Protein 1V6Z (pdb70)

B-factor: mean 29.64, std 17.71, range [7.52, 117.18]

CATH classification: 2.40.240.20 (+1 more: 3.40.1280.10)

Solvent-accessible surface area: 21205 Å² total

Secondary structure (DSSP, 8-state):
---EEE-GGG-SB--HHHHHIIIIIS---TT-EEEEE-SS-EEEEEEEE--SSPEEEEEEEEPPP-S-SS-EEEEEE--STTHHHHHHHHHHHTT-SEEEEEE-TT-S----HHHHHHHHHHHHHHHHHTT-SS--EEPPPEEGGGPPP-SSEEEE-TT----HHHH--TTS-EEEEE--TT---HHHHHHHHHHTEEEE---SS---HHHHHHHHHHHHTGGGT-/-EEE-TT--SB--HHHHHHHHTSS---TT-EEEEE-SS-EEEEEEEE--SSPEEEEEEE-PPP-S-SS-EEEEEE--STTHHHHHHHHHHHTT-SEEEEEE-TT-S----HHHHHHHHHHHHHHHHHTT-SS--EE---EEGGGPPP-SSEEEE-TT----HHHH--TTS-EEEEE--TT---HHHHHHHHHTTEEEE---SS---HHHHHHHHHHHHTGGGT-

Nearest PDB structures (foldseek):
  2z0y-assembly3_A  TM=9.957E-01  e=9.130E-42  Thermus thermophilus
  2z0y-assembly2_B  TM=9.646E-01  e=2.333E-30  Thermus thermophilus
  1vhk-assembly3_C  TM=6.450E-01  e=9.712E-18  Bacillus subtilis
  1vhk-assembly3_A  TM=6.390E-01  e=2.271E-17  Bacillus subtilis
  4j3c-assembly1_B  TM=6.226E-01  e=5.009E-16  Sinorhizobium meliloti 1021

Organism: Thermus thermophilus (strain ATCC 27634 / DSM 579 / HB8) (NCBI:txid300852)

Structure (mmCIF, N/CA/C/O backbone):
data_1V6Z
#
_entry.id   1V6Z
#
_cell.length_a   54.406
_cell.length_b   78.506
_cell.length_c   54.871
_cell.angle_alpha   90.00
_cell.angle_beta   114.43
_cell.angle_gamma   90.00
#
_symmetry.space_group_name_H-M   'P 1 21 1'
#
loop_
_entity.id
_entity.type
_entity.pdbx_description
1 polymer 'hypothetical protein TTHA0657'
2 water water
#
loop_
_atom_site.group_PDB
_atom_site.id
_atom_site.type_symbol
_atom_site.label_atom_id
_atom_site.label_alt_id
_atom_site.label_comp_id
_atom_site.label_asym_id
_atom_site.label_entity_id
_atom_site.label_seq_id
_atom_site.pdbx_PDB_ins_code
_atom_site.Cartn_x
_atom_site.Cartn_y
_atom_site.Cartn_z
_atom_site.occupancy
_atom_site.B_iso_or_equiv
_atom_site.auth_seq_id
_atom_site.auth_comp_id
_atom_site.auth_asym_id
_atom_site.auth_atom_id
_atom_site.pdbx_PDB_model_num
ATOM 1 N N . ARG A 1 2 ? 1.684 -18.390 57.105 1.00 55.98 2 ARG A N 1
ATOM 2 C CA . ARG A 1 2 ? 2.317 -18.002 55.812 1.00 54.48 2 ARG A CA 1
ATOM 3 C C . ARG A 1 2 ? 2.364 -16.477 55.589 1.00 53.47 2 ARG A C 1
ATOM 4 O O . ARG A 1 2 ? 2.370 -16.012 54.447 1.00 54.45 2 ARG A O 1
ATOM 12 N N . PRO A 1 3 ? 2.406 -15.678 56.673 1.00 51.64 3 PRO A N 1
ATOM 13 C CA . PRO A 1 3 ? 2.451 -14.220 56.499 1.00 48.72 3 PRO A CA 1
ATOM 14 C C . PRO A 1 3 ? 3.703 -13.723 55.773 1.00 46.76 3 PRO A C 1
ATOM 15 O O . PRO A 1 3 ? 4.792 -14.293 55.912 1.00 45.72 3 PRO A O 1
ATOM 19 N N . HIS A 1 4 ? 3.540 -12.654 54.999 1.00 41.15 4 HIS A N 1
ATOM 20 C CA . HIS A 1 4 ? 4.653 -12.073 54.259 1.00 37.30 4 HIS A CA 1
ATOM 21 C C . HIS A 1 4 ? 4.360 -10.619 53.929 1.00 33.10 4 HIS A C 1
ATOM 22 O O . HIS A 1 4 ? 3.214 -10.250 53.692 1.00 25.22 4 HIS A O 1
ATOM 29 N N . ARG A 1 5 ? 5.399 -9.792 53.933 1.00 29.53 5 ARG A N 1
ATOM 30 C CA . ARG A 1 5 ? 5.235 -8.387 53.611 1.00 27.66 5 ARG A CA 1
ATOM 31 C C . ARG A 1 5 ? 6.040 -8.076 52.364 1.00 27.05 5 ARG A C 1
ATOM 32 O O . ARG A 1 5 ? 7.218 -8.407 52.276 1.00 26.58 5 ARG A O 1
ATOM 40 N N . ALA A 1 6 ? 5.376 -7.467 51.388 1.00 22.98 6 ALA A N 1
ATOM 41 C CA . ALA A 1 6 ? 6.004 -7.118 50.129 1.00 19.09 6 ALA A CA 1
ATOM 42 C C . ALA A 1 6 ? 6.042 -5.616 49.913 1.00 18.47 6 ALA A C 1
ATOM 43 O O . ALA A 1 6 ? 5.064 -4.906 50.167 1.00 15.16 6 ALA A O 1
ATOM 45 N N . PHE A 1 7 ? 7.189 -5.144 49.439 1.00 17.74 7 PHE A N 1
ATOM 46 C CA . PHE A 1 7 ? 7.393 -3.734 49.148 1.00 16.91 7 PHE A CA 1
ATOM 47 C C . PHE A 1 7 ? 6.559 -3.384 47.915 1.00 19.95 7 PHE A C 1
ATOM 48 O O . PHE A 1 7 ? 6.689 -4.038 46.875 1.00 17.20 7 PHE A O 1
ATOM 56 N N . SER A 1 8 ? 5.717 -2.356 48.026 1.00 17.53 8 SER A N 1
ATOM 57 C CA . SER A 1 8 ? 4.855 -1.935 46.912 1.00 15.77 8 SER A CA 1
ATOM 58 C C . SER A 1 8 ? 4.720 -0.408 46.962 1.00 13.62 8 SER A C 1
ATOM 59 O O . SER A 1 8 ? 3.829 0.121 47.612 1.00 17.01 8 SER A O 1
ATOM 62 N N . PRO A 1 9 ? 5.600 0.320 46.260 1.00 16.11 9 PRO A N 1
ATOM 63 C CA . PRO A 1 9 ? 5.562 1.791 46.260 1.00 20.84 9 PRO A CA 1
ATOM 64 C C . PRO A 1 9 ? 4.191 2.402 46.018 1.00 21.76 9 PRO A C 1
ATOM 65 O O . PRO A 1 9 ? 3.621 2.241 44.944 1.00 21.43 9 PRO A O 1
ATOM 69 N N . GLY A 1 10 ? 3.670 3.100 47.025 1.00 20.71 10 GLY A N 1
ATOM 70 C CA . GLY A 1 10 ? 2.374 3.735 46.893 1.00 18.79 10 GLY A CA 1
ATOM 71 C C . GLY A 1 10 ? 1.174 2.846 47.169 1.00 19.17 10 GLY A C 1
ATOM 72 O O . GLY A 1 10 ? 0.047 3.329 47.158 1.00 17.90 10 GLY A O 1
ATOM 73 N N . LEU A 1 11 ? 1.399 1.559 47.429 1.00 17.24 11 LEU A N 1
ATOM 74 C CA . LEU A 1 11 ? 0.290 0.636 47.691 1.00 19.16 11 LEU A CA 1
ATOM 75 C C . LEU A 1 11 ? -0.774 0.810 46.597 1.00 19.97 11 LEU A C 1
ATOM 76 O O . LEU A 1 11 ? -1.969 0.940 46.890 1.00 22.22 11 LEU A O 1
ATOM 81 N N . THR A 1 12 ? -0.329 0.795 45.343 1.00 18.44 12 THR A N 1
ATOM 82 C CA . THR A 1 12 ? -1.206 1.014 44.186 1.00 20.61 12 THR A CA 1
ATOM 83 C C . THR A 1 12 ? -2.045 -0.156 43.710 1.00 20.80 12 THR A C 1
ATOM 84 O O . THR A 1 12 ? -2.894 0.021 42.837 1.00 19.82 12 THR A O 1
ATOM 88 N N . GLY A 1 13 ? -1.817 -1.343 44.265 1.00 17.24 13 GLY A N 1
ATOM 89 C CA . GLY A 1 13 ? -2.592 -2.493 43.829 1.00 20.12 13 GLY A CA 1
ATOM 90 C C . GLY A 1 13 ? -1.802 -3.378 42.889 1.00 17.31 13 GLY A C 1
ATOM 91 O O . GLY A 1 13 ? -2.248 -4.452 42.504 1.00 19.63 13 GLY A O 1
ATOM 92 N N . VAL A 1 14 ? -0.620 -2.925 42.505 1.00 18.67 14 VAL A N 1
ATOM 93 C CA . VAL A 1 14 ? 0.230 -3.715 41.626 1.00 19.33 14 VAL A CA 1
ATOM 94 C C . VAL A 1 14 ? 1.619 -3.772 42.251 1.00 19.14 14 VAL A C 1
ATOM 95 O O . VAL A 1 14 ? 2.163 -2.755 42.688 1.00 16.75 14 VAL A O 1
ATOM 99 N N . LEU A 1 15 ? 2.166 -4.977 42.328 1.00 18.35 15 LEU A N 1
ATOM 100 C CA . LEU A 1 15 ? 3.485 -5.191 42.913 1.00 16.85 15 LEU A CA 1
ATOM 101 C C . LEU A 1 15 ? 4.581 -5.102 41.875 1.00 19.03 15 LEU A C 1
ATOM 102 O O . LEU A 1 15 ? 4.344 -5.303 40.677 1.00 16.98 15 LEU A O 1
ATOM 107 N N . PRO A 1 16 ? 5.803 -4.781 42.323 1.00 17.78 16 PRO A N 1
ATOM 108 C CA . PRO A 1 16 ? 6.937 -4.687 41.404 1.00 17.13 16 PRO A CA 1
ATOM 109 C C . PRO A 1 16 ? 7.198 -6.124 40.937 1.00 18.52 16 PRO A C 1
ATOM 110 O O . PRO A 1 16 ? 6.774 -7.080 41.599 1.00 16.03 16 PRO A O 1
ATOM 114 N N . LEU A 1 17 ? 7.880 -6.280 39.809 1.00 16.27 17 LEU A N 1
ATOM 115 C CA . LEU A 1 17 ? 8.169 -7.612 39.282 1.00 16.80 17 LEU A CA 1
ATOM 116 C C . LEU A 1 17 ? 8.987 -8.495 40.228 1.00 17.67 17 LEU A C 1
ATOM 117 O O . LEU A 1 17 ? 8.778 -9.707 40.291 1.00 16.08 17 LEU A O 1
ATOM 122 N N . ARG A 1 18 ? 9.911 -7.904 40.975 1.00 21.10 18 ARG A N 1
ATOM 123 C CA . ARG A 1 18 ? 10.712 -8.714 41.886 1.00 25.77 18 ARG A CA 1
ATOM 124 C C . ARG A 1 18 ? 9.841 -9.338 42.971 1.00 22.19 18 ARG A C 1
ATOM 125 O O . ARG A 1 18 ? 9.877 -10.555 43.181 1.00 22.62 18 ARG A O 1
ATOM 133 N N . GLU A 1 19 ? 9.059 -8.506 43.657 1.00 19.46 19 GLU A N 1
ATOM 134 C CA . GLU A 1 19 ? 8.167 -8.986 44.711 1.00 18.54 19 GLU A CA 1
ATOM 135 C C . GLU A 1 19 ? 7.142 -9.980 44.161 1.00 18.77 19 GLU A C 1
ATOM 136 O O . GLU A 1 19 ? 6.717 -10.904 44.870 1.00 20.47 19 GLU A O 1
ATOM 142 N N . THR A 1 20 ? 6.724 -9.773 42.913 1.00 19.07 20 THR A N 1
ATOM 143 C CA . THR A 1 20 ? 5.746 -10.654 42.274 1.00 20.28 20 THR A CA 1
ATOM 144 C C . THR A 1 20 ? 6.308 -12.074 42.153 1.00 20.26 20 THR A C 1
ATOM 145 O O . THR A 1 20 ? 5.702 -13.039 42.617 1.00 18.54 20 THR A O 1
ATOM 149 N N . ARG A 1 21 ? 7.476 -12.190 41.534 1.00 26.08 21 ARG A N 1
ATOM 150 C CA . ARG A 1 21 ? 8.104 -13.490 41.344 1.00 27.87 21 ARG A CA 1
ATOM 151 C C . ARG A 1 21 ? 8.336 -14.222 42.656 1.00 27.74 21 ARG A C 1
ATOM 152 O O . ARG A 1 21 ? 8.159 -15.436 42.729 1.00 25.54 21 ARG A O 1
ATOM 160 N N . HIS A 1 22 ? 8.724 -13.477 43.688 1.00 26.28 22 HIS A N 1
ATOM 161 C CA . HIS A 1 22 ? 8.995 -14.058 44.996 1.00 27.16 22 HIS A CA 1
ATOM 162 C C . HIS A 1 22 ? 7.736 -14.631 45.644 1.00 27.13 22 HIS A C 1
ATOM 163 O O . HIS A 1 22 ? 7.764 -15.705 46.248 1.00 26.81 22 HIS A O 1
ATOM 170 N N . LEU A 1 23 ? 6.637 -13.896 45.526 1.00 26.17 23 LEU A N 1
ATOM 171 C CA . LEU A 1 23 ? 5.366 -14.309 46.098 1.00 26.60 23 LEU A CA 1
ATOM 172 C C . LEU A 1 23 ? 4.759 -15.464 45.287 1.00 27.70 23 LEU A C 1
ATOM 173 O O . LEU A 1 23 ? 4.289 -16.450 45.853 1.00 29.64 23 LEU A O 1
ATOM 178 N N . VAL A 1 24 ? 4.794 -15.340 43.965 1.00 27.29 24 VAL A N 1
ATOM 179 C CA . VAL A 1 24 ? 4.241 -16.348 43.066 1.00 28.60 24 VAL A CA 1
ATOM 180 C C . VAL A 1 24 ? 5.134 -17.575 42.923 1.00 32.04 24 VAL A C 1
ATOM 181 O O . VAL A 1 24 ? 4.696 -18.697 43.176 1.00 33.25 24 VAL A O 1
ATOM 185 N N . GLU A 1 25 ? 6.380 -17.359 42.511 1.00 32.37 25 GLU A N 1
ATOM 186 C CA . GLU A 1 25 ? 7.322 -18.456 42.315 1.00 35.09 25 GLU A CA 1
ATOM 187 C C . GLU A 1 25 ? 7.851 -19.101 43.594 1.00 35.61 25 GLU A C 1
ATOM 188 O O . GLU A 1 25 ? 7.865 -20.325 43.703 1.00 37.10 25 GLU A O 1
ATOM 194 N N . VAL A 1 26 ? 8.282 -18.302 44.565 1.00 34.90 26 VAL A N 1
ATOM 195 C CA . VAL A 1 26 ? 8.822 -18.879 45.795 1.00 33.11 26 VAL A CA 1
ATOM 196 C C . VAL A 1 26 ? 7.797 -19.208 46.873 1.00 33.47 26 VAL A C 1
ATOM 197 O O . VAL A 1 26 ? 7.784 -20.323 47.398 1.00 34.38 26 VAL A O 1
ATOM 201 N N . LEU A 1 27 ? 6.936 -18.2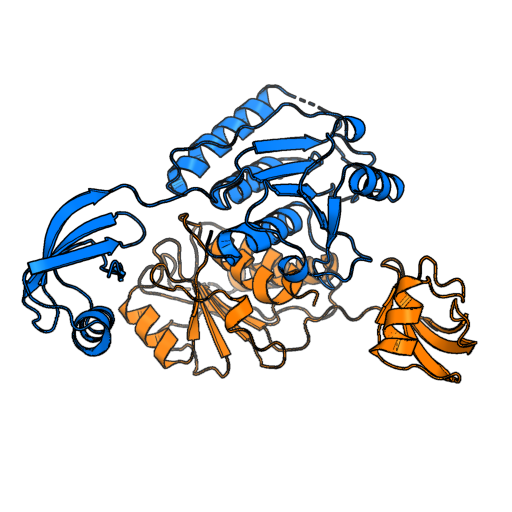51 47.206 1.00 31.29 27 LEU A N 1
ATOM 202 C CA . LEU A 1 27 ? 5.937 -18.480 48.244 1.00 29.76 27 LEU A CA 1
ATOM 203 C C . LEU A 1 27 ? 4.680 -19.199 47.761 1.00 29.11 27 LEU A C 1
ATOM 204 O O . LEU A 1 27 ? 3.805 -19.527 48.558 1.00 30.80 27 LEU A O 1
ATOM 209 N N . ARG A 1 28 ? 4.589 -19.442 46.458 1.00 27.88 28 ARG A N 1
ATOM 210 C CA . ARG A 1 28 ? 3.431 -20.131 45.891 1.00 31.41 28 ARG A CA 1
ATOM 211 C C . ARG A 1 28 ? 2.118 -19.406 46.155 1.00 29.66 28 ARG A C 1
ATOM 212 O O . ARG A 1 28 ? 1.111 -20.038 46.496 1.00 29.38 28 ARG A O 1
ATOM 220 N N . ALA A 1 29 ? 2.128 -18.088 45.995 1.00 24.16 29 ALA A N 1
ATOM 221 C CA . ALA A 1 29 ? 0.927 -17.287 46.213 1.00 23.72 29 ALA A CA 1
ATOM 222 C C . ALA A 1 29 ? -0.158 -17.655 45.200 1.00 22.16 29 ALA A C 1
ATOM 223 O O . ALA A 1 29 ? 0.135 -18.070 44.075 1.00 21.39 29 ALA A O 1
ATOM 225 N N . ARG A 1 30 ? -1.408 -17.501 45.617 1.00 22.23 30 ARG A N 1
ATOM 226 C CA . ARG A 1 30 ? -2.570 -17.810 44.792 1.00 23.65 30 ARG A CA 1
ATOM 227 C C . ARG A 1 30 ? -3.607 -16.714 44.981 1.00 24.49 30 ARG A C 1
ATOM 228 O O . ARG A 1 30 ? -3.576 -15.987 45.981 1.00 21.71 30 ARG A O 1
ATOM 236 N N . VAL A 1 31 ? -4.523 -16.599 44.022 1.00 22.99 31 VAL A N 1
ATOM 237 C CA . VAL A 1 31 ? -5.591 -15.612 44.103 1.00 24.04 31 VAL A CA 1
ATOM 238 C C . VAL A 1 31 ? -6.384 -15.897 45.374 1.00 26.71 31 VAL A C 1
ATOM 239 O O . VAL A 1 31 ? -6.688 -17.053 45.675 1.00 24.65 31 VAL A O 1
ATOM 243 N N . GLY A 1 32 ? -6.709 -14.839 46.113 1.00 26.15 32 GLY A N 1
ATOM 244 C CA . GLY A 1 32 ? -7.442 -14.996 47.355 1.00 23.19 32 GLY A CA 1
ATOM 245 C C . GLY A 1 32 ? -6.542 -14.953 48.583 1.00 23.34 32 GLY A C 1
ATOM 246 O O . GLY A 1 32 ? -7.015 -14.687 49.687 1.00 23.72 32 GLY A O 1
ATOM 247 N N . ASP A 1 33 ? -5.250 -15.222 48.403 1.00 23.03 33 ASP A N 1
ATOM 248 C CA . ASP A 1 33 ? -4.305 -15.204 49.523 1.00 25.57 33 ASP A CA 1
ATOM 249 C C . ASP A 1 33 ? -4.154 -13.799 50.098 1.00 26.65 33 ASP A C 1
ATOM 250 O O . ASP A 1 33 ? -4.311 -12.804 49.390 1.00 24.42 33 ASP A O 1
ATOM 255 N N . ARG A 1 34 ? -3.852 -13.722 51.389 1.00 25.47 34 ARG A N 1
ATOM 256 C CA . ARG A 1 34 ? -3.682 -12.430 52.030 1.00 25.75 34 ARG A CA 1
ATOM 257 C C . ARG A 1 34 ? -2.250 -12.231 52.474 1.00 25.71 34 ARG A C 1
ATOM 258 O O . ARG A 1 34 ? -1.576 -13.176 52.887 1.00 28.12 34 ARG A O 1
ATOM 266 N N . PHE A 1 35 ? -1.780 -10.996 52.356 1.00 23.63 35 PHE A N 1
ATOM 267 C CA . PHE A 1 35 ? -0.415 -10.668 52.723 1.00 21.23 35 PHE A CA 1
ATOM 268 C C . PHE A 1 35 ? -0.322 -9.182 53.034 1.00 20.36 35 PHE A C 1
ATOM 269 O O . PHE A 1 35 ? -1.303 -8.456 52.897 1.00 19.26 35 PHE A O 1
ATOM 277 N N . THR A 1 36 ? 0.859 -8.729 53.442 1.00 21.91 36 THR A N 1
ATOM 278 C CA . THR A 1 36 ? 1.051 -7.329 53.788 1.00 20.81 36 THR A CA 1
ATOM 279 C C . THR A 1 36 ? 1.868 -6.561 52.758 1.00 19.71 36 THR A C 1
ATOM 280 O O . THR A 1 36 ? 2.882 -7.053 52.271 1.00 18.44 36 THR A O 1
ATOM 284 N N . VAL A 1 37 ? 1.417 -5.354 52.427 1.00 18.93 37 VAL A N 1
ATOM 285 C CA . VAL A 1 37 ? 2.149 -4.498 51.493 1.00 17.05 37 VAL A CA 1
ATOM 286 C C . VAL A 1 37 ? 2.579 -3.248 52.248 1.00 16.90 37 VAL A C 1
ATOM 287 O O . VAL A 1 37 ? 1.865 -2.783 53.144 1.00 18.14 37 VAL A O 1
ATOM 291 N N . PHE A 1 38 ? 3.730 -2.691 51.882 1.00 17.87 38 PHE A N 1
ATOM 292 C CA . PHE A 1 38 ? 4.244 -1.505 52.576 1.00 18.20 38 PHE A CA 1
ATOM 293 C C . PHE A 1 38 ? 5.205 -0.730 51.682 1.00 15.88 38 PHE A C 1
ATOM 294 O O . PHE A 1 38 ? 5.722 -1.276 50.711 1.00 13.64 38 PHE A O 1
ATOM 302 N N . ASP A 1 39 ? 5.457 0.533 52.016 1.00 15.52 39 ASP A N 1
ATOM 303 C CA . ASP A 1 39 ? 6.375 1.344 51.221 1.00 22.31 39 ASP A CA 1
ATOM 304 C C . ASP A 1 39 ? 7.159 2.391 52.023 1.00 24.58 39 ASP A C 1
ATOM 305 O O . ASP A 1 39 ? 7.724 3.324 51.452 1.00 29.86 39 ASP A O 1
ATOM 310 N N . GLY A 1 40 ? 7.210 2.238 53.341 1.00 22.68 40 GLY A N 1
ATOM 311 C CA . GLY A 1 40 ? 7.953 3.205 54.138 1.00 27.43 40 GLY A CA 1
ATOM 312 C C . GLY A 1 40 ? 7.098 4.347 54.662 1.00 26.63 40 GLY A C 1
ATOM 313 O O . GLY A 1 40 ? 7.414 4.945 55.696 1.00 26.43 40 GLY A O 1
ATOM 314 N N . GLU A 1 41 ? 6.026 4.659 53.938 1.00 24.57 41 GLU A N 1
ATOM 315 C CA . GLU A 1 41 ? 5.094 5.711 54.337 1.00 27.02 41 GLU A CA 1
ATOM 316 C C . GLU A 1 41 ? 3.824 5.085 54.901 1.00 25.28 41 GLU A C 1
ATOM 317 O O . GLU A 1 41 ? 3.314 5.508 55.942 1.00 22.47 41 GLU A O 1
ATOM 323 N N . ARG A 1 42 ? 3.316 4.075 54.199 1.00 23.19 42 ARG A N 1
ATOM 324 C CA . ARG A 1 42 ? 2.089 3.394 54.597 1.00 21.68 42 ARG A CA 1
ATOM 325 C C . ARG A 1 42 ? 2.225 1.876 54.571 1.00 21.10 42 ARG A C 1
ATOM 326 O O . ARG A 1 42 ? 3.221 1.331 54.085 1.00 22.41 42 ARG A O 1
ATOM 334 N N . GLU A 1 43 ? 1.196 1.200 55.072 1.00 19.74 43 GLU A N 1
ATOM 335 C CA . GLU A 1 43 ? 1.173 -0.256 55.133 1.00 21.83 43 GLU A CA 1
ATOM 336 C C . GLU A 1 43 ? -0.292 -0.704 55.120 1.00 25.56 43 GLU A C 1
ATOM 337 O O . GLU A 1 43 ? -1.171 0.049 55.531 1.00 23.19 43 GLU A O 1
ATOM 343 N N . ALA A 1 44 ? -0.557 -1.915 54.634 1.00 23.98 44 ALA A N 1
ATOM 344 C CA . ALA A 1 44 ? -1.923 -2.424 54.598 1.00 23.39 44 ALA A CA 1
ATOM 345 C C . ALA A 1 44 ? -1.990 -3.924 54.383 1.00 22.48 44 ALA A C 1
ATOM 346 O O . ALA A 1 44 ? -1.063 -4.533 53.843 1.00 19.29 44 ALA A O 1
ATOM 348 N N . LEU A 1 45 ? -3.095 -4.516 54.824 1.00 23.54 45 LEU A N 1
ATOM 349 C CA . LEU A 1 45 ? -3.325 -5.938 54.621 1.00 25.39 45 LEU A CA 1
ATOM 350 C C . LEU A 1 45 ? -3.913 -5.994 53.216 1.00 26.08 45 LEU A C 1
ATOM 351 O O . LEU A 1 45 ? -4.810 -5.215 52.887 1.00 23.26 45 LEU A O 1
ATOM 356 N N . ALA A 1 46 ? -3.402 -6.895 52.384 1.00 22.28 46 ALA A N 1
ATOM 357 C CA . ALA A 1 46 ? -3.904 -7.001 51.025 1.00 24.71 46 ALA A CA 1
ATOM 358 C C . ALA A 1 46 ? -4.346 -8.424 50.671 1.00 23.82 46 ALA A C 1
ATOM 359 O O . ALA A 1 46 ? -4.074 -9.381 51.402 1.00 26.10 46 ALA A O 1
ATOM 361 N N . GLU A 1 47 ? -5.056 -8.544 49.554 1.00 24.89 47 GLU A N 1
ATOM 362 C CA . GLU A 1 47 ? -5.526 -9.834 49.075 1.00 23.08 47 GLU A CA 1
ATOM 363 C C . GLU A 1 47 ? -5.195 -9.938 47.600 1.00 21.79 47 GLU A C 1
ATOM 364 O O . GLU A 1 47 ? -5.473 -9.015 46.824 1.00 22.25 47 GLU A O 1
ATOM 370 N N . VAL A 1 48 ? -4.582 -11.054 47.218 1.00 20.32 48 VAL A N 1
ATOM 371 C CA . VAL A 1 48 ? -4.196 -11.275 45.828 1.00 19.98 48 VAL A CA 1
ATOM 372 C C . VAL A 1 48 ? -5.424 -11.351 44.932 1.00 22.16 48 VAL A C 1
ATOM 373 O O . VAL A 1 48 ? -6.331 -12.133 45.189 1.00 22.37 48 VAL A O 1
ATOM 377 N N . VAL A 1 49 ? -5.430 -10.546 43.877 1.00 22.79 49 VAL A N 1
ATOM 378 C CA . VAL A 1 49 ? -6.538 -10.508 42.929 1.00 26.08 49 VAL A CA 1
ATOM 379 C C . VAL A 1 49 ? -6.168 -11.150 41.592 1.00 26.09 49 VAL A C 1
ATOM 380 O O . VAL A 1 49 ? -7.018 -11.731 40.911 1.00 24.48 49 VAL A O 1
ATOM 384 N N . ASP A 1 50 ? -4.895 -11.046 41.230 1.00 23.26 50 ASP A N 1
ATOM 385 C CA . ASP A 1 50 ? -4.400 -11.574 39.966 1.00 26.66 50 ASP A CA 1
ATOM 386 C C . ASP A 1 50 ? -2.893 -11.807 40.090 1.00 27.97 50 ASP A C 1
ATOM 387 O O . ASP A 1 50 ? -2.161 -10.909 40.521 1.00 26.13 50 ASP A O 1
ATOM 392 N N . LEU A 1 51 ? -2.427 -12.998 39.716 1.00 25.40 51 LEU A N 1
ATOM 393 C CA . LEU A 1 51 ? -0.996 -13.299 39.792 1.00 25.92 51 LEU A CA 1
ATOM 394 C C . LEU A 1 51 ? -0.209 -12.582 38.687 1.00 28.08 51 LEU A C 1
ATOM 395 O O . LEU A 1 51 ? 1.021 -12.484 38.743 1.00 24.11 51 LEU A O 1
ATOM 400 N N . GLY A 1 52 ? -0.928 -12.076 37.688 1.00 27.92 52 GLY A N 1
ATOM 401 C CA . GLY A 1 52 ? -0.276 -11.377 36.596 1.00 32.45 52 GLY A CA 1
ATOM 402 C C . GLY A 1 52 ? 0.657 -12.286 35.821 1.00 32.87 52 GLY A C 1
ATOM 403 O O . GLY A 1 52 ? 0.210 -13.291 35.269 1.00 33.15 52 GLY A O 1
ATOM 404 N N . PRO A 1 53 ? 1.965 -11.980 35.781 1.00 34.77 53 PRO A N 1
ATOM 405 C CA . PRO A 1 53 ? 2.625 -10.837 36.428 1.00 32.56 53 PRO A CA 1
ATOM 406 C C . PRO A 1 53 ? 2.476 -9.534 35.646 1.00 32.79 53 PRO A C 1
ATOM 407 O O . PRO A 1 53 ? 2.259 -9.555 34.432 1.00 34.04 53 PRO A O 1
ATOM 411 N N . PRO A 1 54 ? 2.605 -8.378 36.333 1.00 29.99 54 PRO A N 1
ATOM 412 C CA . PRO A 1 54 ? 2.873 -8.286 37.771 1.00 27.44 54 PRO A CA 1
ATOM 413 C C . PRO A 1 54 ? 1.635 -8.655 38.577 1.00 24.41 54 PRO A C 1
ATOM 414 O O . PRO A 1 54 ? 0.518 -8.623 38.056 1.00 22.37 54 PRO A O 1
ATOM 418 N N . LEU A 1 55 ? 1.839 -9.009 39.843 1.00 18.86 55 LEU A N 1
ATOM 419 C CA . LEU A 1 55 ? 0.736 -9.378 40.717 1.00 16.36 55 LEU A CA 1
ATOM 420 C C . LEU A 1 55 ? -0.086 -8.157 41.131 1.00 16.90 55 LEU A C 1
ATOM 421 O O . LEU A 1 55 ? 0.458 -7.104 41.486 1.00 18.79 55 LEU A O 1
ATOM 426 N N . ARG A 1 56 ? -1.402 -8.317 41.079 1.00 14.38 56 ARG A N 1
ATOM 427 C CA . ARG A 1 56 ? -2.343 -7.272 41.447 1.00 17.47 56 ARG A CA 1
ATOM 428 C C . ARG A 1 56 ? -3.080 -7.712 42.698 1.00 19.05 56 ARG A C 1
ATOM 429 O O . ARG A 1 56 ? -3.383 -8.902 42.871 1.00 18.02 56 ARG A O 1
ATOM 437 N N . TYR A 1 57 ? -3.391 -6.743 43.553 1.00 19.24 57 TYR A N 1
ATOM 438 C CA . TYR A 1 57 ? -4.074 -7.013 44.810 1.00 17.95 57 TYR A CA 1
ATOM 439 C C . TYR A 1 57 ? -4.998 -5.864 45.185 1.00 20.98 57 TYR A C 1
ATOM 440 O O . TYR A 1 57 ? -4.924 -4.777 44.602 1.00 19.39 57 TYR A O 1
ATOM 449 N N . ARG A 1 58 ? -5.870 -6.109 46.160 1.00 22.33 58 ARG A N 1
ATOM 450 C CA . ARG A 1 58 ? -6.776 -5.078 46.646 1.00 25.72 58 ARG A CA 1
ATOM 451 C C . ARG A 1 58 ? -6.469 -4.871 48.127 1.00 26.06 58 ARG A C 1
ATOM 452 O O . ARG A 1 58 ? -6.129 -5.811 48.834 1.00 24.07 58 ARG A O 1
ATOM 460 N N . VAL A 1 59 ? -6.573 -3.627 48.577 1.00 28.29 59 VAL A N 1
ATOM 461 C CA . VAL A 1 59 ? -6.295 -3.270 49.960 1.00 25.78 59 VAL A CA 1
ATOM 462 C C . VAL A 1 59 ? -7.463 -3.605 50.883 1.00 25.79 59 VAL A C 1
ATOM 463 O O . VAL A 1 59 ? -8.552 -3.056 50.737 1.00 24.64 59 VAL A O 1
ATOM 467 N N . LEU A 1 60 ? -7.229 -4.493 51.844 1.00 29.36 60 LEU A N 1
ATOM 468 C CA . LEU A 1 60 ? -8.277 -4.876 52.783 1.00 31.75 60 LEU A CA 1
ATOM 469 C C . LEU A 1 60 ? -8.409 -3.864 53.922 1.00 33.22 60 LEU A C 1
ATOM 470 O O . LEU A 1 60 ? -9.518 -3.542 54.343 1.00 34.82 60 LEU A O 1
ATOM 475 N N . GLU A 1 61 ? -7.282 -3.361 54.416 1.00 33.84 61 GLU A N 1
ATOM 476 C CA . GLU A 1 61 ? -7.304 -2.383 55.502 1.00 35.37 61 GLU A CA 1
ATOM 477 C C . GLU A 1 61 ? -5.951 -1.714 55.718 1.00 35.26 61 GLU A C 1
ATOM 478 O O . GLU A 1 61 ? -4.910 -2.374 55.713 1.00 31.33 61 GLU A O 1
ATOM 484 N N . GLU A 1 62 ? -5.983 -0.399 55.906 1.00 35.62 62 GLU A N 1
ATOM 485 C CA . GLU A 1 62 ? -4.774 0.380 56.136 1.00 37.63 62 GLU A CA 1
ATOM 486 C C . GLU A 1 62 ? -4.231 0.087 57.525 1.00 38.41 62 GLU A C 1
ATOM 487 O O . GLU A 1 62 ? -4.995 -0.099 58.474 1.00 36.52 62 GLU A O 1
ATOM 493 N N . ARG A 1 63 ? -2.909 0.044 57.637 1.00 35.46 63 ARG A N 1
ATOM 494 C CA . ARG A 1 63 ? -2.264 -0.207 58.914 1.00 38.21 63 ARG A CA 1
ATOM 495 C C . ARG A 1 63 ? -1.102 0.753 59.106 1.00 37.25 63 ARG A C 1
ATOM 496 O O . ARG A 1 63 ? -0.506 1.239 58.143 1.00 35.97 63 ARG A O 1
ATOM 504 N N . ARG A 1 64 ? -0.803 1.037 60.366 1.00 36.96 64 ARG A N 1
ATOM 505 C CA . ARG A 1 64 ? 0.281 1.941 60.718 1.00 36.86 64 ARG A CA 1
ATOM 506 C C . ARG A 1 64 ? 1.637 1.246 60.627 1.00 32.61 64 ARG A C 1
ATOM 507 O O . ARG A 1 64 ? 1.814 0.148 61.152 1.00 30.77 64 ARG A O 1
ATOM 515 N N . PRO A 1 65 ? 2.612 1.862 59.941 1.00 29.35 65 PRO A N 1
ATOM 516 C CA . PRO A 1 65 ? 3.906 1.176 59.885 1.00 28.78 65 PRO A CA 1
ATOM 517 C C . PRO A 1 65 ? 4.467 1.126 61.315 1.00 24.94 65 PRO A C 1
ATOM 518 O O . PRO A 1 65 ? 4.172 2.003 62.126 1.00 21.60 65 PRO A O 1
ATOM 522 N N . GLU A 1 66 ? 5.246 0.100 61.635 1.00 22.39 66 GLU A N 1
ATOM 523 C CA . GLU A 1 66 ? 5.847 0.015 62.961 1.00 24.96 66 GLU A CA 1
ATOM 524 C C . GLU A 1 66 ? 7.015 0.989 62.940 1.00 21.58 66 GLU A C 1
ATOM 525 O O . GLU A 1 66 ? 7.853 0.931 62.042 1.00 20.01 66 GLU A O 1
ATOM 531 N N . ARG A 1 67 ? 7.065 1.883 63.924 1.00 17.91 67 ARG A N 1
ATOM 532 C CA . ARG A 1 67 ? 8.110 2.903 63.978 1.00 16.85 67 ARG A CA 1
ATOM 533 C C . ARG A 1 67 ? 9.072 2.827 65.163 1.00 14.55 67 ARG A C 1
ATOM 534 O O . ARG A 1 67 ? 10.174 3.390 65.113 1.00 16.62 67 ARG A O 1
ATOM 542 N N . GLU A 1 68 ? 8.654 2.162 66.229 1.00 15.08 68 GLU A N 1
ATOM 543 C CA . GLU A 1 68 ? 9.474 2.079 67.425 1.00 16.42 68 GLU A CA 1
ATOM 544 C C . GLU A 1 68 ? 10.474 0.938 67.424 1.00 15.92 68 GLU A C 1
ATOM 545 O O . GLU A 1 68 ? 10.285 -0.087 66.762 1.00 14.50 68 GLU A O 1
ATOM 551 N N . VAL A 1 69 ? 11.545 1.132 68.181 1.00 14.20 69 VAL A N 1
ATOM 552 C CA . VAL A 1 69 ? 12.578 0.123 68.303 1.00 12.29 69 VAL A CA 1
ATOM 553 C C . VAL A 1 69 ? 12.000 -1.110 68.992 1.00 14.16 69 VAL A C 1
ATOM 554 O O . VAL A 1 69 ? 12.380 -2.239 68.682 1.00 13.60 69 VAL A O 1
ATOM 558 N N . GLY A 1 70 ? 11.092 -0.902 69.938 1.00 15.74 70 GLY A N 1
ATOM 559 C CA . GLY A 1 70 ? 10.475 -2.046 70.601 1.00 17.31 70 GLY A CA 1
ATOM 560 C C . GLY A 1 70 ? 10.820 -2.227 72.068 1.00 18.17 70 GLY A C 1
ATOM 561 O O . GLY A 1 70 ? 10.217 -3.048 72.763 1.00 17.59 70 GLY A O 1
ATOM 562 N N . VAL A 1 71 ? 11.812 -1.476 72.526 1.00 15.02 71 VAL A N 1
ATOM 563 C CA . VAL A 1 71 ? 12.245 -1.504 73.915 1.00 16.91 71 VAL A CA 1
ATOM 564 C C . VAL A 1 71 ? 12.669 -0.081 74.194 1.00 16.76 71 VAL A C 1
ATOM 565 O O . VAL A 1 71 ? 12.850 0.699 73.263 1.00 15.68 71 VAL A O 1
ATOM 569 N N . GLU A 1 72 ? 12.811 0.268 75.464 1.00 14.55 72 GLU A N 1
ATOM 570 C CA . GLU A 1 72 ? 13.230 1.615 75.801 1.00 14.89 72 GLU A CA 1
ATOM 571 C C . GLU A 1 72 ? 14.662 1.872 75.339 1.00 13.41 72 GLU A C 1
ATOM 572 O O . GLU A 1 72 ? 15.532 1.008 75.449 1.00 13.29 72 GLU A O 1
ATOM 578 N N . VAL A 1 73 ? 14.899 3.066 74.812 1.00 13.40 73 VAL A N 1
ATOM 579 C CA . VAL A 1 73 ? 16.223 3.455 74.343 1.00 11.46 73 VAL A CA 1
ATOM 580 C C . VAL A 1 73 ? 16.475 4.818 74.980 1.00 15.77 73 VAL A C 1
ATOM 581 O O . VAL A 1 73 ? 15.889 5.818 74.572 1.00 18.83 73 VAL A O 1
ATOM 585 N N . VAL A 1 74 ? 17.336 4.836 75.993 1.00 14.75 74 VAL A N 1
ATOM 586 C CA . VAL A 1 74 ? 17.639 6.049 76.744 1.00 16.06 74 VAL A CA 1
ATOM 587 C C . VAL A 1 74 ? 19.034 6.595 76.466 1.00 16.75 74 VAL A C 1
ATOM 588 O O . VAL A 1 74 ? 20.028 5.910 76.696 1.00 14.48 74 VAL A O 1
ATOM 592 N N . LEU A 1 75 ? 19.108 7.827 75.972 1.00 13.66 75 LEU A N 1
ATOM 593 C CA . LEU A 1 75 ? 20.403 8.445 75.701 1.00 12.97 75 LEU A CA 1
ATOM 594 C C . LEU A 1 75 ? 20.837 9.344 76.854 1.00 13.83 75 LEU A C 1
ATOM 595 O O . LEU A 1 75 ? 20.181 10.349 77.151 1.00 13.69 75 LEU A O 1
ATOM 600 N N . TYR A 1 76 ? 21.930 8.972 77.513 1.00 14.30 76 TYR A N 1
ATOM 601 C CA . TYR A 1 76 ? 22.490 9.785 78.591 1.00 13.85 76 TYR A CA 1
ATOM 602 C C . TYR A 1 76 ? 23.635 10.516 77.909 1.00 11.67 76 TYR A C 1
ATOM 603 O O . TYR A 1 76 ? 24.649 9.910 77.571 1.00 14.23 76 TYR A O 1
ATOM 612 N N . VAL A 1 77 ? 23.465 11.818 77.689 1.00 14.59 77 VAL A N 1
ATOM 613 C CA . VAL A 1 77 ? 24.466 12.604 76.975 1.00 8.60 77 VAL A CA 1
ATOM 614 C C . VAL A 1 77 ? 24.874 13.880 77.714 1.00 12.12 77 VAL A C 1
ATOM 615 O O . VAL A 1 77 ? 24.035 14.628 78.219 1.00 11.32 77 VAL A O 1
ATOM 619 N N . ALA A 1 78 ? 26.182 14.105 77.761 1.00 12.60 78 ALA A N 1
ATOM 620 C CA . ALA A 1 78 ? 26.765 15.249 78.425 1.00 12.22 78 ALA A CA 1
ATOM 621 C C . ALA A 1 78 ? 26.328 16.543 77.764 1.00 16.06 78 ALA A C 1
ATOM 622 O O . ALA A 1 78 ? 26.147 16.607 76.540 1.00 12.23 78 ALA A O 1
ATOM 624 N N . LEU A 1 79 ? 26.148 17.571 78.584 1.00 13.52 79 LEU A N 1
ATOM 625 C CA . LEU A 1 79 ? 25.763 18.871 78.074 1.00 15.83 79 LEU A CA 1
ATOM 626 C C . LEU A 1 79 ? 26.835 19.306 77.092 1.00 14.96 79 LEU A C 1
ATOM 627 O O . LEU A 1 79 ? 28.027 19.109 77.342 1.00 14.07 79 LEU A O 1
ATOM 632 N N . LEU A 1 80 ? 26.391 19.888 75.983 1.00 14.10 80 LEU A N 1
ATOM 633 C CA . LEU A 1 80 ? 27.264 20.385 74.926 1.00 15.78 80 LEU A CA 1
ATOM 634 C C . LEU A 1 80 ? 26.962 21.870 74.695 1.00 18.11 80 LEU A C 1
ATOM 635 O O . LEU A 1 80 ? 25.850 22.347 74.947 1.00 16.04 80 LEU A O 1
ATOM 640 N N . LYS A 1 81 ? 27.948 22.594 74.196 1.00 19.34 81 LYS A N 1
ATOM 641 C CA . LYS A 1 81 ? 27.791 24.019 73.949 1.00 24.61 81 LYS A CA 1
ATOM 642 C C . LYS A 1 81 ? 26.915 24.300 72.721 1.00 25.31 81 LYS A C 1
ATOM 643 O O . LYS A 1 81 ? 26.739 23.437 71.856 1.00 21.43 81 LYS A O 1
ATOM 649 N N . GLY A 1 82 ? 26.343 25.500 72.673 1.00 27.36 82 GLY A N 1
ATOM 650 C CA . GLY A 1 82 ? 25.528 25.912 71.540 1.00 25.75 82 GLY A CA 1
ATOM 651 C C . GLY A 1 82 ? 24.297 25.104 71.171 1.00 27.89 82 GLY A C 1
ATOM 652 O O . GLY A 1 82 ? 23.498 24.727 72.030 1.00 29.40 82 GLY A O 1
ATOM 653 N N . ASP A 1 83 ? 24.131 24.857 69.876 1.00 25.22 83 ASP A N 1
ATOM 654 C CA . ASP A 1 83 ? 22.981 24.104 69.393 1.00 26.38 83 ASP A CA 1
ATOM 655 C C . ASP A 1 83 ? 23.307 22.635 69.196 1.00 23.53 83 ASP A C 1
ATOM 656 O O . ASP A 1 83 ? 22.499 21.882 68.656 1.00 24.56 83 ASP A O 1
ATOM 661 N N . LYS A 1 84 ? 24.497 22.231 69.627 1.00 20.21 84 LYS A N 1
ATOM 662 C CA . LYS A 1 84 ? 24.911 20.846 69.485 1.00 17.61 84 LYS A CA 1
ATOM 663 C C . LYS A 1 84 ? 23.864 19.871 70.029 1.00 15.38 84 LYS A C 1
ATOM 664 O O . LYS A 1 84 ? 23.582 18.852 69.405 1.00 18.94 84 LYS A O 1
ATOM 670 N N . LEU A 1 85 ? 23.283 20.168 71.188 1.00 15.12 85 LEU A N 1
ATOM 671 C CA . LEU A 1 85 ? 22.283 19.258 71.736 1.00 17.73 85 LEU A CA 1
ATOM 672 C C . LEU A 1 85 ? 21.010 19.154 70.896 1.00 16.85 85 LEU A C 1
ATOM 673 O O . LEU A 1 85 ? 20.361 18.110 70.887 1.00 16.03 85 LEU A O 1
ATOM 678 N N . ALA A 1 86 ? 20.655 20.235 70.202 1.00 15.70 86 ALA A N 1
ATOM 679 C CA . ALA A 1 86 ? 19.466 20.241 69.357 1.00 15.97 86 ALA A CA 1
ATOM 680 C C . ALA A 1 86 ? 19.702 19.251 68.223 1.00 17.47 86 ALA A C 1
ATOM 681 O O . ALA A 1 86 ? 18.808 18.509 67.827 1.00 16.59 86 ALA A O 1
ATOM 683 N N . GLU A 1 87 ? 20.919 19.253 67.700 1.00 14.98 87 GLU A N 1
ATOM 684 C CA . GLU A 1 87 ? 21.268 18.351 66.621 1.00 19.04 87 GLU A CA 1
ATOM 685 C C . GLU A 1 87 ? 21.235 16.919 67.160 1.00 16.72 87 GLU A C 1
ATOM 686 O O . GLU A 1 87 ? 20.714 16.015 66.507 1.00 15.29 87 GLU A O 1
ATOM 692 N N . VAL A 1 88 ? 21.779 16.716 68.358 1.00 13.98 88 VAL A N 1
ATOM 693 C CA . VAL A 1 88 ? 21.786 15.382 68.953 1.00 12.89 88 VAL A CA 1
ATOM 694 C C . VAL A 1 88 ? 20.361 14.890 69.160 1.00 12.62 88 VAL A C 1
ATOM 695 O O . VAL A 1 88 ? 20.033 13.755 68.812 1.00 15.37 88 VAL A O 1
ATOM 699 N N . VAL A 1 89 ? 19.514 15.746 69.724 1.00 13.58 89 VAL A N 1
ATOM 700 C CA . VAL A 1 89 ? 18.125 15.385 69.966 1.00 14.70 89 VAL A CA 1
ATOM 701 C C . VAL A 1 89 ? 17.415 15.011 68.663 1.00 15.86 89 VAL A C 1
ATOM 702 O O . VAL A 1 89 ? 16.687 14.016 68.614 1.00 15.48 89 VAL A O 1
ATOM 706 N N . ARG A 1 90 ? 17.620 15.801 67.608 1.00 14.82 90 ARG A N 1
ATOM 707 C CA . ARG A 1 90 ? 16.973 15.513 66.322 1.00 14.27 90 ARG A CA 1
ATOM 708 C C . ARG A 1 90 ? 17.416 14.149 65.777 1.00 14.09 90 ARG A C 1
ATOM 709 O O . ARG A 1 90 ? 16.590 13.317 65.413 1.00 12.68 90 ARG A O 1
ATOM 717 N N . ALA A 1 91 ? 18.722 13.916 65.731 1.00 10.65 91 ALA A N 1
ATOM 718 C CA . ALA A 1 91 ? 19.222 12.638 65.228 1.00 15.94 91 ALA A CA 1
ATOM 719 C C . ALA A 1 91 ? 18.787 11.466 66.121 1.00 15.80 91 ALA A C 1
ATOM 720 O O . ALA A 1 91 ? 18.416 10.398 65.627 1.00 14.92 91 ALA A O 1
ATOM 722 N N . ALA A 1 92 ? 18.830 11.672 67.433 1.00 13.60 92 ALA A N 1
ATOM 723 C CA . ALA A 1 92 ? 18.449 10.634 68.390 1.00 15.03 92 ALA A CA 1
ATOM 724 C C . ALA A 1 92 ? 16.984 10.280 68.199 1.00 14.12 92 ALA A C 1
ATOM 725 O O . ALA A 1 92 ? 16.579 9.122 68.323 1.00 14.24 92 ALA A O 1
ATOM 727 N N . THR A 1 93 ? 16.185 11.294 67.901 1.00 12.30 93 THR A N 1
ATOM 728 C CA . THR A 1 93 ? 14.770 11.070 67.699 1.00 11.73 93 THR A CA 1
ATOM 729 C C . THR A 1 93 ? 14.541 10.215 66.463 1.00 10.21 93 THR A C 1
ATOM 730 O O . THR A 1 93 ? 13.824 9.221 66.514 1.00 12.35 93 THR A O 1
ATOM 734 N N . GLU A 1 94 ? 15.160 10.584 65.354 1.00 13.92 94 GLU A N 1
ATOM 735 C CA . GLU A 1 94 ? 14.970 9.802 64.149 1.00 14.94 94 GLU A CA 1
ATOM 736 C C . GLU A 1 94 ? 15.624 8.426 64.293 1.00 14.61 94 GLU A C 1
ATOM 737 O O . GLU A 1 94 ? 15.257 7.484 63.594 1.00 14.42 94 GLU A O 1
ATOM 743 N N . LEU A 1 95 ? 16.568 8.301 65.228 1.00 17.08 95 LEU A N 1
ATOM 744 C CA . LEU A 1 95 ? 17.228 7.017 65.457 1.00 13.04 95 LEU A CA 1
ATOM 745 C C . LEU A 1 95 ? 16.515 6.155 66.501 1.00 12.79 95 LEU A C 1
ATOM 746 O O . LEU A 1 95 ? 17.027 5.112 66.909 1.00 12.61 95 LEU A O 1
ATOM 751 N N . GLY A 1 96 ? 15.331 6.588 66.933 1.00 10.41 96 GLY A N 1
ATOM 752 C CA . GLY A 1 96 ? 14.552 5.772 67.847 1.00 8.83 96 GLY A CA 1
ATOM 753 C C . GLY A 1 96 ? 14.631 5.961 69.348 1.00 13.18 96 GLY A C 1
ATOM 754 O O . GLY A 1 96 ? 13.982 5.217 70.092 1.00 12.69 96 GLY A O 1
ATOM 755 N N . ALA A 1 97 ? 15.412 6.932 69.811 1.00 12.30 97 ALA A N 1
ATOM 756 C CA . ALA A 1 97 ? 15.497 7.173 71.248 1.00 11.49 97 ALA A CA 1
ATOM 757 C C . ALA A 1 97 ? 14.094 7.425 71.815 1.00 12.82 97 ALA A C 1
ATOM 758 O O . ALA A 1 97 ? 13.236 8.022 71.150 1.00 16.08 97 ALA A O 1
ATOM 760 N N . THR A 1 98 ? 13.855 6.967 73.035 1.00 14.00 98 THR A N 1
ATOM 761 C CA . THR A 1 98 ? 12.565 7.177 73.676 1.00 13.11 98 THR A CA 1
ATOM 762 C C . THR A 1 98 ? 12.726 8.168 74.834 1.00 13.88 98 THR A C 1
ATOM 763 O O . THR A 1 98 ? 11.757 8.760 75.300 1.00 16.75 98 THR A O 1
ATOM 767 N N . ARG A 1 99 ? 13.966 8.363 75.273 1.00 12.22 99 ARG A N 1
ATOM 768 C CA . ARG A 1 99 ? 14.248 9.276 76.369 1.00 12.45 99 ARG A CA 1
ATOM 769 C C . ARG A 1 99 ? 15.633 9.859 76.209 1.00 10.40 99 ARG A C 1
ATOM 770 O O . ARG A 1 99 ? 16.561 9.168 75.796 1.00 14.64 99 ARG A O 1
ATOM 778 N N . ILE A 1 100 ? 15.768 11.146 76.512 1.00 12.35 100 ILE A N 1
ATOM 779 C CA . ILE A 1 100 ? 17.052 11.824 76.411 1.00 11.45 100 ILE A CA 1
ATOM 780 C C . ILE A 1 100 ? 17.320 12.540 77.735 1.00 15.69 100 ILE A C 1
ATOM 781 O O . ILE A 1 100 ? 16.544 13.400 78.178 1.00 15.13 100 ILE A O 1
ATOM 786 N N . GLN A 1 101 ? 18.425 12.153 78.357 1.00 13.53 101 GLN A N 1
ATOM 787 C CA . GLN A 1 101 ? 18.840 12.685 79.638 1.00 15.38 101 GLN A CA 1
ATOM 788 C C . GLN A 1 101 ? 20.181 13.407 79.557 1.00 14.34 101 GLN A C 1
ATOM 789 O O . GLN A 1 101 ? 21.232 12.777 79.457 1.00 16.27 101 GLN A O 1
ATOM 795 N N . PRO A 1 102 ? 20.154 14.744 79.579 1.00 15.89 102 PRO A N 1
ATOM 796 C CA . PRO A 1 102 ? 21.377 15.561 79.524 1.00 14.48 102 PRO A CA 1
ATOM 797 C C . PRO A 1 102 ? 22.137 15.351 80.839 1.00 13.92 102 PRO A C 1
ATOM 798 O O . PRO A 1 102 ? 21.523 15.198 81.889 1.00 12.70 102 PRO A O 1
ATOM 802 N N . LEU A 1 103 ? 23.463 15.348 80.779 1.00 12.98 103 LEU A N 1
ATOM 803 C CA . LEU A 1 103 ? 24.266 15.126 81.970 1.00 15.53 103 LEU A CA 1
ATOM 804 C C . LEU A 1 103 ? 25.278 16.218 82.253 1.00 13.90 103 LEU A C 1
ATOM 805 O O . LEU A 1 103 ? 25.917 16.729 81.332 1.00 16.08 103 LEU A O 1
ATOM 810 N N . VAL A 1 104 ? 25.440 16.559 83.529 1.00 11.44 104 VAL A N 1
ATOM 811 C CA . VAL A 1 104 ? 26.473 17.515 83.900 1.00 13.47 104 VAL A CA 1
ATOM 812 C C . VAL A 1 104 ? 27.677 16.608 84.197 1.00 15.42 104 VAL A C 1
ATOM 813 O O . VAL A 1 104 ? 27.600 15.727 85.059 1.00 13.84 104 VAL A O 1
ATOM 817 N N . THR A 1 105 ? 28.779 16.794 83.486 1.00 14.04 105 THR A N 1
ATOM 818 C CA . THR A 1 105 ? 29.933 15.944 83.732 1.00 16.33 105 THR A CA 1
ATOM 819 C C . THR A 1 105 ? 31.159 16.776 84.084 1.00 18.76 105 THR A C 1
ATOM 820 O O . THR A 1 105 ? 31.132 18.003 83.993 1.00 16.45 105 THR A O 1
ATOM 824 N N . ARG A 1 106 ? 32.232 16.107 84.491 1.00 20.97 106 ARG A N 1
ATOM 825 C CA . ARG A 1 106 ? 33.448 16.814 84.876 1.00 24.47 106 ARG A CA 1
ATOM 826 C C . ARG A 1 106 ? 33.919 17.796 83.807 1.00 23.85 106 ARG A C 1
ATOM 827 O O . ARG A 1 106 ? 34.224 18.955 84.110 1.00 22.72 106 ARG A O 1
ATOM 835 N N . HIS A 1 107 ? 33.955 17.346 82.555 1.00 25.19 107 HIS A N 1
ATOM 836 C CA . HIS A 1 107 ? 34.412 18.197 81.458 1.00 26.11 107 HIS A CA 1
ATOM 837 C C . HIS A 1 107 ? 33.328 18.827 80.587 1.00 22.19 107 HIS A C 1
ATOM 838 O O . HIS A 1 107 ? 33.638 19.436 79.568 1.00 20.86 107 HIS A O 1
ATOM 845 N N . SER A 1 108 ? 32.064 18.687 80.962 1.00 21.71 108 SER A N 1
ATOM 846 C CA . SER A 1 108 ? 31.017 19.309 80.150 1.00 21.99 108 SER A CA 1
ATOM 847 C C . SER A 1 108 ? 31.150 20.824 80.321 1.00 20.99 108 SER A C 1
ATOM 848 O O . SER A 1 108 ? 31.233 21.321 81.440 1.00 21.58 108 SER A O 1
ATOM 851 N N . VAL A 1 109 ? 31.187 21.558 79.216 1.00 23.69 109 VAL A N 1
ATOM 852 C CA . VAL A 1 109 ? 31.336 23.009 79.294 1.00 25.61 109 VAL A CA 1
ATOM 853 C C . VAL A 1 109 ? 30.197 23.610 80.112 1.00 26.01 109 VAL A C 1
ATOM 854 O O . VAL A 1 109 ? 30.429 24.195 81.169 1.00 25.08 109 VAL A O 1
ATOM 858 N N . PRO A 1 110 ? 28.948 23.486 79.631 1.00 24.51 110 PRO A N 1
ATOM 859 C CA . PRO A 1 110 ? 27.848 24.050 80.420 1.00 22.61 110 PRO A CA 1
ATOM 860 C C . PRO A 1 110 ? 27.608 23.143 81.617 1.00 24.53 110 PRO A C 1
ATOM 861 O O . PRO A 1 110 ? 27.813 21.931 81.523 1.00 24.13 110 PRO A O 1
ATOM 865 N N . LYS A 1 111 ? 27.192 23.725 82.739 1.00 22.16 111 LYS A N 1
ATOM 866 C CA . LYS A 1 111 ? 26.930 22.952 83.946 1.00 21.85 111 LYS A CA 1
ATOM 867 C C . LYS A 1 111 ? 25.445 22.996 84.265 1.00 21.14 111 LYS A C 1
ATOM 868 O O . LYS A 1 111 ? 24.995 22.404 85.238 1.00 22.26 111 LYS A O 1
ATOM 874 N N . GLU A 1 112 ? 24.684 23.712 83.445 1.00 17.15 112 GLU A N 1
ATOM 875 C CA . GLU A 1 112 ? 23.244 23.791 83.644 1.00 18.12 112 GLU A CA 1
ATOM 876 C C . GLU A 1 112 ? 22.559 24.089 82.313 1.00 17.25 112 GLU A C 1
ATOM 877 O O . GLU A 1 112 ? 23.230 24.354 81.318 1.00 18.45 112 GLU A O 1
ATOM 891 N N . GLY A 1 114 ? 19.050 26.209 80.734 1.00 17.36 114 GLY A N 1
ATOM 892 C CA . GLY A 1 114 ? 17.925 27.064 81.050 1.00 16.91 114 GLY A CA 1
ATOM 893 C C . GLY A 1 114 ? 16.626 26.498 80.521 1.00 17.11 114 GLY A C 1
ATOM 894 O O . GLY A 1 114 ? 16.622 25.585 79.692 1.00 17.11 114 GLY A O 1
ATOM 895 N N . GLU A 1 115 ? 15.517 27.044 81.000 1.00 15.48 115 GLU A N 1
ATOM 896 C CA . GLU A 1 115 ? 14.202 26.601 80.569 1.00 18.44 115 GLU A CA 1
ATOM 897 C C . GLU A 1 115 ? 14.060 26.797 79.061 1.00 16.51 115 GLU A C 1
ATOM 898 O O . GLU A 1 115 ? 13.454 25.974 78.374 1.00 15.58 115 GLU A O 1
ATOM 904 N N . GLY A 1 116 ? 14.623 27.892 78.554 1.00 17.43 116 GLY A N 1
ATOM 905 C CA . GLY A 1 116 ? 14.553 28.171 77.127 1.00 16.89 116 GLY A CA 1
ATOM 906 C C . GLY A 1 116 ? 15.158 27.076 76.256 1.00 18.13 116 GLY A C 1
ATOM 907 O O . GLY A 1 116 ? 14.593 26.713 75.223 1.00 14.14 116 GLY A O 1
ATOM 908 N N . LYS A 1 117 ? 16.306 26.544 76.669 1.00 14.38 117 LYS A N 1
ATOM 909 C CA . LYS A 1 117 ? 16.963 25.490 75.906 1.00 15.30 117 LYS A CA 1
ATOM 910 C C . LYS A 1 117 ? 16.188 24.182 76.035 1.00 16.35 117 LYS A C 1
ATOM 911 O O . LYS A 1 117 ? 16.014 23.456 75.056 1.00 12.46 117 LYS A O 1
ATOM 917 N N . LEU A 1 118 ? 15.717 23.887 77.244 1.00 16.31 118 LEU A N 1
ATOM 918 C CA . LEU A 1 118 ? 14.944 22.668 77.466 1.00 14.50 118 LEU A CA 1
ATOM 919 C C . LEU A 1 118 ? 13.709 22.670 76.568 1.00 17.31 118 LEU A C 1
ATOM 920 O O . LEU A 1 118 ? 13.400 21.674 75.896 1.00 14.60 118 LEU A O 1
ATOM 925 N N . ARG A 1 119 ? 12.994 23.791 76.553 1.00 14.53 119 ARG A N 1
ATOM 926 C CA . ARG A 1 119 ? 11.806 23.884 75.712 1.00 15.08 119 ARG A CA 1
ATOM 927 C C . ARG A 1 119 ? 12.170 23.721 74.238 1.00 13.81 119 ARG A C 1
ATOM 928 O O . ARG A 1 119 ? 11.479 23.024 73.483 1.00 16.54 119 ARG A O 1
ATOM 936 N N . ARG A 1 120 ? 13.262 24.347 73.824 1.00 13.07 120 ARG A N 1
ATOM 937 C CA . ARG A 1 120 ? 13.681 24.225 72.441 1.00 15.45 120 ARG A CA 1
ATOM 938 C C . ARG A 1 120 ? 13.950 22.759 72.112 1.00 17.17 120 ARG A C 1
ATOM 939 O O . ARG A 1 120 ? 13.492 22.249 71.087 1.00 16.85 120 ARG A O 1
ATOM 947 N N . LEU A 1 121 ? 14.684 22.077 72.987 1.00 13.05 121 LEU A N 1
ATOM 948 C CA . LEU A 1 121 ? 14.995 20.682 72.741 1.00 14.31 121 LEU A CA 1
ATOM 949 C C . LEU A 1 121 ? 13.718 19.852 72.627 1.00 12.69 121 LEU A C 1
ATOM 950 O O . LEU A 1 121 ? 13.639 18.946 71.805 1.00 13.74 121 LEU A O 1
ATOM 955 N N . ARG A 1 122 ? 12.717 20.175 73.439 1.00 11.16 122 ARG A N 1
ATOM 956 C CA . ARG A 1 122 ? 11.460 19.438 73.401 1.00 14.44 122 ARG A CA 1
ATOM 957 C C . ARG A 1 122 ? 10.726 19.724 72.089 1.00 14.30 122 ARG A C 1
ATOM 958 O O . ARG A 1 122 ? 10.047 18.849 71.548 1.00 15.80 122 ARG A O 1
ATOM 966 N N . ALA A 1 123 ? 10.876 20.944 71.576 1.00 15.78 123 ALA A N 1
ATOM 967 C CA . ALA A 1 123 ? 10.250 21.332 70.306 1.00 14.23 123 ALA A CA 1
ATOM 968 C C . ALA A 1 123 ? 10.944 20.574 69.165 1.00 13.86 123 ALA A C 1
ATOM 969 O O . ALA A 1 123 ? 10.313 20.170 68.177 1.00 13.07 123 ALA A O 1
ATOM 971 N N . VAL A 1 124 ? 12.254 20.397 69.290 1.00 14.89 124 VAL A N 1
ATOM 972 C CA . VAL A 1 124 ? 13.004 19.665 68.273 1.00 12.78 124 VAL A CA 1
ATOM 973 C C . VAL A 1 124 ? 12.606 18.193 68.290 1.00 12.48 124 VAL A C 1
ATOM 974 O O . VAL A 1 124 ? 12.478 17.572 67.238 1.00 17.97 124 VAL A O 1
ATOM 978 N N . ALA A 1 125 ? 12.408 17.636 69.484 1.00 15.51 125 ALA A N 1
ATOM 979 C CA . ALA A 1 125 ? 11.994 16.237 69.622 1.00 13.23 125 ALA A CA 1
ATOM 980 C C . ALA A 1 125 ? 10.630 16.038 68.961 1.00 15.35 125 ALA A C 1
ATOM 981 O O . ALA A 1 125 ? 10.408 15.075 68.232 1.00 9.38 125 ALA A O 1
ATOM 983 N N . LEU A 1 126 ? 9.714 16.951 69.255 1.00 14.85 126 LEU A N 1
ATOM 984 C CA . LEU A 1 126 ? 8.367 16.909 68.707 1.00 18.44 126 LEU A CA 1
ATOM 985 C C . LEU A 1 126 ? 8.426 16.900 67.190 1.00 15.17 126 LEU A C 1
ATOM 986 O O . LEU A 1 126 ? 7.889 16.009 66.542 1.00 20.51 126 LEU A O 1
ATOM 991 N N . GLU A 1 127 ? 9.079 17.907 66.633 1.00 13.75 127 GLU A N 1
ATOM 992 C CA . GLU A 1 127 ? 9.213 18.031 65.193 1.00 14.80 127 GLU A CA 1
ATOM 993 C C . GLU A 1 127 ? 9.908 16.835 64.542 1.00 17.84 127 GLU A C 1
ATOM 994 O O . GLU A 1 127 ? 9.442 16.298 63.534 1.00 19.87 127 GLU A O 1
ATOM 1000 N N . ALA A 1 128 ? 11.042 16.439 65.103 1.00 16.19 128 ALA A N 1
ATOM 1001 C CA . ALA A 1 128 ? 11.787 15.323 64.546 1.00 16.27 128 ALA A CA 1
ATOM 1002 C C . ALA A 1 128 ? 10.962 14.034 64.605 1.00 15.95 128 ALA A C 1
ATOM 1003 O O . ALA A 1 128 ? 11.078 13.184 63.732 1.00 19.55 128 ALA A O 1
ATOM 1005 N N . ALA A 1 129 ? 10.132 13.885 65.632 1.00 15.46 129 ALA A N 1
ATOM 1006 C CA . ALA A 1 129 ? 9.304 12.691 65.745 1.00 17.24 129 ALA A CA 1
ATOM 1007 C C . ALA A 1 129 ? 8.377 12.628 64.532 1.00 20.08 129 ALA A C 1
ATOM 1008 O O . ALA A 1 129 ? 8.229 11.580 63.899 1.00 20.09 129 ALA A O 1
ATOM 1010 N N . LYS A 1 130 ? 7.767 13.764 64.213 1.00 19.92 130 LYS A N 1
ATOM 1011 C CA . LYS A 1 130 ? 6.856 13.865 63.076 1.00 22.31 130 LYS A CA 1
ATOM 1012 C C . LYS A 1 130 ? 7.554 13.599 61.757 1.00 18.85 130 LYS A C 1
ATOM 1013 O O . LYS A 1 130 ? 7.041 12.871 60.920 1.00 22.23 130 LYS A O 1
ATOM 1019 N N . GLN A 1 131 ? 8.731 14.180 61.570 1.00 17.78 131 GLN A N 1
ATOM 1020 C CA . GLN A 1 131 ? 9.444 13.990 60.325 1.00 16.17 131 GLN A CA 1
ATOM 1021 C C . GLN A 1 131 ? 9.991 12.576 60.158 1.00 17.56 131 GLN A C 1
ATOM 1022 O O . GLN A 1 131 ? 10.189 12.122 59.032 1.00 19.29 131 GLN A O 1
ATOM 1028 N N . SER A 1 132 ? 10.222 11.868 61.261 1.00 12.51 132 SER A N 1
ATOM 1029 C CA . SER A 1 132 ? 10.738 10.509 61.142 1.00 14.83 132 SER A CA 1
ATOM 1030 C C . SER A 1 132 ? 9.600 9.488 61.083 1.00 15.70 132 SER A C 1
ATOM 1031 O O . SER A 1 132 ? 9.836 8.279 61.006 1.00 16.39 132 SER A O 1
ATOM 1034 N N . GLY A 1 133 ? 8.368 9.987 61.107 1.00 16.13 133 GLY A N 1
ATOM 1035 C CA . GLY A 1 133 ? 7.207 9.117 61.033 1.00 16.75 133 GLY A CA 1
ATOM 1036 C C . GLY A 1 133 ? 6.723 8.558 62.359 1.00 18.30 133 GLY A C 1
ATOM 1037 O O . GLY A 1 133 ? 5.776 7.783 62.386 1.00 17.00 133 GLY A O 1
ATOM 1038 N N . ARG A 1 134 ? 7.367 8.945 63.457 1.00 17.11 134 ARG A N 1
ATOM 1039 C CA . ARG A 1 134 ? 6.985 8.459 64.779 1.00 17.98 134 ARG A CA 1
ATOM 1040 C C . ARG A 1 134 ? 5.776 9.182 65.363 1.00 21.38 134 ARG A C 1
ATOM 1041 O O . ARG A 1 134 ? 5.542 10.357 65.080 1.00 21.28 134 ARG A O 1
ATOM 1049 N N . VAL A 1 135 ? 5.018 8.458 66.179 1.00 19.62 135 VAL A N 1
ATOM 1050 C CA . VAL A 1 135 ? 3.864 9.003 66.878 1.00 24.58 135 VAL A CA 1
ATOM 1051 C C . VAL A 1 135 ? 4.427 9.317 68.266 1.00 22.43 135 VAL A C 1
ATOM 1052 O O . VAL A 1 135 ? 4.071 10.314 68.896 1.00 21.25 135 VAL A O 1
ATOM 1056 N N . VAL A 1 136 ? 5.333 8.456 68.720 1.00 19.19 136 VAL A N 1
ATOM 1057 C CA . VAL A 1 136 ? 5.966 8.625 70.021 1.00 18.81 136 VAL A CA 1
ATOM 1058 C C . VAL A 1 136 ? 6.991 9.746 69.946 1.00 19.83 136 VAL A C 1
ATOM 1059 O O . VAL A 1 136 ? 7.768 9.823 68.997 1.00 18.62 136 VAL A O 1
ATOM 1063 N N . VAL A 1 137 ? 6.976 10.612 70.957 1.00 18.98 137 VAL A N 1
ATOM 1064 C CA . VAL A 1 137 ? 7.901 11.739 71.049 1.00 19.37 137 VAL A CA 1
ATOM 1065 C C . VAL A 1 137 ? 8.852 11.463 72.216 1.00 17.70 137 VAL A C 1
ATOM 1066 O O . VAL A 1 137 ? 8.417 11.225 73.347 1.00 16.05 137 VAL A O 1
ATOM 1070 N N . PRO A 1 138 ? 10.162 11.461 71.949 1.00 16.69 138 PRO A N 1
ATOM 1071 C CA . PRO A 1 138 ? 11.152 11.205 72.998 1.00 15.48 138 PRO A CA 1
ATOM 1072 C C . PRO A 1 138 ? 11.026 12.213 74.133 1.00 17.06 138 PRO A C 1
ATOM 1073 O O . PRO A 1 138 ? 10.892 13.414 73.893 1.00 14.65 138 PRO A O 1
ATOM 1077 N N . GLU A 1 139 ? 11.086 11.731 75.366 1.00 19.39 139 GLU A N 1
ATOM 1078 C CA . GLU A 1 139 ? 11.028 12.628 76.508 1.00 20.16 139 GLU A CA 1
ATOM 1079 C C . GLU A 1 139 ? 12.412 13.254 76.671 1.00 20.43 139 GLU A C 1
ATOM 1080 O O . GLU A 1 139 ? 13.418 12.572 76.548 1.00 18.29 139 GLU A O 1
ATOM 1086 N N . VAL A 1 140 ? 12.458 14.555 76.921 1.00 18.18 140 VAL A N 1
ATOM 1087 C CA . VAL A 1 140 ? 13.725 15.243 77.128 1.00 16.00 140 VAL A CA 1
ATOM 1088 C C . VAL A 1 140 ? 13.656 15.794 78.547 1.00 18.57 140 VAL A C 1
ATOM 1089 O O . VAL A 1 140 ? 12.781 16.594 78.870 1.00 19.31 140 VAL A O 1
ATOM 1093 N N . LEU A 1 141 ? 14.582 15.351 79.385 1.00 14.13 141 LEU A N 1
ATOM 1094 C CA . LEU A 1 141 ? 14.603 15.741 80.784 1.00 16.03 141 LEU A CA 1
ATOM 1095 C C . LEU A 1 141 ? 15.591 16.838 81.142 1.00 17.61 141 LEU A C 1
ATOM 1096 O O . LEU A 1 141 ? 16.564 17.085 80.419 1.00 14.98 141 LEU A O 1
ATOM 1101 N N . PRO A 1 142 ? 15.331 17.540 82.257 1.00 16.28 142 PRO A N 1
ATOM 1102 C CA . PRO A 1 142 ? 16.262 18.595 82.662 1.00 14.86 142 PRO A CA 1
ATOM 1103 C C . PRO A 1 142 ? 17.557 17.840 82.996 1.00 17.13 142 PRO A C 1
ATOM 1104 O O . PRO A 1 142 ? 17.532 16.634 83.258 1.00 17.58 142 PRO A O 1
ATOM 1108 N N . PRO A 1 143 ? 18.700 18.525 82.994 1.00 18.97 143 PRO A N 1
ATOM 1109 C CA . PRO A 1 143 ? 19.954 17.830 83.303 1.00 18.12 143 PRO A CA 1
ATOM 1110 C C . PRO A 1 143 ? 20.061 17.272 84.734 1.00 18.53 143 PRO A C 1
ATOM 1111 O O . PRO A 1 143 ? 19.376 17.720 85.659 1.00 15.24 143 PRO A O 1
ATOM 1115 N N . ILE A 1 144 ? 20.911 16.266 84.895 1.00 14.79 144 ILE A N 1
ATOM 1116 C CA . ILE A 1 144 ? 21.161 15.667 86.205 1.00 14.41 144 ILE A CA 1
ATOM 1117 C C . ILE A 1 144 ? 22.663 15.425 86.288 1.00 17.47 144 ILE A C 1
ATOM 1118 O O . ILE A 1 144 ? 23.350 15.370 85.262 1.00 14.86 144 ILE A O 1
ATOM 1123 N N . PRO A 1 145 ? 23.195 15.306 87.514 1.00 15.89 145 PRO A N 1
ATOM 1124 C CA . PRO A 1 145 ? 24.625 15.058 87.684 1.00 17.98 145 PRO A CA 1
ATOM 1125 C C . PRO A 1 145 ? 24.882 13.635 87.203 1.00 13.88 145 PRO A C 1
ATOM 1126 O O . PRO A 1 145 ? 24.014 12.772 87.329 1.00 13.88 145 PRO A O 1
ATOM 1130 N N . LEU A 1 146 ? 26.072 13.389 86.677 1.00 15.43 146 LEU A N 1
ATOM 1131 C CA . LEU A 1 146 ? 26.420 12.056 86.205 1.00 17.31 146 LEU A CA 1
ATOM 1132 C C . LEU A 1 146 ? 26.149 10.990 87.267 1.00 18.68 146 LEU A C 1
ATOM 1133 O O . LEU A 1 146 ? 25.705 9.888 86.951 1.00 17.69 146 LEU A O 1
ATOM 1138 N N . LYS A 1 147 ? 26.410 11.319 88.529 1.00 20.70 147 LYS A N 1
ATOM 1139 C CA . LYS A 1 147 ? 26.206 10.365 89.618 1.00 20.60 147 LYS A CA 1
ATOM 1140 C C . LYS A 1 147 ? 24.763 9.888 89.743 1.00 18.37 147 LYS A C 1
ATOM 1141 O O . LYS A 1 147 ? 24.500 8.791 90.250 1.00 17.22 147 LYS A O 1
ATOM 1147 N N . ALA A 1 148 ? 23.826 10.708 89.281 1.00 19.45 148 ALA A N 1
ATOM 1148 C CA . ALA A 1 148 ? 22.416 10.352 89.373 1.00 18.06 148 ALA A CA 1
ATOM 1149 C C . ALA A 1 148 ? 21.984 9.334 88.328 1.00 18.94 148 ALA A C 1
ATOM 1150 O O . ALA A 1 148 ? 20.839 8.867 88.348 1.00 19.53 148 ALA A O 1
ATOM 1152 N N . VAL A 1 149 ? 22.880 8.997 87.403 1.00 17.85 149 VAL A N 1
ATOM 1153 C CA . VAL A 1 149 ? 22.548 7.992 86.393 1.00 15.08 149 VAL A CA 1
ATOM 1154 C C . VAL A 1 149 ? 22.222 6.721 87.194 1.00 16.57 149 VAL A C 1
ATOM 1155 O O . VAL A 1 149 ? 22.973 6.339 88.084 1.00 17.10 149 VAL A O 1
ATOM 1159 N N . PRO A 1 150 ? 21.083 6.068 86.907 1.00 16.98 150 PRO A N 1
ATOM 1160 C CA . PRO A 1 150 ? 20.714 4.853 87.642 1.00 18.51 150 PRO A CA 1
ATOM 1161 C C . PRO A 1 150 ? 21.382 3.579 87.149 1.00 19.36 150 PRO A C 1
ATOM 1162 O O . PRO A 1 150 ? 21.996 3.559 86.081 1.00 17.70 150 PRO A O 1
ATOM 1166 N N . GLN A 1 151 ? 21.267 2.520 87.949 1.00 19.34 151 GLN A N 1
ATOM 1167 C CA . GLN A 1 151 ? 21.785 1.211 87.569 1.00 19.17 151 GLN A CA 1
ATOM 1168 C C . GLN A 1 151 ? 20.974 0.905 86.318 1.00 18.26 151 GLN A C 1
ATOM 1169 O O . GLN A 1 151 ? 19.800 1.262 86.257 1.00 19.57 151 GLN A O 1
ATOM 1175 N N . VAL A 1 152 ? 21.574 0.269 85.320 1.00 18.11 1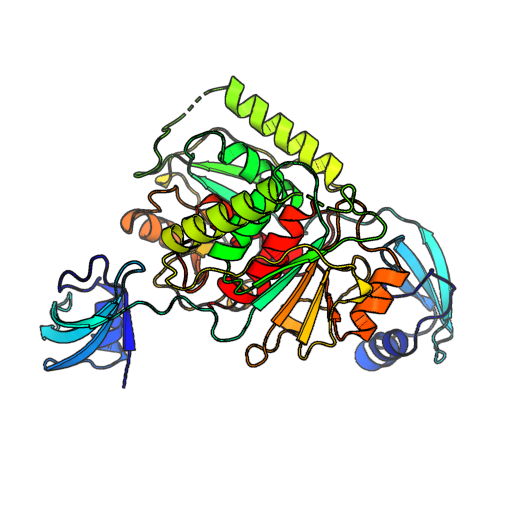52 VAL A N 1
ATOM 1176 C CA . VAL A 1 152 ? 20.821 -0.055 84.107 1.00 17.21 152 VAL A CA 1
ATOM 1177 C C . VAL A 1 152 ? 20.898 -1.537 83.780 1.00 20.15 152 VAL A C 1
ATOM 1178 O O . VAL A 1 152 ? 21.910 -2.192 84.048 1.00 19.98 152 VAL A O 1
ATOM 1182 N N . ALA A 1 153 ? 19.827 -2.057 83.189 1.00 19.43 153 ALA A N 1
ATOM 1183 C CA . ALA A 1 153 ? 19.771 -3.460 82.810 1.00 18.52 153 ALA A CA 1
ATOM 1184 C C . ALA A 1 153 ? 20.770 -3.701 81.680 1.00 18.19 153 ALA A C 1
ATOM 1185 O O . ALA A 1 153 ? 21.382 -4.762 81.591 1.00 17.60 153 ALA A O 1
ATOM 1187 N N . GLN A 1 154 ? 20.922 -2.706 80.812 1.00 14.18 154 GLN A N 1
ATOM 1188 C CA . GLN A 1 154 ? 21.851 -2.802 79.693 1.00 13.63 154 GLN A CA 1
ATOM 1189 C C . GLN A 1 154 ? 22.337 -1.421 79.280 1.00 15.55 154 GLN A C 1
ATOM 1190 O O . GLN A 1 154 ? 21.532 -0.547 78.952 1.00 16.91 154 GLN A O 1
ATOM 1196 N N . GLY A 1 155 ? 23.651 -1.234 79.285 1.00 14.21 155 GLY A N 1
ATOM 1197 C CA . GLY A 1 155 ? 24.215 0.043 78.895 1.00 12.76 155 GLY A CA 1
ATOM 1198 C C . GLY A 1 155 ? 25.492 -0.111 78.093 1.00 18.01 155 GLY A C 1
ATOM 1199 O O . GLY A 1 155 ? 26.217 -1.091 78.248 1.00 20.83 155 GLY A O 1
ATOM 1200 N N . LEU A 1 156 ? 25.751 0.860 77.222 1.00 14.96 156 LEU A N 1
ATOM 1201 C CA . LEU A 1 156 ? 26.941 0.881 76.383 1.00 11.29 156 LEU A CA 1
ATOM 1202 C C . LEU A 1 156 ? 27.483 2.306 76.421 1.00 14.21 156 LEU A C 1
ATOM 1203 O O . LEU A 1 156 ? 26.710 3.274 76.398 1.00 15.03 156 LEU A O 1
ATOM 1208 N N . VAL A 1 157 ? 28.804 2.424 76.489 1.00 14.53 157 VAL A N 1
ATOM 1209 C CA . VAL A 1 157 ? 29.480 3.716 76.500 1.00 15.68 157 VAL A CA 1
ATOM 1210 C C . VAL A 1 157 ? 30.696 3.574 75.586 1.00 18.58 157 VAL A C 1
ATOM 1211 O O . VAL A 1 157 ? 31.442 2.602 75.698 1.00 19.49 157 VAL A O 1
ATOM 1215 N N . ALA A 1 158 ? 30.877 4.507 74.656 1.00 16.52 158 ALA A N 1
ATOM 1216 C CA . ALA A 1 158 ? 32.023 4.431 73.763 1.00 21.44 158 ALA A CA 1
ATOM 1217 C C . ALA A 1 158 ? 33.254 4.740 74.601 1.00 22.47 158 ALA A C 1
ATOM 1218 O O . ALA A 1 158 ? 33.232 5.659 75.416 1.00 24.73 158 ALA A O 1
ATOM 1220 N N . HIS A 1 159 ? 34.314 3.960 74.411 1.00 25.60 159 HIS A N 1
ATOM 1221 C CA . HIS A 1 159 ? 35.554 4.145 75.160 1.00 27.86 159 HIS A CA 1
ATOM 1222 C C . HIS A 1 159 ? 36.776 3.837 74.294 1.00 29.14 159 HIS A C 1
ATOM 1223 O O . HIS A 1 159 ? 36.876 2.764 73.696 1.00 27.43 159 HIS A O 1
ATOM 1230 N N . VAL A 1 160 ? 37.714 4.776 74.244 1.00 31.23 160 VAL A N 1
ATOM 1231 C CA . VAL A 1 160 ? 38.910 4.609 73.426 1.00 35.97 160 VAL A CA 1
ATOM 1232 C C . VAL A 1 160 ? 39.615 3.262 73.592 1.00 36.22 160 VAL A C 1
ATOM 1233 O O . VAL A 1 160 ? 39.957 2.611 72.602 1.00 39.46 160 VAL A O 1
ATOM 1237 N N . GLY A 1 161 ? 39.815 2.835 74.836 1.00 37.08 161 GLY A N 1
ATOM 1238 C CA . GLY A 1 161 ? 40.492 1.571 75.077 1.00 33.89 161 GLY A CA 1
ATOM 1239 C C . GLY A 1 161 ? 39.696 0.294 74.847 1.00 31.67 161 GLY A C 1
ATOM 1240 O O . GLY A 1 161 ? 40.257 -0.799 74.871 1.00 30.89 161 GLY A O 1
ATOM 1241 N N . ALA A 1 162 ? 38.395 0.414 74.611 1.00 31.86 162 ALA A N 1
ATOM 1242 C CA . ALA A 1 162 ? 37.558 -0.766 74.402 1.00 30.04 162 ALA A CA 1
ATOM 1243 C C . ALA A 1 162 ? 37.814 -1.492 73.080 1.00 28.91 162 ALA A C 1
ATOM 1244 O O . ALA A 1 162 ? 38.250 -0.891 72.095 1.00 27.80 162 ALA A O 1
ATOM 1246 N N . THR A 1 163 ? 37.516 -2.787 73.068 1.00 27.53 163 THR A N 1
ATOM 1247 C CA . THR A 1 163 ? 37.700 -3.615 71.883 1.00 28.63 163 THR A CA 1
ATOM 1248 C C . THR A 1 163 ? 36.381 -4.226 71.392 1.00 28.41 163 THR A C 1
ATOM 1249 O O . THR A 1 163 ? 36.192 -4.434 70.188 1.00 27.06 163 THR A O 1
ATOM 1253 N N . ALA A 1 164 ? 35.469 -4.511 72.320 1.00 25.21 164 ALA A N 1
ATOM 1254 C CA . ALA A 1 164 ? 34.178 -5.093 71.948 1.00 24.43 164 ALA A CA 1
ATOM 1255 C C . ALA A 1 164 ? 33.396 -4.155 71.022 1.00 21.23 164 ALA A C 1
ATOM 1256 O O . ALA A 1 164 ? 33.361 -2.944 71.230 1.00 20.96 164 ALA A O 1
ATOM 1258 N N . ARG A 1 165 ? 32.787 -4.722 69.990 1.00 20.35 165 ARG A N 1
ATOM 1259 C CA . ARG A 1 165 ? 31.983 -3.947 69.062 1.00 18.41 165 ARG A CA 1
ATOM 1260 C C . ARG A 1 165 ? 30.542 -4.048 69.555 1.00 15.60 165 ARG A C 1
ATOM 1261 O O . ARG A 1 165 ? 30.151 -5.050 70.141 1.00 14.21 165 ARG A O 1
ATOM 1269 N N . VAL A 1 166 ? 29.750 -3.017 69.307 1.00 13.74 166 VAL A N 1
ATOM 1270 C CA . VAL A 1 166 ? 28.355 -3.030 69.738 1.00 12.75 166 VAL A CA 1
ATOM 1271 C C . VAL A 1 166 ? 27.650 -4.334 69.374 1.00 11.89 166 VAL A C 1
ATOM 1272 O O . VAL A 1 166 ? 26.989 -4.938 70.219 1.00 11.97 166 VAL A O 1
ATOM 1276 N N . ARG A 1 167 ? 27.800 -4.769 68.124 1.00 13.52 167 ARG A N 1
ATOM 1277 C CA . ARG A 1 167 ? 27.141 -5.985 67.656 1.00 14.42 167 ARG A CA 1
ATOM 1278 C C . ARG A 1 167 ? 27.541 -7.243 68.390 1.00 17.60 167 ARG A C 1
ATOM 1279 O O . ARG A 1 167 ? 26.809 -8.238 68.353 1.00 20.36 167 ARG A O 1
ATOM 1287 N N . GLU A 1 168 ? 28.702 -7.214 69.037 1.00 17.29 168 GLU A N 1
ATOM 1288 C CA . GLU A 1 168 ? 29.176 -8.378 69.786 1.00 20.32 168 GLU A CA 1
ATOM 1289 C C . GLU A 1 168 ? 28.631 -8.376 71.211 1.00 19.97 168 GLU A C 1
ATOM 1290 O O . GLU A 1 168 ? 28.745 -9.377 71.917 1.00 17.81 168 GLU A O 1
ATOM 1296 N N . VAL A 1 169 ? 28.024 -7.262 71.621 1.00 18.53 169 VAL A N 1
ATOM 1297 C CA . VAL A 1 169 ? 27.503 -7.133 72.979 1.00 18.21 169 VAL A CA 1
ATOM 1298 C C . VAL A 1 169 ? 26.003 -6.857 73.116 1.00 17.94 169 VAL A C 1
ATOM 1299 O O . VAL A 1 169 ? 25.377 -7.256 74.094 1.00 16.83 169 VAL A O 1
ATOM 1303 N N . LEU A 1 170 ? 25.428 -6.170 72.141 1.00 15.30 170 LEU A N 1
ATOM 1304 C CA . LEU A 1 170 ? 24.016 -5.812 72.192 1.00 14.46 170 LEU A CA 1
ATOM 1305 C C . LEU A 1 170 ? 23.022 -6.960 72.404 1.00 15.54 170 LEU A C 1
ATOM 1306 O O . LEU A 1 170 ? 23.148 -8.025 71.798 1.00 16.49 170 LEU A O 1
ATOM 1311 N N . ASP A 1 171 ? 22.035 -6.720 73.268 1.00 16.87 171 ASP A N 1
ATOM 1312 C CA . ASP A 1 171 ? 20.949 -7.680 73.539 1.00 15.77 171 ASP A CA 1
ATOM 1313 C C . ASP A 1 171 ? 19.691 -6.927 73.095 1.00 16.45 171 ASP A C 1
ATOM 1314 O O . ASP A 1 171 ? 19.227 -6.008 73.779 1.00 14.42 171 ASP A O 1
ATOM 1319 N N . PRO A 1 172 ? 19.124 -7.304 71.943 1.00 17.94 172 PRO A N 1
ATOM 1320 C CA . PRO A 1 172 ? 17.924 -6.623 71.444 1.00 18.43 172 PRO A CA 1
ATOM 1321 C C . PRO A 1 172 ? 16.666 -6.750 72.293 1.00 19.41 172 PRO A C 1
ATOM 1322 O O . PRO A 1 172 ? 15.720 -5.976 72.116 1.00 17.46 172 PRO A O 1
ATOM 1326 N N . GLU A 1 173 ? 16.656 -7.704 73.218 1.00 15.91 173 GLU A N 1
ATOM 1327 C CA . GLU A 1 173 ? 15.484 -7.917 74.052 1.00 18.68 173 GLU A CA 1
ATOM 1328 C C . GLU A 1 173 ? 15.398 -7.039 75.288 1.00 19.07 173 GLU A C 1
ATOM 1329 O O . GLU A 1 173 ? 14.324 -6.864 75.843 1.00 21.35 173 GLU A O 1
ATOM 1335 N N . LYS A 1 174 ? 16.521 -6.473 75.708 1.00 16.47 174 LYS A N 1
ATOM 1336 C CA . LYS A 1 174 ? 16.538 -5.633 76.895 1.00 18.19 174 LYS A CA 1
ATOM 1337 C C . LYS A 1 174 ? 16.493 -4.142 76.598 1.00 18.21 174 LYS A C 1
ATOM 1338 O O . LYS A 1 174 ? 16.877 -3.697 75.513 1.00 14.21 174 LYS A O 1
ATOM 1344 N N . PRO A 1 175 ? 15.989 -3.353 77.560 1.00 19.37 175 PRO A N 1
ATOM 1345 C CA . PRO A 1 175 ? 15.946 -1.914 77.328 1.00 18.12 175 PRO A CA 1
ATOM 1346 C C . PRO A 1 175 ? 17.405 -1.497 77.144 1.00 19.46 175 PRO A C 1
ATOM 1347 O O . PRO A 1 175 ? 18.317 -2.189 77.615 1.00 16.94 175 PRO A O 1
ATOM 1351 N N . LEU A 1 176 ? 17.621 -0.379 76.468 1.00 16.76 176 LEU A N 1
ATOM 1352 C CA . LEU A 1 176 ? 18.970 0.089 76.180 1.00 15.68 176 LEU A CA 1
ATOM 1353 C C . LEU A 1 176 ? 19.311 1.484 76.729 1.00 16.20 176 LEU A C 1
ATOM 1354 O O . LEU A 1 176 ? 18.513 2.413 76.632 1.00 15.97 176 LEU A O 1
ATOM 1359 N N . ALA A 1 177 ? 20.496 1.606 77.334 1.00 16.47 177 ALA A N 1
ATOM 1360 C CA . ALA A 1 177 ? 20.989 2.873 77.856 1.00 13.69 177 ALA A CA 1
ATOM 1361 C C . ALA A 1 177 ? 22.287 3.154 77.105 1.00 14.04 177 ALA A C 1
ATOM 1362 O O . ALA A 1 177 ? 23.098 2.255 76.898 1.00 12.55 177 ALA A O 1
ATOM 1364 N N . LEU A 1 178 ? 22.476 4.389 76.663 1.00 11.01 178 LEU A N 1
ATOM 1365 C CA . LEU A 1 178 ? 23.700 4.719 75.947 1.00 12.59 178 LEU A CA 1
ATOM 1366 C C . LEU A 1 178 ? 24.271 5.949 76.615 1.00 14.31 178 LEU A C 1
ATOM 1367 O O . LEU A 1 178 ? 23.523 6.842 77.009 1.00 16.00 178 LEU A O 1
ATOM 1372 N N . ALA A 1 179 ? 25.586 6.003 76.759 1.00 11.58 179 ALA A N 1
ATOM 1373 C CA . ALA A 1 179 ? 26.182 7.164 77.408 1.00 14.66 179 ALA A CA 1
ATOM 1374 C C . ALA A 1 179 ? 27.237 7.770 76.512 1.00 14.34 179 ALA A C 1
ATOM 1375 O O . ALA A 1 179 ? 28.075 7.065 75.941 1.00 18.95 179 ALA A O 1
ATOM 1377 N N . VAL A 1 180 ? 27.170 9.087 76.368 1.00 15.01 180 VAL A N 1
ATOM 1378 C CA . VAL A 1 180 ? 28.101 9.810 75.530 1.00 12.39 180 VAL A CA 1
ATOM 1379 C C . VAL A 1 180 ? 28.590 11.042 76.285 1.00 15.16 180 VAL A C 1
ATOM 1380 O O . VAL A 1 180 ? 27.792 11.837 76.792 1.00 12.67 180 VAL A O 1
ATOM 1384 N N . GLY A 1 181 ? 29.909 11.172 76.367 1.00 15.28 181 GLY A N 1
ATOM 1385 C CA . GLY A 1 181 ? 30.507 12.277 77.082 1.00 15.85 181 GLY A CA 1
ATOM 1386 C C . GLY A 1 181 ? 30.626 13.541 76.254 1.00 18.82 181 GLY A C 1
ATOM 1387 O O . GLY A 1 181 ? 30.260 13.563 75.075 1.00 17.44 181 GLY A O 1
ATOM 1388 N N . PRO A 1 182 ? 31.151 14.620 76.857 1.00 23.16 182 PRO A N 1
ATOM 1389 C CA . PRO A 1 182 ? 31.320 15.899 76.169 1.00 22.32 182 PRO A CA 1
ATOM 1390 C C . PRO A 1 182 ? 32.503 15.847 75.209 1.00 23.75 182 PRO A C 1
ATOM 1391 O O . PRO A 1 182 ? 33.074 14.780 74.957 1.00 21.90 182 PRO A O 1
ATOM 1395 N N . GLU A 1 183 ? 32.858 17.002 74.660 1.00 27.49 183 GLU A N 1
ATOM 1396 C CA . GLU A 1 183 ? 33.986 17.083 73.746 1.00 31.54 183 GLU A CA 1
ATOM 1397 C C . GLU A 1 183 ? 35.219 16.649 74.536 1.00 33.43 183 GLU A C 1
ATOM 1398 O O . GLU A 1 183 ? 36.050 15.880 74.047 1.00 34.13 183 GLU A O 1
ATOM 1404 N N . GLY A 1 184 ? 35.313 17.138 75.770 1.00 35.84 184 GLY A N 1
ATOM 1405 C CA . GLY A 1 184 ? 36.426 16.792 76.637 1.00 36.83 184 GLY A CA 1
ATOM 1406 C C . GLY A 1 184 ? 36.384 15.324 77.016 1.00 37.78 184 GLY A C 1
ATOM 1407 O O . GLY A 1 184 ? 37.331 14.797 77.599 1.00 38.33 184 GLY A O 1
ATOM 1408 N N . GLY A 1 185 ? 35.272 14.668 76.692 1.00 37.38 185 GLY A N 1
ATOM 1409 C CA . GLY A 1 185 ? 35.118 13.249 76.972 1.00 34.60 185 GLY A CA 1
ATOM 1410 C C . GLY A 1 185 ? 34.907 12.869 78.421 1.00 31.53 185 GLY A C 1
ATOM 1411 O O . GLY A 1 185 ? 35.068 13.692 79.325 1.00 31.26 185 GLY A O 1
ATOM 1412 N N . PHE A 1 186 ? 34.519 11.615 78.643 1.00 29.11 186 PHE A N 1
ATOM 1413 C CA . PHE A 1 186 ? 34.308 11.120 79.997 1.00 27.38 186 PHE A CA 1
ATOM 1414 C C . PHE A 1 186 ? 35.668 10.914 80.657 1.00 28.06 186 PHE A C 1
ATOM 1415 O O . PHE A 1 186 ? 36.577 10.332 80.058 1.00 25.27 186 PHE A O 1
ATOM 1423 N N . ALA A 1 187 ? 35.810 11.389 81.887 1.00 29.71 187 ALA A N 1
ATOM 1424 C CA . ALA A 1 187 ? 37.068 11.213 82.603 1.00 27.95 187 ALA A CA 1
ATOM 1425 C C . ALA A 1 187 ? 37.190 9.755 83.034 1.00 32.14 187 ALA A C 1
ATOM 1426 O O . ALA A 1 187 ? 36.211 9.001 83.014 1.00 31.42 187 ALA A O 1
ATOM 1428 N N . GLU A 1 188 ? 38.401 9.365 83.420 1.00 32.06 188 GLU A N 1
ATOM 1429 C CA . GLU A 1 188 ? 38.676 8.006 83.852 1.00 30.21 188 GLU A CA 1
ATOM 1430 C C . GLU A 1 188 ? 37.660 7.521 84.871 1.00 26.00 188 GLU A C 1
ATOM 1431 O O . GLU A 1 188 ? 36.999 6.506 84.657 1.00 25.65 188 GLU A O 1
ATOM 1437 N N . GLU A 1 189 ? 37.541 8.252 85.974 1.00 25.11 189 GLU A N 1
ATOM 1438 C CA . GLU A 1 189 ? 36.616 7.896 87.043 1.00 24.96 189 GLU A CA 1
ATOM 1439 C C . GLU A 1 189 ? 35.153 7.951 86.632 1.00 24.16 189 GLU A C 1
ATOM 1440 O O . GLU A 1 189 ? 34.309 7.339 87.285 1.00 21.52 189 GLU A O 1
ATOM 1446 N N . GLU A 1 190 ? 34.845 8.698 85.575 1.00 20.70 190 GLU A N 1
ATOM 1447 C CA . GLU A 1 190 ? 33.464 8.775 85.097 1.00 21.00 190 GLU A CA 1
ATOM 1448 C C . GLU A 1 190 ? 33.127 7.492 84.328 1.00 19.48 190 GLU A C 1
ATOM 1449 O O . GLU A 1 190 ? 32.015 6.979 84.422 1.00 22.20 190 GLU A O 1
ATOM 1455 N N . VAL A 1 191 ? 34.090 6.966 83.580 1.00 19.07 191 VAL A N 1
ATOM 1456 C CA . VAL A 1 191 ? 33.875 5.720 82.850 1.00 16.60 191 VAL A CA 1
ATOM 1457 C C . VAL A 1 191 ? 33.708 4.588 83.880 1.00 19.20 191 VAL A C 1
ATOM 1458 O O . VAL A 1 191 ? 32.861 3.704 83.725 1.00 16.77 191 VAL A O 1
ATOM 1462 N N . ALA A 1 192 ? 34.527 4.621 84.929 1.00 17.24 192 ALA A N 1
ATOM 1463 C CA . ALA A 1 192 ? 34.470 3.611 85.986 1.00 19.38 192 ALA A CA 1
ATOM 1464 C C . ALA A 1 192 ? 33.096 3.653 86.649 1.00 16.91 192 ALA A C 1
ATOM 1465 O O . ALA A 1 192 ? 32.497 2.623 86.959 1.00 19.38 192 ALA A O 1
ATOM 1467 N N . LEU A 1 193 ? 32.606 4.862 86.872 1.00 15.86 193 LEU A N 1
ATOM 1468 C CA . LEU A 1 193 ? 31.307 5.051 87.490 1.00 14.78 193 LEU A CA 1
ATOM 1469 C C . LEU A 1 193 ? 30.222 4.463 86.596 1.00 16.34 193 LEU A C 1
ATOM 1470 O O . LEU A 1 193 ? 29.307 3.797 87.078 1.00 16.40 193 LEU A O 1
ATOM 1475 N N . LEU A 1 194 ? 30.321 4.712 85.294 1.00 12.15 194 LEU A N 1
ATOM 1476 C CA . LEU A 1 194 ? 29.322 4.192 84.366 1.00 16.82 194 LEU A CA 1
ATOM 1477 C C . LEU A 1 194 ? 29.343 2.661 84.344 1.00 16.25 194 LEU A C 1
ATOM 1478 O O . LEU A 1 194 ? 28.295 2.016 84.299 1.00 15.94 194 LEU A O 1
ATOM 1483 N N . GLU A 1 195 ? 30.533 2.073 84.381 1.00 16.56 195 GLU A N 1
ATOM 1484 C CA . GLU A 1 195 ? 30.626 0.615 84.391 1.00 16.87 195 GLU A CA 1
ATOM 1485 C C . GLU A 1 195 ? 29.977 0.097 85.676 1.00 19.32 195 GLU A C 1
ATOM 1486 O O . GLU A 1 195 ? 29.327 -0.954 85.684 1.00 17.30 195 GLU A O 1
ATOM 1492 N N . ALA A 1 196 ? 30.143 0.842 86.764 1.00 13.90 196 ALA A N 1
ATOM 1493 C CA . ALA A 1 196 ? 29.531 0.459 88.030 1.00 16.26 196 ALA A CA 1
ATOM 1494 C C . ALA A 1 196 ? 28.013 0.444 87.856 1.00 19.05 196 ALA A C 1
ATOM 1495 O O . ALA A 1 196 ? 27.320 -0.412 88.418 1.00 15.46 196 ALA A O 1
ATOM 1497 N N . ARG A 1 197 ? 27.501 1.397 87.074 1.00 16.86 197 ARG A N 1
ATOM 1498 C CA . ARG A 1 197 ? 26.060 1.504 86.839 1.00 16.00 197 ARG A CA 1
ATOM 1499 C C . ARG A 1 197 ? 25.556 0.398 85.919 1.00 15.08 197 ARG A C 1
ATOM 1500 O O . ARG A 1 197 ? 24.352 0.160 85.822 1.00 21.46 197 ARG A O 1
ATOM 1508 N N . GLY A 1 198 ? 26.476 -0.286 85.248 1.00 17.56 198 GLY A N 1
ATOM 1509 C CA . GLY A 1 198 ? 26.068 -1.359 84.357 1.00 17.96 198 GLY A CA 1
ATOM 1510 C C . GLY A 1 198 ? 26.380 -1.111 82.888 1.00 19.76 198 GLY A C 1
ATOM 1511 O O . GLY A 1 198 ? 25.946 -1.886 82.040 1.00 17.96 198 GLY A O 1
ATOM 1512 N N . PHE A 1 199 ? 27.112 -0.040 82.578 1.00 14.49 199 PHE A N 1
ATOM 1513 C CA . PHE A 1 199 ? 27.461 0.246 81.187 1.00 16.78 199 PHE A CA 1
ATOM 1514 C C . PHE A 1 199 ? 28.701 -0.527 80.762 1.00 17.58 199 PHE A C 1
ATOM 1515 O O . PHE A 1 199 ? 29.700 -0.552 81.479 1.00 22.76 199 PHE A O 1
ATOM 1523 N N . THR A 1 200 ? 28.625 -1.138 79.583 1.00 13.42 200 THR A N 1
ATOM 1524 C CA . THR A 1 200 ? 29.716 -1.911 78.995 1.00 15.91 200 THR A CA 1
ATOM 1525 C C . THR A 1 200 ? 30.460 -1.019 77.999 1.00 15.28 200 THR A C 1
ATOM 1526 O O . THR A 1 200 ? 29.843 -0.387 77.145 1.00 14.51 200 THR A O 1
ATOM 1530 N N . PRO A 1 201 ? 31.797 -0.954 78.094 1.00 20.14 201 PRO A N 1
ATOM 1531 C CA . PRO A 1 201 ? 32.556 -0.109 77.162 1.00 17.64 201 PRO A CA 1
ATOM 1532 C C . PRO A 1 201 ? 32.560 -0.725 75.768 1.00 20.30 201 PRO A C 1
ATOM 1533 O O . PRO A 1 201 ? 32.729 -1.940 75.634 1.00 17.56 201 PRO A O 1
ATOM 1537 N N . VAL A 1 202 ? 32.357 0.093 74.735 1.00 16.00 202 VAL A N 1
ATOM 1538 C CA . VAL A 1 202 ? 32.395 -0.421 73.371 1.00 16.22 202 VAL A CA 1
ATOM 1539 C C . VAL A 1 202 ? 33.285 0.472 72.518 1.00 14.30 202 VAL A C 1
ATOM 1540 O O . VAL A 1 202 ? 33.498 1.644 72.827 1.00 14.92 202 VAL A O 1
ATOM 1544 N N . SER A 1 203 ? 33.801 -0.086 71.438 1.00 13.05 203 SER A N 1
ATOM 1545 C CA . SER A 1 203 ? 34.692 0.667 70.569 1.00 14.89 203 SER A CA 1
ATOM 1546 C C . SER A 1 203 ? 33.977 1.313 69.400 1.00 17.61 203 SER A C 1
ATOM 1547 O O . SER A 1 203 ? 33.102 0.702 68.779 1.00 18.81 203 SER A O 1
ATOM 1550 N N . LEU A 1 204 ? 34.335 2.562 69.122 1.00 14.65 204 LEU A N 1
ATOM 1551 C CA . LEU A 1 204 ? 33.780 3.267 67.977 1.00 18.28 204 LEU A CA 1
ATOM 1552 C C . LEU A 1 204 ? 34.898 3.537 66.956 1.00 17.14 204 LEU A C 1
ATOM 1553 O O . LEU A 1 204 ? 34.836 4.490 66.194 1.00 16.26 204 LEU A O 1
ATOM 1558 N N . GLY A 1 205 ? 35.941 2.714 66.970 1.00 16.40 205 GLY A N 1
ATOM 1559 C CA . GLY A 1 205 ? 36.984 2.880 65.967 1.00 20.93 205 GLY A CA 1
ATOM 1560 C C . GLY A 1 205 ? 38.276 3.609 66.272 1.00 19.70 205 GLY A C 1
ATOM 1561 O O . GLY A 1 205 ? 38.532 4.034 67.393 1.00 19.88 205 GLY A O 1
ATOM 1562 N N . ARG A 1 206 ? 39.079 3.764 65.225 1.00 20.74 206 ARG A N 1
ATOM 1563 C CA . ARG A 1 206 ? 40.400 4.375 65.302 1.00 21.78 206 ARG A CA 1
ATOM 1564 C C . ARG A 1 206 ? 40.487 5.893 65.191 1.00 23.05 206 ARG A C 1
ATOM 1565 O O . ARG A 1 206 ? 41.575 6.441 65.319 1.00 22.51 206 ARG A O 1
ATOM 1573 N N . ARG A 1 207 ? 39.367 6.575 64.963 1.00 22.09 207 ARG A N 1
ATOM 1574 C CA . ARG A 1 207 ? 39.402 8.032 64.794 1.00 21.77 207 ARG A CA 1
ATOM 1575 C C . ARG A 1 207 ? 38.699 8.838 65.884 1.00 21.62 207 ARG A C 1
ATOM 1576 O O . ARG A 1 207 ? 37.741 8.375 66.506 1.00 22.95 207 ARG A O 1
ATOM 1584 N N . ILE A 1 208 ? 39.183 10.056 66.109 1.00 18.41 208 ILE A N 1
ATOM 1585 C CA . ILE A 1 208 ? 38.597 10.935 67.108 1.00 17.73 208 ILE A CA 1
ATOM 1586 C C . ILE A 1 208 ? 37.264 11.457 66.560 1.00 18.78 208 ILE A C 1
ATOM 1587 O O . ILE A 1 208 ? 37.218 11.996 65.451 1.00 18.69 208 ILE A O 1
ATOM 1592 N N . LEU A 1 209 ? 36.192 11.303 67.337 1.00 16.22 209 LEU A N 1
ATOM 1593 C CA . LEU A 1 209 ? 34.852 11.730 66.915 1.00 17.54 209 LEU A CA 1
ATOM 1594 C C . LEU A 1 209 ? 34.253 12.840 67.761 1.00 20.66 209 LEU A C 1
ATOM 1595 O O . LEU A 1 209 ? 34.451 12.872 68.973 1.00 22.44 209 LEU A O 1
ATOM 1600 N N . ARG A 1 210 ? 33.499 13.736 67.129 1.00 15.06 210 ARG A N 1
ATOM 1601 C CA . ARG A 1 210 ? 32.833 14.788 67.878 1.00 16.34 210 ARG A CA 1
ATOM 1602 C C . ARG A 1 210 ? 31.752 14.087 68.695 1.00 17.28 210 ARG A C 1
ATOM 1603 O O . ARG A 1 210 ? 31.253 13.044 68.284 1.00 14.61 210 ARG A O 1
ATOM 1611 N N . ALA A 1 211 ? 31.396 14.660 69.841 1.00 15.87 211 ALA A N 1
ATOM 1612 C CA . ALA A 1 211 ? 30.368 14.084 70.703 1.00 16.31 211 ALA A CA 1
ATOM 1613 C C . ALA A 1 211 ? 29.088 13.801 69.925 1.00 17.00 211 ALA A C 1
ATOM 1614 O O . ALA A 1 211 ? 28.497 12.728 70.071 1.00 18.02 211 ALA A O 1
ATOM 1616 N N . GLU A 1 212 ? 28.656 14.761 69.107 1.00 16.20 212 GLU A N 1
ATOM 1617 C CA . GLU A 1 212 ? 27.434 14.596 68.319 1.00 20.27 212 GLU A CA 1
ATOM 1618 C C . GLU A 1 212 ? 27.524 13.381 67.408 1.00 17.32 212 GLU A C 1
ATOM 1619 O O . GLU A 1 212 ? 26.574 12.616 67.306 1.00 19.93 212 GLU A O 1
ATOM 1625 N N . THR A 1 213 ? 28.660 13.210 66.743 1.00 14.73 213 THR A N 1
ATOM 1626 C CA . THR A 1 213 ? 28.843 12.071 65.836 1.00 14.81 213 THR A CA 1
ATOM 1627 C C . THR A 1 213 ? 28.940 10.729 66.570 1.00 14.66 213 THR A C 1
ATOM 1628 O O . THR A 1 213 ? 28.448 9.715 66.085 1.00 15.47 213 THR A O 1
ATOM 1632 N N . ALA A 1 214 ? 29.587 10.718 67.727 1.00 12.96 214 ALA A N 1
ATOM 1633 C CA . ALA A 1 214 ? 29.698 9.486 68.506 1.00 15.75 214 ALA A CA 1
ATOM 1634 C C . ALA A 1 214 ? 28.292 9.040 68.925 1.00 13.89 214 ALA A C 1
ATOM 1635 O O . ALA A 1 214 ? 27.964 7.854 68.905 1.00 14.70 214 ALA A O 1
ATOM 1637 N N . ALA A 1 215 ? 27.458 10.005 69.290 1.00 13.22 215 ALA A N 1
ATOM 1638 C CA . ALA A 1 215 ? 26.092 9.707 69.713 1.00 13.75 215 ALA A CA 1
ATOM 1639 C C . ALA A 1 215 ? 25.296 9.110 68.556 1.00 14.78 215 ALA A C 1
ATOM 1640 O O . ALA A 1 215 ? 24.601 8.113 68.727 1.00 11.91 215 ALA A O 1
ATOM 1642 N N . LEU A 1 216 ? 25.401 9.726 67.382 1.00 12.53 216 LEU A N 1
ATOM 1643 C CA . LEU A 1 216 ? 24.695 9.244 66.195 1.00 13.90 216 LEU A CA 1
ATOM 1644 C C . LEU A 1 216 ? 25.161 7.829 65.844 1.00 14.49 216 LEU A C 1
ATOM 1645 O O . LEU A 1 216 ? 24.347 6.942 65.594 1.00 15.69 216 LEU A O 1
ATOM 1650 N N . ALA A 1 217 ? 26.476 7.616 65.842 1.00 14.19 217 ALA A N 1
ATOM 1651 C CA . ALA A 1 217 ? 27.040 6.306 65.519 1.00 15.69 217 ALA A CA 1
ATOM 1652 C C . ALA A 1 217 ? 26.598 5.223 66.505 1.00 15.08 217 ALA A C 1
ATOM 1653 O O . ALA A 1 217 ? 26.142 4.149 66.106 1.00 13.69 217 ALA A O 1
ATOM 1655 N N . LEU A 1 218 ? 26.734 5.511 67.796 1.00 15.66 218 LEU A N 1
ATOM 1656 C CA . LEU A 1 218 ? 26.359 4.547 68.820 1.00 15.36 218 LEU A CA 1
ATOM 1657 C C . LEU A 1 218 ? 24.890 4.163 68.681 1.00 16.37 218 LEU A C 1
ATOM 1658 O O . LEU A 1 218 ? 24.545 2.988 68.786 1.00 14.60 218 LEU A O 1
ATOM 1663 N N . LEU A 1 219 ? 24.017 5.145 68.447 1.00 12.02 219 LEU A N 1
ATOM 1664 C CA . LEU A 1 219 ? 22.588 4.844 68.284 1.00 13.27 219 LEU A CA 1
ATOM 1665 C C . LEU A 1 219 ? 22.313 4.050 67.000 1.00 13.17 219 LEU A C 1
ATOM 1666 O O . LEU A 1 219 ? 21.559 3.069 66.995 1.00 14.70 219 LEU A O 1
ATOM 1671 N N . ALA A 1 220 ? 22.918 4.488 65.906 1.00 13.46 220 ALA A N 1
ATOM 1672 C CA . ALA A 1 220 ? 22.707 3.833 64.623 1.00 13.16 220 ALA A CA 1
ATOM 1673 C C . ALA A 1 220 ? 23.073 2.360 64.700 1.00 12.03 220 ALA A C 1
ATOM 1674 O O . ALA A 1 220 ? 22.406 1.522 64.108 1.00 11.86 220 ALA A O 1
ATOM 1676 N N . LEU A 1 221 ? 24.132 2.054 65.442 1.00 13.32 221 LEU A N 1
ATOM 1677 C CA . LEU A 1 221 ? 24.591 0.677 65.582 1.00 13.35 221 LEU A CA 1
ATOM 1678 C C . LEU A 1 221 ? 23.605 -0.151 66.369 1.00 11.65 221 LEU A C 1
ATOM 1679 O O . LEU A 1 221 ? 23.592 -1.370 66.250 1.00 14.64 221 LEU A O 1
ATOM 1684 N N . CYS A 1 222 ? 22.784 0.502 67.183 1.00 9.62 222 CYS A N 1
ATOM 1685 C CA . CYS A 1 222 ? 21.835 -0.226 68.020 1.00 11.74 222 CYS A CA 1
ATOM 1686 C C . CYS A 1 222 ? 20.416 -0.308 67.506 1.00 11.79 222 CYS A C 1
ATOM 1687 O O . CYS A 1 222 ? 19.688 -1.238 67.845 1.00 11.22 222 CYS A O 1
ATOM 1690 N N . THR A 1 223 ? 20.019 0.662 66.692 1.00 12.43 223 THR A N 1
ATOM 1691 C CA . THR A 1 223 ? 18.656 0.685 66.202 1.00 9.99 223 THR A CA 1
ATOM 1692 C C . THR A 1 223 ? 18.563 0.529 64.700 1.00 13.40 223 THR A C 1
ATOM 1693 O O . THR A 1 223 ? 18.366 -0.579 64.199 1.00 13.35 223 THR A O 1
ATOM 1697 N N . ALA A 1 224 ? 18.718 1.630 63.972 1.00 16.96 224 ALA A N 1
ATOM 1698 C CA . ALA A 1 224 ? 18.634 1.584 62.520 1.00 16.39 224 ALA A CA 1
ATOM 1699 C C . ALA A 1 224 ? 19.471 0.442 61.940 1.00 17.46 224 ALA A C 1
ATOM 1700 O O . ALA A 1 224 ? 18.980 -0.347 61.121 1.00 15.50 224 ALA A O 1
ATOM 1702 N N . GLY A 1 225 ? 20.726 0.352 62.375 1.00 12.88 225 GLY A N 1
ATOM 1703 C CA . GLY A 1 225 ? 21.618 -0.676 61.876 1.00 13.37 225 GLY A CA 1
ATOM 1704 C C . GLY A 1 225 ? 21.197 -2.107 62.162 1.00 16.64 225 GLY A C 1
ATOM 1705 O O . GLY A 1 225 ? 21.638 -3.041 61.490 1.00 18.10 225 GLY A O 1
ATOM 1706 N N . GLU A 1 226 ? 20.347 -2.294 63.160 1.00 15.60 226 GLU A N 1
ATOM 1707 C CA . GLU A 1 226 ? 19.895 -3.635 63.492 1.00 16.88 226 GLU A CA 1
ATOM 1708 C C . GLU A 1 226 ? 18.565 -3.910 62.818 1.00 15.56 226 GLU A C 1
ATOM 1709 O O . GLU A 1 226 ? 17.967 -4.969 63.023 1.00 14.13 226 GLU A O 1
ATOM 1715 N N . GLY A 1 227 ? 18.110 -2.946 62.021 1.00 15.98 227 GLY A N 1
ATOM 1716 C CA . GLY A 1 227 ? 16.846 -3.089 61.318 1.00 17.93 227 GLY A CA 1
ATOM 1717 C C . GLY A 1 227 ? 15.646 -2.811 62.213 1.00 19.80 227 GLY A C 1
ATOM 1718 O O . GLY A 1 227 ? 14.515 -3.185 61.878 1.00 15.35 227 GLY A O 1
ATOM 1719 N N . ARG A 1 228 ? 15.904 -2.152 63.347 1.00 17.90 228 ARG A N 1
ATOM 1720 C CA . ARG A 1 228 ? 14.884 -1.815 64.344 1.00 20.08 228 ARG A CA 1
ATOM 1721 C C . ARG A 1 228 ? 14.391 -0.374 64.206 1.00 19.42 228 ARG A C 1
ATOM 1722 O O . ARG A 1 228 ? 13.505 0.010 64.998 1.00 16.30 228 ARG A O 1
ATOM 1731 N N . HIS B 1 4 ? 48.782 -9.129 66.973 1.00 76.31 4 HIS B N 1
ATOM 1732 C CA . HIS B 1 4 ? 47.753 -9.137 68.053 1.00 76.28 4 HIS B CA 1
ATOM 1733 C C . HIS B 1 4 ? 47.816 -7.865 68.886 1.00 73.36 4 HIS B C 1
ATOM 1734 O O . HIS B 1 4 ? 48.896 -7.421 69.273 1.00 72.95 4 HIS B O 1
ATOM 1741 N N . ARG B 1 5 ? 46.652 -7.285 69.160 1.00 69.57 5 ARG B N 1
ATOM 1742 C CA . ARG B 1 5 ? 46.562 -6.068 69.956 1.00 65.90 5 ARG B CA 1
ATOM 1743 C C . ARG B 1 5 ? 45.921 -6.403 71.294 1.00 65.07 5 ARG B C 1
ATOM 1744 O O . ARG B 1 5 ? 44.740 -6.741 71.354 1.00 65.98 5 ARG B O 1
ATOM 1752 N N . ALA B 1 6 ? 46.698 -6.309 72.367 1.00 62.18 6 ALA B N 1
ATOM 1753 C CA . ALA B 1 6 ? 46.185 -6.620 73.694 1.00 60.48 6 ALA B CA 1
ATOM 1754 C C . ALA B 1 6 ? 46.080 -5.392 74.587 1.00 58.29 6 ALA B C 1
ATOM 1755 O O . ALA B 1 6 ? 47.037 -4.635 74.742 1.00 55.44 6 ALA B O 1
ATOM 1757 N N . PHE B 1 7 ? 44.901 -5.210 75.169 1.00 57.15 7 PHE B N 1
ATOM 1758 C CA . PHE B 1 7 ? 44.631 -4.092 76.061 1.00 57.87 7 PHE B CA 1
ATOM 1759 C C . PHE B 1 7 ? 45.444 -4.231 77.351 1.00 56.87 7 PHE B C 1
ATOM 1760 O O . PHE B 1 7 ? 45.331 -5.233 78.063 1.00 56.36 7 PHE B O 1
ATOM 1768 N N . SER B 1 8 ? 46.260 -3.223 77.648 1.00 54.38 8 SER B N 1
ATOM 1769 C CA . SER B 1 8 ? 47.095 -3.239 78.846 1.00 52.76 8 SER B CA 1
ATOM 1770 C C . SER B 1 8 ? 47.135 -1.848 79.480 1.00 52.46 8 SER B C 1
ATOM 1771 O O . SER B 1 8 ? 47.830 -0.951 78.997 1.00 52.26 8 SER B O 1
ATOM 1774 N N . PRO B 1 9 ? 46.385 -1.654 80.578 1.00 50.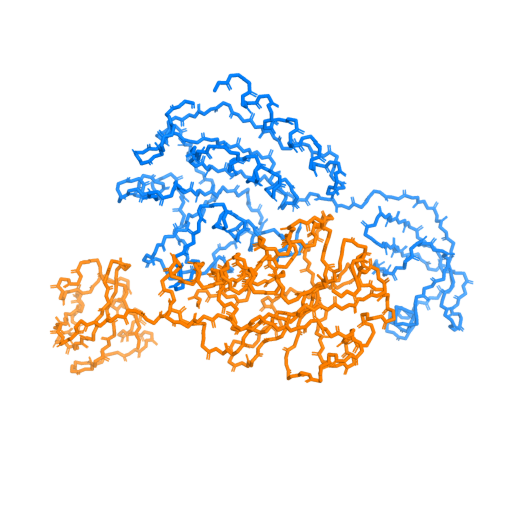55 9 PRO B N 1
ATOM 1775 C CA . PRO B 1 9 ? 46.313 -0.378 81.298 1.00 49.60 9 PRO B CA 1
ATOM 1776 C C . PRO B 1 9 ? 47.673 0.193 81.711 1.00 47.54 9 PRO B C 1
ATOM 1777 O O . PRO B 1 9 ? 48.305 -0.305 82.645 1.00 45.03 9 PRO B O 1
ATOM 1781 N N . GLY B 1 10 ? 48.116 1.233 81.007 1.00 46.58 10 GLY B N 1
ATOM 1782 C CA . GLY B 1 10 ? 49.382 1.872 81.328 1.00 45.39 10 GLY B CA 1
ATOM 1783 C C . GLY B 1 10 ? 50.653 1.276 80.744 1.00 43.98 10 GLY B C 1
ATOM 1784 O O . GLY B 1 10 ? 51.737 1.842 80.915 1.00 41.97 10 GLY B O 1
ATOM 1785 N N . LEU B 1 11 ? 50.538 0.147 80.050 1.00 44.02 11 LEU B N 1
ATOM 1786 C CA . LEU B 1 11 ? 51.710 -0.503 79.455 1.00 44.95 11 LEU B CA 1
ATOM 1787 C C . LEU B 1 11 ? 52.752 -0.735 80.555 1.00 43.76 11 LEU B C 1
ATOM 1788 O O . LEU B 1 11 ? 53.924 -0.387 80.398 1.00 42.03 11 LEU B O 1
ATOM 1793 N N . THR B 1 12 ? 52.314 -1.326 81.664 1.00 41.77 12 THR B N 1
ATOM 1794 C CA . THR B 1 12 ? 53.187 -1.581 82.807 1.00 39.26 12 THR B CA 1
ATOM 1795 C C . THR B 1 12 ? 54.201 -2.705 82.606 1.00 39.39 12 THR B C 1
ATOM 1796 O O . THR B 1 12 ? 55.218 -2.758 83.298 1.00 41.51 12 THR B O 1
ATOM 1800 N N . GLY B 1 13 ? 53.927 -3.600 81.667 1.00 39.54 13 GLY B N 1
ATOM 1801 C CA . GLY B 1 13 ? 54.829 -4.711 81.429 1.00 41.24 13 GLY B CA 1
ATOM 1802 C C . GLY B 1 13 ? 54.144 -6.026 81.753 1.00 42.83 13 GLY B C 1
ATOM 1803 O O . GLY B 1 13 ? 54.572 -7.086 81.298 1.00 41.16 13 GLY B O 1
ATOM 1804 N N . VAL B 1 14 ? 53.082 -5.955 82.552 1.00 43.09 14 VAL B N 1
ATOM 1805 C CA . VAL B 1 14 ? 52.309 -7.136 82.922 1.00 44.07 14 VAL B CA 1
ATOM 1806 C C . VAL B 1 14 ? 50.938 -7.005 82.272 1.00 46.38 14 VAL B C 1
ATOM 1807 O O . VAL B 1 14 ? 50.340 -5.928 82.270 1.00 45.17 14 VAL B O 1
ATOM 1811 N N . LEU B 1 15 ? 50.446 -8.107 81.717 1.00 51.45 15 LEU B N 1
ATOM 1812 C CA . LEU B 1 15 ? 49.158 -8.119 81.033 1.00 54.17 15 LEU B CA 1
ATOM 1813 C C . LEU B 1 15 ? 48.023 -8.597 81.943 1.00 56.43 15 LEU B C 1
ATOM 1814 O O . LEU B 1 15 ? 48.186 -9.557 82.697 1.00 55.69 15 LEU B O 1
ATOM 1819 N N . PRO B 1 16 ? 46.855 -7.928 81.885 1.00 57.15 16 PRO B N 1
ATOM 1820 C CA . PRO B 1 16 ? 45.722 -8.330 82.723 1.00 59.15 16 PRO B CA 1
ATOM 1821 C C . PRO B 1 16 ? 45.362 -9.800 82.499 1.00 61.71 16 PRO B C 1
ATOM 1822 O O . PRO B 1 16 ? 45.698 -10.380 81.464 1.00 60.44 16 PRO B O 1
ATOM 1826 N N . LEU B 1 17 ? 44.677 -10.393 83.472 1.00 64.36 17 LEU B N 1
ATOM 1827 C CA . LEU B 1 17 ? 44.282 -11.796 83.403 1.00 66.75 17 LEU B CA 1
ATOM 1828 C C . LEU B 1 17 ? 43.529 -12.167 82.124 1.00 67.87 17 LEU B C 1
ATOM 1829 O O . LEU B 1 17 ? 43.936 -13.082 81.407 1.00 67.45 17 LEU B O 1
ATOM 1834 N N . ARG B 1 18 ? 42.436 -11.464 81.841 1.00 69.67 18 ARG B N 1
ATOM 1835 C CA . ARG B 1 18 ? 41.641 -11.740 80.646 1.00 71.98 18 ARG B CA 1
ATOM 1836 C C . ARG B 1 18 ? 42.504 -11.743 79.387 1.00 71.91 18 ARG B C 1
ATOM 1837 O O . ARG B 1 18 ? 42.482 -12.695 78.608 1.00 71.10 18 ARG B O 1
ATOM 1845 N N . GLU B 1 19 ? 43.257 -10.667 79.195 1.00 72.51 19 GLU B N 1
ATOM 1846 C CA . GLU B 1 19 ? 44.130 -10.528 78.036 1.00 73.22 19 GLU B CA 1
ATOM 1847 C C . GLU B 1 19 ? 45.097 -11.703 77.889 1.00 74.00 19 GLU B C 1
ATOM 1848 O O . GLU B 1 19 ? 45.339 -12.175 76.781 1.00 71.91 19 GLU B O 1
ATOM 1854 N N . THR B 1 20 ? 45.644 -12.169 79.009 1.00 76.19 20 THR B N 1
ATOM 1855 C CA . THR B 1 20 ? 46.586 -13.287 79.002 1.00 78.85 20 THR B CA 1
ATOM 1856 C C . THR B 1 20 ? 45.966 -14.566 78.449 1.00 81.59 20 THR B C 1
ATOM 1857 O O . THR B 1 20 ? 46.542 -15.221 77.582 1.00 81.55 20 THR B O 1
ATOM 1861 N N . ARG B 1 21 ? 44.794 -14.922 78.960 1.00 85.11 21 ARG B N 1
ATOM 1862 C CA . ARG B 1 21 ? 44.098 -16.125 78.518 1.00 89.16 21 ARG B CA 1
ATOM 1863 C C . ARG B 1 21 ? 43.715 -16.030 77.043 1.00 91.05 21 ARG B C 1
ATOM 1864 O O . ARG B 1 21 ? 43.809 -17.005 76.297 1.00 91.22 21 ARG B O 1
ATOM 1872 N N . HIS B 1 22 ? 43.283 -14.841 76.638 1.00 93.22 22 HIS B N 1
ATOM 1873 C CA . HIS B 1 22 ? 42.861 -14.575 75.269 1.00 95.17 22 HIS B CA 1
ATOM 1874 C C . HIS B 1 22 ? 43.911 -14.855 74.194 1.00 96.01 22 HIS B C 1
ATOM 1875 O O . HIS B 1 22 ? 43.566 -15.262 73.084 1.00 96.12 22 HIS B O 1
ATOM 1882 N N . LEU B 1 23 ? 45.185 -14.643 74.511 1.00 97.03 23 LEU B N 1
ATOM 1883 C CA . LEU B 1 23 ? 46.239 -14.865 73.526 1.00 97.69 23 LEU B CA 1
ATOM 1884 C C . LEU B 1 23 ? 47.158 -16.038 73.847 1.00 98.04 23 LEU B C 1
ATOM 1885 O O . LEU B 1 23 ? 47.811 -16.574 72.957 1.00 97.70 23 LEU B O 1
ATOM 1890 N N . VAL B 1 24 ? 47.219 -16.430 75.113 1.00 99.05 24 VAL B N 1
ATOM 1891 C CA . VAL B 1 24 ? 48.075 -17.542 75.509 1.00 100.81 24 VAL B CA 1
ATOM 1892 C C . VAL B 1 24 ? 47.346 -18.872 75.369 1.00 102.22 24 VAL B C 1
ATOM 1893 O O . VAL B 1 24 ? 47.970 -19.915 75.180 1.00 102.44 24 VAL B O 1
ATOM 1897 N N . GLU B 1 25 ? 46.020 -18.830 75.452 1.00 103.85 25 GLU B N 1
ATOM 1898 C CA . GLU B 1 25 ? 45.214 -20.039 75.341 1.00 105.00 25 GLU B CA 1
ATOM 1899 C C . GLU B 1 25 ? 44.402 -20.075 74.050 1.00 106.05 25 GLU B C 1
ATOM 1900 O O . GLU B 1 25 ? 44.421 -21.071 73.325 1.00 106.32 25 GLU B O 1
ATOM 1906 N N . VAL B 1 26 ? 43.693 -18.987 73.766 1.00 107.20 26 VAL B N 1
ATOM 1907 C CA . VAL B 1 26 ? 42.869 -18.895 72.563 1.00 108.14 26 VAL B CA 1
ATOM 1908 C C . VAL B 1 26 ? 43.700 -18.594 71.317 1.00 108.76 26 VAL B C 1
ATOM 1909 O O . VAL B 1 26 ? 43.408 -19.097 70.231 1.00 108.62 26 VAL B O 1
ATOM 1913 N N . LEU B 1 27 ? 44.732 -17.772 71.477 1.00 109.85 27 LEU B N 1
ATOM 1914 C CA . LEU B 1 27 ? 45.601 -17.407 70.362 1.00 110.26 27 LEU B CA 1
ATOM 1915 C C . LEU B 1 27 ? 46.993 -18.020 70.500 1.00 110.28 27 LEU B C 1
ATOM 1916 O O . LEU B 1 27 ? 47.814 -17.924 69.587 1.00 110.29 27 LEU B O 1
ATOM 1921 N N . ARG B 1 28 ? 47.250 -18.645 71.647 1.00 110.19 28 ARG B N 1
ATOM 1922 C CA . ARG B 1 28 ? 48.532 -19.292 71.913 1.00 109.78 28 ARG B CA 1
ATOM 1923 C C . ARG B 1 28 ? 49.709 -18.341 71.704 1.00 108.58 28 ARG B C 1
ATOM 1924 O O . ARG B 1 28 ? 50.098 -18.056 70.571 1.00 108.44 28 ARG B O 1
ATOM 1932 N N . ALA B 1 29 ? 50.277 -17.856 72.804 1.00 106.90 29 ALA B N 1
ATOM 1933 C CA . ALA B 1 29 ? 51.403 -16.934 72.733 1.00 104.80 29 ALA B CA 1
ATOM 1934 C C . ALA B 1 29 ? 52.595 -17.410 73.556 1.00 103.33 29 ALA B C 1
ATOM 1935 O O . ALA B 1 29 ? 52.508 -17.542 74.777 1.00 103.16 29 ALA B O 1
ATOM 1937 N N . ARG B 1 30 ? 53.707 -17.664 72.872 1.00 101.58 30 ARG B N 1
ATOM 1938 C CA . ARG B 1 30 ? 54.936 -18.116 73.517 1.00 100.06 30 ARG B CA 1
ATOM 1939 C C . ARG B 1 30 ? 55.818 -16.929 73.897 1.00 98.07 30 ARG B C 1
ATOM 1940 O O . ARG B 1 30 ? 55.589 -15.804 73.449 1.00 98.29 30 ARG B O 1
ATOM 1948 N N . VAL B 1 31 ? 56.828 -17.187 74.722 1.00 94.97 31 VAL B N 1
ATOM 1949 C CA . VAL B 1 31 ? 57.757 -16.145 75.143 1.00 91.79 31 VAL B CA 1
ATOM 1950 C C . VAL B 1 31 ? 58.545 -15.673 73.923 1.00 89.80 31 VAL B C 1
ATOM 1951 O O . VAL B 1 31 ? 58.759 -16.435 72.980 1.00 89.04 31 VAL B O 1
ATOM 1955 N N . GLY B 1 32 ? 58.969 -14.415 73.941 1.00 87.62 32 GLY B N 1
ATOM 1956 C CA . GLY B 1 32 ? 59.736 -13.880 72.833 1.00 84.42 32 GLY B CA 1
ATOM 1957 C C . GLY B 1 32 ? 58.891 -13.315 71.710 1.00 82.15 32 GLY B C 1
ATOM 1958 O O . GLY B 1 32 ? 59.371 -12.505 70.919 1.00 82.53 32 GLY B O 1
ATOM 1959 N N . ASP B 1 33 ? 57.634 -13.741 71.631 1.00 79.85 33 ASP B N 1
ATOM 1960 C CA . ASP B 1 33 ? 56.736 -13.259 70.588 1.00 75.95 33 ASP B CA 1
ATOM 1961 C C . ASP B 1 33 ? 56.417 -11.781 70.771 1.00 71.67 33 ASP B C 1
ATOM 1962 O O . ASP B 1 33 ? 56.166 -11.318 71.882 1.00 68.77 33 ASP B O 1
ATOM 1967 N N . ARG B 1 34 ? 56.435 -11.042 69.670 1.00 67.69 34 ARG B N 1
ATOM 1968 C CA . ARG B 1 34 ? 56.145 -9.619 69.715 1.00 64.75 34 ARG B CA 1
ATOM 1969 C C . ARG B 1 34 ? 54.671 -9.366 69.452 1.00 60.84 34 ARG B C 1
ATOM 1970 O O . ARG B 1 34 ? 54.053 -10.042 68.629 1.00 60.45 34 ARG B O 1
ATOM 1978 N N . PHE B 1 35 ? 54.111 -8.392 70.161 1.00 54.72 35 PHE B N 1
ATOM 1979 C CA . PHE B 1 35 ? 52.703 -8.044 70.011 1.00 50.38 35 PHE B CA 1
ATOM 1980 C C . PHE B 1 35 ? 52.500 -6.566 70.332 1.00 44.68 35 PHE B C 1
ATOM 1981 O O . PHE B 1 35 ? 53.386 -5.918 70.886 1.00 42.28 35 PHE B O 1
ATOM 1989 N N . THR B 1 36 ? 51.329 -6.042 69.986 1.00 40.38 36 THR B N 1
ATOM 1990 C CA . THR B 1 36 ? 51.018 -4.641 70.229 1.00 37.28 36 THR B CA 1
ATOM 1991 C C . THR B 1 36 ? 50.278 -4.432 71.540 1.00 38.63 36 THR B C 1
ATOM 1992 O O . THR B 1 36 ? 49.370 -5.187 71.889 1.00 37.68 36 THR B O 1
ATOM 1996 N N . VAL B 1 37 ? 50.695 -3.404 72.268 1.00 40.67 37 VAL B N 1
ATOM 1997 C CA . VAL B 1 37 ? 50.084 -3.042 73.536 1.00 43.48 37 VAL B CA 1
ATOM 1998 C C . VAL B 1 37 ? 49.374 -1.717 73.320 1.00 44.47 37 VAL B C 1
ATOM 1999 O O . VAL B 1 37 ? 49.816 -0.894 72.517 1.00 41.89 37 VAL B O 1
ATOM 2003 N N . PHE B 1 38 ? 48.274 -1.513 74.035 1.00 47.94 38 PHE B N 1
ATOM 2004 C CA . PHE B 1 38 ? 47.508 -0.281 73.906 1.00 51.66 38 PHE B CA 1
ATOM 2005 C C . PHE B 1 38 ? 46.531 -0.132 75.065 1.00 53.65 38 PHE B C 1
ATOM 2006 O O . PHE B 1 38 ? 46.073 -1.122 75.643 1.00 52.99 38 PHE B O 1
ATOM 2014 N N . ASP B 1 39 ? 46.216 1.114 75.396 1.00 55.77 39 ASP B N 1
ATOM 2015 C CA . ASP B 1 39 ? 45.268 1.411 76.460 1.00 59.91 39 ASP B CA 1
ATOM 2016 C C . ASP B 1 39 ? 44.478 2.661 76.081 1.00 61.90 39 ASP B C 1
ATOM 2017 O O . ASP B 1 39 ? 43.876 3.318 76.932 1.00 61.78 39 ASP B O 1
ATOM 2022 N N . GLY B 1 40 ? 44.482 2.975 74.789 1.00 63.38 40 GLY B N 1
ATOM 2023 C CA . GLY B 1 40 ? 43.768 4.143 74.307 1.00 65.48 40 GLY B CA 1
ATOM 2024 C C . GLY B 1 40 ? 44.656 5.369 74.255 1.00 65.07 40 GLY B C 1
ATOM 2025 O O . GLY B 1 40 ? 44.703 6.072 73.246 1.00 64.79 40 GLY B O 1
ATOM 2026 N N . GLU B 1 41 ? 45.362 5.620 75.352 1.00 65.14 41 GLU B N 1
ATOM 2027 C CA . GLU B 1 41 ? 46.263 6.759 75.449 1.00 66.06 41 GLU B CA 1
ATOM 2028 C C . GLU B 1 41 ? 47.493 6.518 74.586 1.00 63.75 41 GLU B C 1
ATOM 2029 O O . GLU B 1 41 ? 47.973 7.422 73.902 1.00 63.75 41 GLU B O 1
ATOM 2035 N N . ARG B 1 42 ? 47.995 5.287 74.614 1.00 61.09 42 ARG B N 1
ATOM 2036 C CA . ARG B 1 42 ? 49.189 4.944 73.856 1.00 57.75 42 ARG B CA 1
ATOM 2037 C C . ARG B 1 42 ? 49.118 3.599 73.136 1.00 54.21 42 ARG B C 1
ATOM 2038 O O . ARG B 1 42 ? 48.182 2.814 73.328 1.00 52.20 42 ARG B O 1
ATOM 2046 N N . GLU B 1 43 ? 50.130 3.356 72.303 1.00 49.57 43 GLU B N 1
ATOM 2047 C CA . GLU B 1 43 ? 50.266 2.124 71.529 1.00 45.98 43 GLU B CA 1
ATOM 2048 C C . GLU B 1 43 ? 51.754 1.875 71.289 1.00 42.84 43 GLU B C 1
ATOM 2049 O O . GLU B 1 43 ? 52.534 2.818 71.139 1.00 41.55 43 GLU B O 1
ATOM 2055 N N . ALA B 1 44 ? 52.151 0.610 71.246 1.00 39.53 44 ALA B N 1
ATOM 2056 C CA . ALA B 1 44 ? 53.552 0.292 71.024 1.00 35.81 44 ALA B CA 1
ATOM 2057 C C . ALA B 1 44 ? 53.795 -1.186 70.786 1.00 35.09 44 ALA B C 1
ATOM 2058 O O . ALA B 1 44 ? 52.965 -2.035 71.124 1.00 33.65 44 ALA B O 1
ATOM 2060 N N . LEU B 1 45 ? 54.943 -1.480 70.190 1.00 32.43 45 LEU B N 1
ATOM 2061 C CA . LEU B 1 45 ? 55.349 -2.846 69.921 1.00 33.19 45 LEU B CA 1
ATOM 2062 C C . LEU B 1 45 ? 55.955 -3.348 71.235 1.00 33.91 45 LEU B C 1
ATOM 2063 O O . LEU B 1 45 ? 56.665 -2.600 71.919 1.00 32.10 45 LEU B O 1
ATOM 2068 N N . ALA B 1 46 ? 55.670 -4.598 71.591 1.00 32.97 46 ALA B N 1
ATOM 2069 C CA . ALA B 1 46 ? 56.189 -5.177 72.828 1.00 35.12 46 ALA B CA 1
ATOM 2070 C C . ALA B 1 46 ? 56.545 -6.641 72.634 1.00 35.95 46 ALA B C 1
ATOM 2071 O O . ALA B 1 46 ? 56.108 -7.272 71.678 1.00 34.92 46 ALA B O 1
ATOM 2073 N N . GLU B 1 47 ? 57.328 -7.188 73.555 1.00 40.71 47 GLU B N 1
ATOM 2074 C CA . GLU B 1 47 ? 57.751 -8.576 73.444 1.00 46.66 47 GLU B CA 1
ATOM 2075 C C . GLU B 1 47 ? 57.333 -9.413 74.645 1.00 48.46 47 GLU B C 1
ATOM 2076 O O . GLU B 1 47 ? 57.369 -8.947 75.783 1.00 46.67 47 GLU B O 1
ATOM 2082 N N . VAL B 1 48 ? 56.925 -10.651 74.380 1.00 50.75 48 VAL B N 1
ATOM 2083 C CA . VAL B 1 48 ? 56.510 -11.559 75.446 1.00 53.64 48 VAL B CA 1
ATOM 2084 C C . VAL B 1 48 ? 57.742 -11.999 76.230 1.00 55.13 48 VAL B C 1
ATOM 2085 O O . VAL B 1 48 ? 58.621 -12.669 75.692 1.00 54.34 48 VAL B O 1
ATOM 2089 N N . VAL B 1 49 ? 57.803 -11.618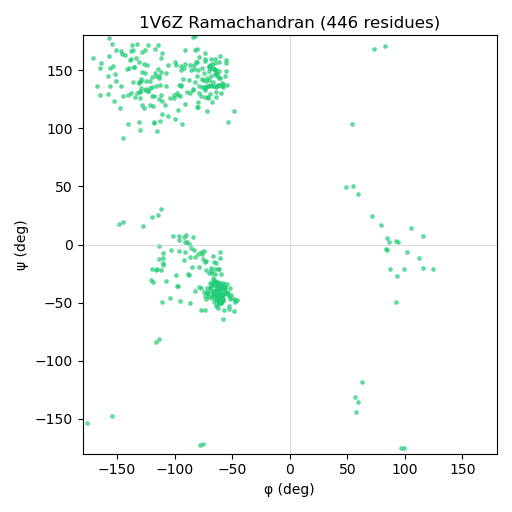 77.500 1.00 57.62 49 VAL B N 1
ATOM 2090 C CA . VAL B 1 49 ? 58.930 -11.970 78.357 1.00 61.86 49 VAL B CA 1
ATOM 2091 C C . VAL B 1 49 ? 58.644 -13.224 79.188 1.00 64.23 49 VAL B C 1
ATOM 2092 O O . VAL B 1 49 ? 59.438 -14.160 79.231 1.00 63.47 49 VAL B O 1
ATOM 2096 N N . ASP B 1 50 ? 57.482 -13.224 79.828 1.00 65.36 50 ASP B N 1
ATOM 2097 C CA . ASP B 1 50 ? 57.037 -14.293 80.710 1.00 63.02 50 ASP B CA 1
ATOM 2098 C C . ASP B 1 50 ? 55.612 -14.670 80.308 1.00 62.19 50 ASP B C 1
ATOM 2099 O O . ASP B 1 50 ? 54.792 -13.804 79.989 1.00 58.97 50 ASP B O 1
ATOM 2104 N N . LEU B 1 51 ? 55.300 -15.958 80.318 1.00 61.70 51 LEU B N 1
ATOM 2105 C CA . LEU B 1 51 ? 53.958 -16.375 79.941 1.00 61.10 51 LEU B CA 1
ATOM 2106 C C . LEU B 1 51 ? 53.010 -16.361 81.145 1.00 60.12 51 LEU B C 1
ATOM 2107 O O . LEU B 1 51 ? 51.824 -16.673 81.016 1.00 59.69 51 LEU B O 1
ATOM 2112 N N . GLY B 1 52 ? 53.543 -15.974 82.304 1.00 59.99 52 GLY B N 1
ATOM 2113 C CA . GLY B 1 52 ? 52.755 -15.890 83.527 1.00 59.87 52 GLY B CA 1
ATOM 2114 C C . GLY B 1 52 ? 52.044 -17.160 83.968 1.00 59.16 52 GLY B C 1
ATOM 2115 O O . GLY B 1 52 ? 52.662 -18.227 84.066 1.00 61.01 52 GLY B O 1
ATOM 2116 N N . PRO B 1 53 ? 50.741 -17.071 84.284 1.00 57.83 53 PRO B N 1
ATOM 2117 C CA . PRO B 1 53 ? 49.939 -15.840 84.261 1.00 55.89 53 PRO B CA 1
ATOM 2118 C C . PRO B 1 53 ? 50.082 -15.076 85.578 1.00 54.51 53 PRO B C 1
ATOM 2119 O O . PRO B 1 53 ? 50.287 -15.682 86.632 1.00 54.70 53 PRO B O 1
ATOM 2123 N N . PRO B 1 54 ? 49.962 -13.736 85.538 1.00 52.11 54 PRO B N 1
ATOM 2124 C CA . PRO B 1 54 ? 49.699 -12.909 84.356 1.00 50.54 54 PRO B CA 1
ATOM 2125 C C . PRO B 1 54 ? 50.938 -12.734 83.474 1.00 48.82 54 PRO B C 1
ATOM 2126 O O . PRO B 1 54 ? 52.060 -12.602 83.976 1.00 46.47 54 PRO B O 1
ATOM 2130 N N . LEU B 1 55 ? 50.723 -12.725 82.161 1.00 46.52 55 LEU B N 1
ATOM 2131 C CA . LEU B 1 55 ? 51.811 -12.576 81.200 1.00 44.97 55 LEU B CA 1
ATOM 2132 C C . LEU B 1 55 ? 52.551 -11.243 81.272 1.00 44.78 55 LEU B C 1
ATOM 2133 O O . LEU B 1 55 ? 51.944 -10.161 81.362 1.00 43.24 55 LEU B O 1
ATOM 2138 N N . ARG B 1 56 ? 53.879 -11.332 81.224 1.00 45.13 56 ARG B N 1
ATOM 2139 C CA . ARG B 1 56 ? 54.759 -10.173 81.280 1.00 46.00 56 ARG B CA 1
ATOM 2140 C C . ARG B 1 56 ? 55.353 -9.888 79.894 1.00 45.21 56 ARG B C 1
ATOM 2141 O O . ARG B 1 56 ? 55.487 -10.808 79.070 1.00 43.39 56 ARG B O 1
ATOM 2149 N N . TYR B 1 57 ? 55.724 -8.630 79.653 1.00 43.51 57 TYR B N 1
ATOM 2150 C CA . TYR B 1 57 ? 56.288 -8.203 78.372 1.00 44.38 57 TYR B CA 1
ATOM 2151 C C . TYR B 1 57 ? 57.180 -6.966 78.532 1.00 45.62 57 TYR B C 1
ATOM 2152 O O . 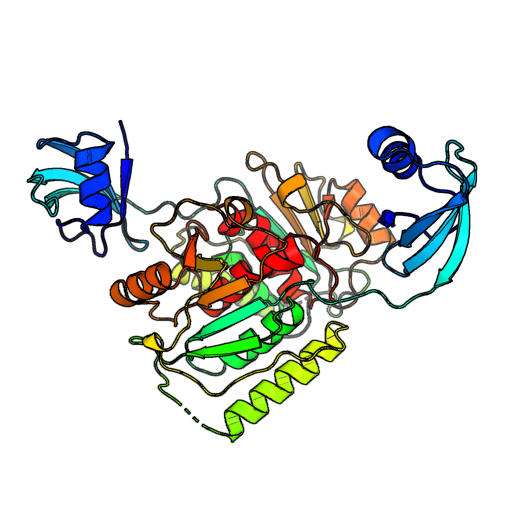TYR B 1 57 ? 57.225 -6.362 79.603 1.00 48.81 57 TYR B O 1
ATOM 2161 N N . ARG B 1 58 ? 57.875 -6.586 77.459 1.00 43.72 58 ARG B N 1
ATOM 2162 C CA . ARG B 1 58 ? 58.742 -5.404 77.487 1.00 41.12 58 ARG B CA 1
ATOM 2163 C C . ARG B 1 58 ? 58.443 -4.484 76.304 1.00 39.14 58 ARG B C 1
ATOM 2164 O O . ARG B 1 58 ? 58.163 -4.949 75.199 1.00 37.77 58 ARG B O 1
ATOM 2172 N N . VAL B 1 59 ? 58.505 -3.179 76.548 1.00 36.39 59 VAL B N 1
ATOM 2173 C CA . VAL B 1 59 ? 58.235 -2.188 75.516 1.00 37.37 59 VAL B CA 1
ATOM 2174 C C . VAL B 1 59 ? 59.446 -1.991 74.619 1.00 37.61 59 VAL B C 1
ATOM 2175 O O . VAL B 1 59 ? 60.514 -1.571 75.068 1.00 38.54 59 VAL B O 1
ATOM 2179 N N . LEU B 1 60 ? 59.269 -2.289 73.339 1.00 36.96 60 LEU B N 1
ATOM 2180 C CA . LEU B 1 60 ? 60.351 -2.156 72.383 1.00 33.53 60 LEU B CA 1
ATOM 2181 C C . LEU B 1 60 ? 60.293 -0.844 71.630 1.00 35.93 60 LEU B C 1
ATOM 2182 O O . LEU B 1 60 ? 61.328 -0.244 71.335 1.00 35.35 60 LEU B O 1
ATOM 2187 N N . GLU B 1 61 ? 59.082 -0.382 71.334 1.00 35.10 61 GLU B N 1
ATOM 2188 C CA . GLU B 1 61 ? 58.945 0.832 70.549 1.00 38.27 61 GLU B CA 1
ATOM 2189 C C . GLU B 1 61 ? 57.555 1.459 70.588 1.00 40.65 61 GLU B C 1
ATOM 2190 O O . GLU B 1 61 ? 56.552 0.779 70.351 1.00 39.83 61 GLU B O 1
ATOM 2196 N N . GLU B 1 62 ? 57.497 2.754 70.884 1.00 40.69 62 GLU B N 1
ATOM 2197 C CA . GLU B 1 62 ? 56.220 3.454 70.891 1.00 45.57 62 GLU B CA 1
ATOM 2198 C C . GLU B 1 62 ? 55.995 3.803 69.431 1.00 43.45 62 GLU B C 1
ATOM 2199 O O . GLU B 1 62 ? 56.955 3.924 68.675 1.00 44.03 62 GLU B O 1
ATOM 2205 N N . ARG B 1 63 ? 54.738 3.961 69.029 1.00 42.77 63 ARG B N 1
ATOM 2206 C CA . ARG B 1 63 ? 54.436 4.297 67.642 1.00 42.99 63 ARG B CA 1
ATOM 2207 C C . ARG B 1 63 ? 53.074 4.980 67.513 1.00 41.13 63 ARG B C 1
ATOM 2208 O O . ARG B 1 63 ? 52.177 4.762 68.329 1.00 40.99 63 ARG B O 1
ATOM 2216 N N . ARG B 1 64 ? 52.931 5.819 66.494 1.00 41.24 64 ARG B N 1
ATOM 2217 C CA . ARG B 1 64 ? 51.678 6.535 66.266 1.00 41.93 64 ARG B CA 1
ATOM 2218 C C . ARG B 1 64 ? 50.590 5.585 65.774 1.00 38.96 64 ARG B C 1
ATOM 2219 O O . ARG B 1 64 ? 50.789 4.845 64.810 1.00 35.78 64 ARG B O 1
ATOM 2227 N N . PRO B 1 65 ? 49.427 5.584 66.447 1.00 40.19 65 PRO B N 1
ATOM 2228 C CA . PRO B 1 65 ? 48.294 4.723 66.089 1.00 41.56 65 PRO B CA 1
ATOM 2229 C C . PRO B 1 65 ? 47.834 4.954 64.653 1.00 40.21 65 PRO B C 1
ATOM 2230 O O . PRO B 1 65 ? 47.773 6.095 64.200 1.00 40.88 65 PRO B O 1
ATOM 2234 N N . GLU B 1 66 ? 47.532 3.879 63.930 1.00 39.21 66 GLU B N 1
ATOM 2235 C CA . GLU B 1 66 ? 47.050 4.030 62.560 1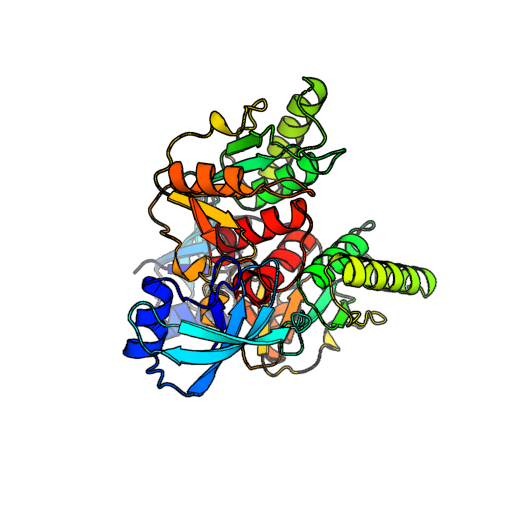.00 38.85 66 GLU B CA 1
ATOM 2236 C C . GLU B 1 66 ? 45.603 4.495 62.697 1.00 35.50 66 GLU B C 1
ATOM 2237 O O . GLU B 1 66 ? 44.889 4.041 63.589 1.00 36.07 66 GLU B O 1
ATOM 2243 N N . ARG B 1 67 ? 45.175 5.404 61.828 1.00 31.63 67 ARG B N 1
ATOM 2244 C CA . ARG B 1 67 ? 43.818 5.943 61.911 1.00 28.22 67 ARG B CA 1
ATOM 2245 C C . ARG B 1 67 ? 42.897 5.584 60.748 1.00 25.38 67 ARG B C 1
ATOM 2246 O O . ARG B 1 67 ? 41.686 5.791 60.826 1.00 24.35 67 ARG B O 1
ATOM 2254 N N . GLU B 1 68 ? 43.468 5.058 59.671 1.00 26.05 68 GLU B N 1
ATOM 2255 C CA . GLU B 1 68 ? 42.684 4.699 58.497 1.00 22.22 68 GLU B CA 1
ATOM 2256 C C . GLU B 1 68 ? 41.895 3.404 58.673 1.00 22.53 68 GLU B C 1
ATOM 2257 O O . GLU B 1 68 ? 42.282 2.520 59.434 1.00 17.92 68 GLU B O 1
ATOM 2263 N N . VAL B 1 69 ? 40.774 3.305 57.971 1.00 17.04 69 VAL B N 1
ATOM 2264 C CA . VAL B 1 69 ? 39.941 2.112 58.036 1.00 19.37 69 VAL B CA 1
ATOM 2265 C C . VAL B 1 69 ? 40.691 0.859 57.551 1.00 20.08 69 VAL B C 1
ATOM 2266 O O . VAL B 1 69 ? 40.595 -0.202 58.160 1.00 23.27 69 VAL B O 1
ATOM 2270 N N . GLY B 1 70 ? 41.433 0.976 56.456 1.00 22.86 70 GLY B N 1
ATOM 2271 C CA . GLY B 1 70 ? 42.175 -0.175 55.959 1.00 26.34 70 GLY B CA 1
ATOM 2272 C C . GLY B 1 70 ? 41.861 -0.533 54.518 1.00 27.04 70 GLY B C 1
ATOM 2273 O O . GLY B 1 70 ? 42.640 -1.209 53.845 1.00 27.26 70 GLY B O 1
ATOM 2274 N N . VAL B 1 71 ? 40.703 -0.090 54.048 1.00 25.36 71 VAL B N 1
ATOM 2275 C CA . VAL B 1 71 ? 40.290 -0.339 52.671 1.00 25.69 71 VAL B CA 1
ATOM 2276 C C . VAL B 1 71 ? 39.682 0.958 52.177 1.00 26.05 71 VAL B C 1
ATOM 2277 O O . VAL B 1 71 ? 39.391 1.852 52.972 1.00 24.91 71 VAL B O 1
ATOM 2281 N N . GLU B 1 72 ? 39.484 1.062 50.871 1.00 25.25 72 GLU B N 1
ATOM 2282 C CA . GLU B 1 72 ? 38.879 2.258 50.316 1.00 27.34 72 GLU B CA 1
ATOM 2283 C C . GLU B 1 72 ? 37.411 2.310 50.731 1.00 27.82 72 GLU B C 1
ATOM 2284 O O . GLU B 1 72 ? 36.708 1.296 50.709 1.00 23.62 72 GLU B O 1
ATOM 2290 N N . VAL B 1 73 ? 36.966 3.498 51.125 1.00 23.58 73 VAL B N 1
ATOM 2291 C CA . VAL B 1 73 ? 35.588 3.711 51.535 1.00 23.16 73 VAL B CA 1
ATOM 2292 C C . VAL B 1 73 ? 35.125 4.926 50.751 1.00 22.75 73 VAL B C 1
ATOM 2293 O O . VAL B 1 73 ? 35.423 6.067 51.115 1.00 23.80 73 VAL B O 1
ATOM 2297 N N . VAL B 1 74 ? 34.416 4.665 49.660 1.00 22.52 74 VAL B N 1
ATOM 2298 C CA . VAL B 1 74 ? 33.928 5.712 48.781 1.00 22.22 74 VAL B CA 1
ATOM 2299 C C . VAL B 1 74 ? 32.460 6.010 49.043 1.00 22.29 74 VAL B C 1
ATOM 2300 O O . VAL B 1 74 ? 31.615 5.109 49.026 1.00 22.17 74 VAL B O 1
ATOM 2304 N N . LEU B 1 75 ? 32.155 7.278 49.286 1.00 21.11 75 LEU B N 1
ATOM 2305 C CA . LEU B 1 75 ? 30.780 7.676 49.523 1.00 20.31 75 LEU B CA 1
ATOM 2306 C C . LEU B 1 75 ? 30.214 8.417 48.313 1.00 22.47 75 LEU B C 1
ATOM 2307 O O . LEU B 1 75 ? 30.637 9.540 47.993 1.00 19.39 75 LEU B O 1
ATOM 2312 N N . TYR B 1 76 ? 29.278 7.769 47.625 1.00 21.61 76 TYR B N 1
ATOM 2313 C CA . TYR B 1 76 ? 28.606 8.385 46.484 1.00 20.36 76 TYR B CA 1
ATOM 2314 C C . TYR B 1 76 ? 27.357 8.991 47.095 1.00 19.66 76 TYR B C 1
ATOM 2315 O O . TYR B 1 76 ? 26.414 8.277 47.419 1.00 16.18 76 TYR B O 1
ATOM 2324 N N . VAL B 1 77 ? 27.360 10.307 47.271 1.00 18.39 77 VAL B N 1
ATOM 2325 C CA . VAL B 1 77 ? 26.223 10.973 47.880 1.00 19.17 77 VAL B CA 1
ATOM 2326 C C . VAL B 1 77 ? 25.639 12.063 46.987 1.00 19.36 77 VAL B C 1
ATOM 2327 O O . VAL B 1 77 ? 26.363 12.902 46.456 1.00 17.48 77 VAL B O 1
ATOM 2331 N N . ALA B 1 78 ? 24.320 12.049 46.839 1.00 20.19 78 ALA B N 1
ATOM 2332 C CA . ALA B 1 78 ? 23.644 13.031 45.999 1.00 20.53 78 ALA B CA 1
ATOM 2333 C C . ALA B 1 78 ? 23.753 14.441 46.567 1.00 21.68 78 ALA B C 1
ATOM 2334 O O . ALA B 1 78 ? 23.868 14.633 47.783 1.00 19.34 78 ALA B O 1
ATOM 2336 N N . LEU B 1 79 ? 23.712 15.425 45.677 1.00 20.42 79 LEU B N 1
ATOM 2337 C CA . LEU B 1 79 ? 23.765 16.825 46.077 1.00 21.20 79 LEU B CA 1
ATOM 2338 C C . LEU B 1 79 ? 22.531 17.101 46.928 1.00 19.79 79 LEU B C 1
ATOM 2339 O O . LEU B 1 79 ? 21.425 16.657 46.599 1.00 20.95 79 LEU B O 1
ATOM 2344 N N . LEU B 1 80 ? 22.716 17.834 48.021 1.00 17.11 80 LEU B N 1
ATOM 2345 C CA . LEU B 1 80 ? 21.613 18.121 48.935 1.00 16.59 80 LEU B CA 1
ATOM 2346 C C . LEU B 1 80 ? 21.221 19.588 49.002 1.00 17.63 80 LEU B C 1
ATOM 2347 O O . LEU B 1 80 ? 21.901 20.456 48.457 1.00 18.61 80 LEU B O 1
ATOM 2352 N N . LYS B 1 81 ? 20.113 19.847 49.687 1.00 18.16 81 LYS B N 1
ATOM 2353 C CA . LYS B 1 81 ? 19.619 21.205 49.867 1.00 21.86 81 LYS B CA 1
ATOM 2354 C C . LYS B 1 81 ? 20.430 21.893 50.967 1.00 22.77 81 LYS B C 1
ATOM 2355 O O . LYS B 1 81 ? 21.081 21.232 51.787 1.00 19.36 81 LYS B O 1
ATOM 2361 N N . GLY B 1 82 ? 20.378 23.220 50.984 1.00 23.25 82 GLY B N 1
ATOM 2362 C CA . GLY B 1 82 ? 21.094 23.982 51.990 1.00 21.22 82 GLY B CA 1
ATOM 2363 C C . GLY B 1 82 ? 22.577 23.695 52.000 1.00 18.15 82 GLY B C 1
ATOM 2364 O O . GLY B 1 82 ? 23.185 23.482 50.949 1.00 22.80 82 GLY B O 1
ATOM 2365 N N . ASP B 1 83 ? 23.169 23.692 53.189 1.00 21.19 83 ASP B N 1
ATOM 2366 C CA . ASP B 1 83 ? 24.597 23.426 53.323 1.00 23.38 83 ASP B CA 1
ATOM 2367 C C . ASP B 1 83 ? 24.804 22.089 54.015 1.00 25.87 83 ASP B C 1
ATOM 2368 O O . ASP B 1 83 ? 25.793 21.880 54.724 1.00 29.47 83 ASP B O 1
ATOM 2373 N N . LYS B 1 84 ? 23.862 21.179 53.797 1.00 22.58 84 LYS B N 1
ATOM 2374 C CA . LYS B 1 84 ? 23.921 19.859 54.402 1.00 22.53 84 LYS B CA 1
ATOM 2375 C C . LYS B 1 84 ? 25.075 19.004 53.883 1.00 20.18 84 LYS B C 1
ATOM 2376 O O . LYS B 1 84 ? 25.594 18.153 54.591 1.00 17.92 84 LYS B O 1
ATOM 2382 N N . LEU B 1 85 ? 25.491 19.222 52.644 1.00 18.88 85 LEU B N 1
ATOM 2383 C CA . LEU B 1 85 ? 26.589 18.425 52.118 1.00 21.01 85 LEU B CA 1
ATOM 2384 C C . LEU B 1 85 ? 27.895 18.700 52.875 1.00 18.98 85 LEU B C 1
ATOM 2385 O O . LEU B 1 85 ? 28.736 17.814 53.013 1.00 19.45 85 LEU B O 1
ATOM 2390 N N . ALA B 1 86 ? 28.068 19.921 53.366 1.00 19.40 86 ALA B N 1
ATOM 2391 C CA . ALA B 1 86 ? 29.273 20.256 54.116 1.00 19.20 86 ALA B CA 1
ATOM 2392 C C . ALA B 1 86 ? 29.327 19.444 55.418 1.00 20.31 86 ALA B C 1
ATOM 2393 O O . ALA B 1 86 ? 30.381 18.931 55.789 1.00 14.76 86 ALA B O 1
ATOM 2395 N N . GLU B 1 87 ? 28.196 19.335 56.113 1.00 19.92 87 GLU B N 1
ATOM 2396 C CA . GLU B 1 87 ? 28.159 18.558 57.355 1.00 20.48 87 GLU B CA 1
ATOM 2397 C C . GLU B 1 87 ? 28.418 17.075 57.072 1.00 18.74 87 GLU B C 1
ATOM 2398 O O . GLU B 1 87 ? 29.106 16.402 57.838 1.00 19.88 87 GLU B O 1
ATOM 2404 N N . VAL B 1 88 ? 27.864 16.566 55.976 1.00 15.59 88 VAL B N 1
ATOM 2405 C CA . VAL B 1 88 ? 28.069 15.171 55.602 1.00 15.64 88 VAL B CA 1
ATOM 2406 C C . VAL B 1 88 ? 29.556 14.906 55.332 1.00 14.97 88 VAL B C 1
ATOM 2407 O O . VAL B 1 88 ? 30.111 13.901 55.778 1.00 13.31 88 VAL B O 1
ATOM 2411 N N . VAL B 1 89 ? 30.200 15.810 54.599 1.00 12.14 89 VAL B N 1
ATOM 2412 C CA . VAL B 1 89 ? 31.618 15.660 54.301 1.00 13.99 89 VAL B CA 1
ATOM 2413 C C . VAL B 1 89 ? 32.428 15.661 55.604 1.00 13.40 89 VAL B C 1
ATOM 2414 O O . VAL B 1 89 ? 33.354 14.864 55.773 1.00 16.20 89 VAL B O 1
ATOM 2418 N N . ARG B 1 90 ? 32.070 16.536 56.537 1.00 13.81 90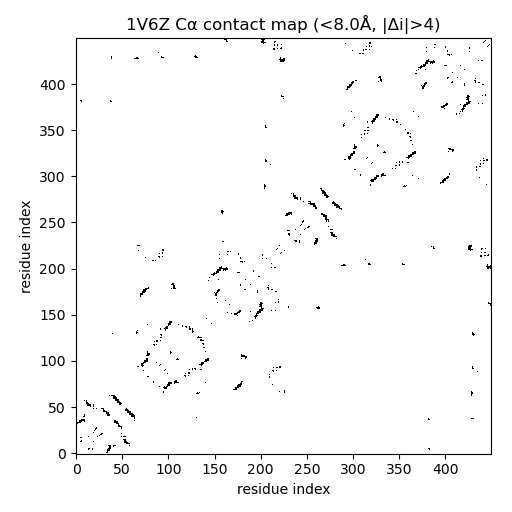 ARG B N 1
ATOM 2419 C CA . ARG B 1 90 ? 32.805 16.591 57.801 1.00 15.47 90 ARG B CA 1
ATOM 2420 C C . ARG B 1 90 ? 32.677 15.293 58.597 1.00 16.07 90 ARG B C 1
ATOM 2421 O O . ARG B 1 90 ? 33.683 14.716 59.022 1.00 13.31 90 ARG B O 1
ATOM 2429 N N . ALA B 1 91 ? 31.444 14.836 58.806 1.00 15.63 91 ALA B N 1
ATOM 2430 C CA . ALA B 1 91 ? 31.236 13.605 59.562 1.00 15.95 91 ALA B CA 1
ATOM 2431 C C . ALA B 1 91 ? 31.809 12.389 58.829 1.00 13.95 91 ALA B C 1
ATOM 2432 O O . ALA B 1 91 ? 32.398 11.506 59.450 1.00 16.64 91 ALA B O 1
ATOM 2434 N N . ALA B 1 92 ? 31.643 12.348 57.511 1.00 11.72 92 ALA B N 1
ATOM 2435 C CA . ALA B 1 92 ? 32.131 11.215 56.728 1.00 13.70 92 ALA B CA 1
ATOM 2436 C C . ALA B 1 92 ? 33.647 11.120 56.844 1.00 14.63 92 ALA B C 1
ATOM 2437 O O . ALA B 1 92 ? 34.221 10.025 56.816 1.00 13.74 92 ALA B O 1
ATOM 2439 N N . THR B 1 93 ? 34.298 12.269 56.987 1.00 16.01 93 THR B N 1
ATOM 2440 C CA . THR B 1 93 ? 35.740 12.277 57.129 1.00 16.60 93 THR B CA 1
ATOM 2441 C C . THR B 1 93 ? 36.097 11.716 58.506 1.00 17.53 93 THR B C 1
ATOM 2442 O O . THR B 1 93 ? 37.037 10.919 58.635 1.00 18.75 93 THR B O 1
ATOM 2446 N N . GLU B 1 94 ? 35.346 12.117 59.531 1.00 15.16 94 GLU B N 1
ATOM 2447 C CA . GLU B 1 94 ? 35.583 11.606 60.884 1.00 16.04 94 GLU B CA 1
ATOM 2448 C C . GLU B 1 94 ? 35.334 10.108 60.894 1.00 12.69 94 GLU B C 1
ATOM 2449 O O . GLU B 1 94 ? 35.959 9.374 61.662 1.00 14.96 94 GLU B O 1
ATOM 2455 N N . LEU B 1 95 ? 34.381 9.674 60.071 1.00 15.38 95 LEU B N 1
ATOM 2456 C CA . LEU B 1 95 ? 33.999 8.264 59.991 1.00 15.06 95 LEU B CA 1
ATOM 2457 C C . LEU B 1 95 ? 34.883 7.425 59.072 1.00 18.95 95 LEU B C 1
ATOM 2458 O O . LEU B 1 95 ? 34.599 6.247 58.828 1.00 24.25 95 LEU B O 1
ATOM 2463 N N . GLY B 1 96 ? 35.961 8.029 58.572 1.00 19.62 96 GLY B N 1
ATOM 2464 C CA . GLY B 1 96 ? 36.906 7.293 57.750 1.00 18.79 96 GLY B CA 1
ATOM 2465 C C . GLY B 1 96 ? 36.810 7.223 56.237 1.00 22.30 96 GLY B C 1
ATOM 2466 O O . GLY B 1 96 ? 37.618 6.525 55.622 1.00 23.28 96 GLY B O 1
ATOM 2467 N N . ALA B 1 97 ? 35.857 7.912 55.616 1.00 19.94 97 ALA B N 1
ATOM 2468 C CA . ALA B 1 97 ? 35.757 7.853 54.156 1.00 18.09 97 ALA B CA 1
ATOM 2469 C C . ALA B 1 97 ? 37.094 8.254 53.541 1.00 20.81 97 ALA B C 1
ATOM 2470 O O . ALA B 1 97 ? 37.833 9.056 54.125 1.00 19.46 97 ALA B O 1
ATOM 2472 N N . THR B 1 98 ? 37.403 7.693 52.370 1.00 21.50 98 THR B N 1
ATOM 2473 C CA . THR B 1 98 ? 38.643 8.013 51.667 1.00 21.29 98 THR B CA 1
ATOM 2474 C C . THR B 1 98 ? 38.313 8.823 50.411 1.00 22.72 98 THR B C 1
ATOM 2475 O O . THR B 1 98 ? 39.185 9.440 49.817 1.00 19.90 98 THR B O 1
ATOM 2479 N N . ARG B 1 99 ? 37.049 8.810 50.004 1.00 22.36 99 ARG B N 1
ATOM 2480 C CA . ARG B 1 99 ? 36.642 9.543 48.815 1.00 23.58 99 ARG B CA 1
ATOM 2481 C C . ARG B 1 99 ? 35.163 9.881 48.843 1.00 21.06 99 ARG B C 1
ATOM 2482 O O . ARG B 1 99 ? 34.337 9.047 49.191 1.00 21.08 99 ARG B O 1
ATOM 2490 N N . ILE B 1 100 ? 34.834 11.110 48.468 1.00 19.33 100 ILE B N 1
ATOM 2491 C CA . ILE B 1 100 ? 33.451 11.541 48.437 1.00 18.89 100 ILE B CA 1
ATOM 2492 C C . ILE B 1 100 ? 33.083 11.994 47.022 1.00 20.44 100 ILE B C 1
ATOM 2493 O O . ILE B 1 100 ? 33.687 12.916 46.474 1.00 18.04 100 ILE B O 1
ATOM 2498 N N . GLN B 1 101 ? 32.089 11.325 46.442 1.00 20.02 101 GLN B N 1
ATOM 2499 C CA . GLN B 1 101 ? 31.630 11.613 45.085 1.00 20.39 101 GLN B CA 1
ATOM 2500 C C . GLN B 1 101 ? 30.203 12.141 45.037 1.00 23.41 101 GLN B C 1
ATOM 2501 O O . GLN B 1 101 ? 29.240 11.366 45.084 1.00 22.53 101 GLN B O 1
ATOM 2507 N N . PRO B 1 102 ? 30.045 13.472 44.951 1.00 20.74 102 PRO B N 1
ATOM 2508 C CA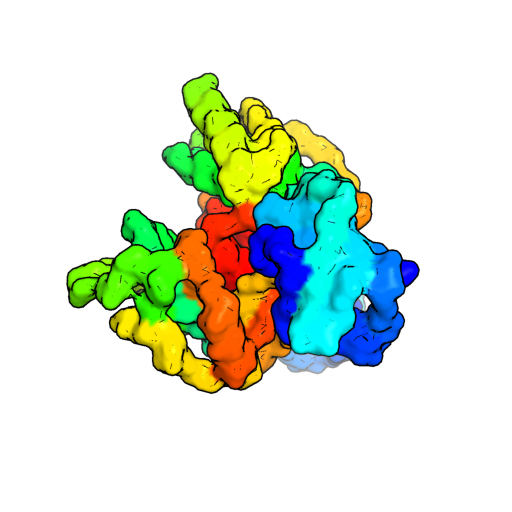 . PRO B 1 102 ? 28.702 14.053 44.893 1.00 21.98 102 PRO B CA 1
ATOM 2509 C C . PRO B 1 102 ? 28.020 13.531 43.629 1.00 23.50 102 PRO B C 1
ATOM 2510 O O . PRO B 1 102 ? 28.684 13.276 42.622 1.00 21.91 102 PRO B O 1
ATOM 2514 N N . LEU B 1 103 ? 26.704 13.385 43.678 1.00 22.06 103 LEU B N 1
ATOM 2515 C CA . LEU B 1 103 ? 25.971 12.886 42.529 1.00 21.77 103 LEU B CA 1
ATOM 2516 C C . LEU B 1 103 ? 24.805 13.768 42.147 1.00 22.01 103 LEU B C 1
ATOM 2517 O O . LEU B 1 103 ? 24.187 14.412 42.996 1.00 21.55 103 LEU B O 1
ATOM 2522 N N . VAL B 1 104 ? 24.510 13.792 40.855 1.00 19.58 104 VAL B N 1
ATOM 2523 C CA . VAL B 1 104 ? 23.355 14.514 40.368 1.00 23.56 104 VAL B CA 1
ATOM 2524 C C . VAL B 1 104 ? 22.361 13.367 40.177 1.00 24.87 104 VAL B C 1
ATOM 2525 O O . VAL B 1 104 ? 22.698 12.356 39.563 1.00 27.51 104 VAL B O 1
ATOM 2529 N N . THR B 1 105 ? 21.158 13.494 40.726 1.00 24.88 105 THR B N 1
ATOM 2530 C CA . THR B 1 105 ? 20.183 12.429 40.582 1.00 24.41 105 THR B CA 1
ATOM 2531 C C . THR B 1 105 ? 18.817 13.000 40.239 1.00 26.11 105 THR B C 1
ATOM 2532 O O . THR B 1 105 ? 18.590 14.204 40.344 1.00 25.75 105 THR B O 1
ATOM 2536 N N . ARG B 1 106 ? 17.914 12.125 39.823 1.00 27.50 106 ARG B N 1
ATOM 2537 C CA . ARG B 1 106 ? 16.575 12.529 39.436 1.00 30.67 106 ARG B CA 1
ATOM 2538 C C . ARG B 1 106 ? 15.938 13.493 40.431 1.00 29.66 106 ARG B C 1
ATOM 2539 O O . ARG B 1 106 ? 15.405 14.529 40.044 1.00 28.01 106 ARG B O 1
ATOM 2547 N N . HIS B 1 107 ? 16.013 13.165 41.716 1.00 29.92 107 HIS B N 1
ATOM 2548 C CA . HIS B 1 107 ? 15.402 14.007 42.732 1.00 28.40 107 HIS B CA 1
ATOM 2549 C C . HIS B 1 107 ? 16.301 15.028 43.432 1.00 29.41 107 HIS B C 1
ATOM 2550 O O . HIS B 1 107 ? 15.809 15.833 44.227 1.00 29.10 107 HIS B O 1
ATOM 2557 N N . SER B 1 108 ? 17.602 15.013 43.148 1.00 26.00 108 SER B N 1
ATOM 2558 C CA . SER B 1 108 ? 18.488 15.991 43.774 1.00 28.13 108 SER B CA 1
ATOM 2559 C C . SER B 1 108 ? 18.083 17.371 43.250 1.00 29.96 108 SER B C 1
ATOM 2560 O O . SER B 1 108 ? 17.818 17.529 42.054 1.00 27.91 108 SER B O 1
ATOM 2563 N N . VAL B 1 109 ? 18.015 18.364 44.136 1.00 26.78 109 VAL B N 1
ATOM 2564 C CA . VAL B 1 109 ? 17.635 19.705 43.712 1.00 28.18 109 VAL B CA 1
ATOM 2565 C C . VAL B 1 109 ? 18.787 20.342 42.942 1.00 29.36 109 VAL B C 1
ATOM 2566 O O . VAL B 1 109 ? 18.605 20.786 41.811 1.00 29.38 109 VAL B O 1
ATOM 2570 N N . PRO B 1 110 ? 19.983 20.422 43.550 1.00 28.79 110 PRO B N 1
ATOM 2571 C CA . PRO B 1 110 ? 21.072 21.022 42.774 1.00 28.37 110 PRO B CA 1
ATOM 2572 C C . PRO B 1 110 ? 21.387 20.006 41.676 1.00 29.48 110 PRO B C 1
ATOM 2573 O O . PRO B 1 110 ? 21.148 18.809 41.862 1.00 26.24 110 PRO B O 1
ATOM 2577 N N . LYS B 1 111 ? 21.902 20.478 40.543 1.00 28.63 111 LYS B N 1
ATOM 2578 C CA . LYS B 1 111 ? 22.263 19.604 39.424 1.00 29.38 111 LYS B CA 1
ATOM 2579 C C . LYS B 1 111 ? 23.701 19.901 39.015 1.00 31.75 111 LYS B C 1
ATOM 2580 O O . LYS B 1 111 ? 24.147 19.529 37.924 1.00 34.98 111 LYS B O 1
ATOM 2586 N N . GLU B 1 112 ? 24.425 20.584 39.892 1.00 29.64 112 GLU B N 1
ATOM 2587 C CA . GLU B 1 112 ? 25.808 20.939 39.613 1.00 31.26 112 GLU B CA 1
ATOM 2588 C C . GLU B 1 112 ? 26.412 21.626 40.824 1.00 30.23 112 GLU B C 1
ATOM 2589 O O . GLU B 1 112 ? 25.697 21.981 41.758 1.00 31.30 112 GLU B O 1
ATOM 2603 N N . GLY B 1 114 ? 29.608 24.556 41.735 1.00 30.29 114 GLY B N 1
ATOM 2604 C CA . GLY B 1 114 ? 30.701 25.424 41.336 1.00 30.22 114 GLY B CA 1
ATOM 2605 C C . GLY B 1 114 ? 32.047 25.057 41.938 1.00 33.10 114 GLY B C 1
ATOM 2606 O O . GLY B 1 114 ? 32.144 24.244 42.861 1.00 32.13 114 GLY B O 1
ATOM 2607 N N . GLU B 1 115 ? 33.092 25.676 41.400 1.00 31.91 115 GLU B N 1
ATOM 2608 C CA . GLU B 1 115 ? 34.459 25.461 41.840 1.00 30.23 115 GLU B CA 1
ATOM 2609 C C . GLU B 1 115 ? 34.629 25.949 43.274 1.00 26.75 115 GLU B C 1
ATOM 2610 O O . GLU B 1 115 ? 35.262 25.286 44.089 1.00 25.18 115 GLU B O 1
ATOM 2616 N N . GLY B 1 116 ? 34.054 27.111 43.571 1.00 25.17 116 GLY B N 1
ATOM 2617 C CA . GLY B 1 116 ? 34.148 27.673 44.908 1.00 26.27 116 GLY B CA 1
ATOM 2618 C C . GLY B 1 116 ? 33.526 26.771 45.963 1.00 24.05 116 GLY B C 1
ATOM 2619 O O . GLY B 1 116 ? 34.101 26.559 47.032 1.00 22.34 116 GLY B O 1
ATOM 2620 N N . LYS B 1 117 ? 32.348 26.235 45.672 1.00 23.45 117 LYS B N 1
ATOM 2621 C CA . LYS B 1 117 ? 31.691 25.355 46.629 1.00 26.25 117 LYS B CA 1
ATOM 2622 C C . LYS B 1 117 ? 32.534 24.112 46.868 1.00 27.42 117 LYS B C 1
ATOM 2623 O O . LYS B 1 117 ? 32.736 23.701 48.006 1.00 26.25 117 LYS B O 1
ATOM 2629 N N . LEU B 1 118 ? 33.025 23.522 45.782 1.00 26.95 118 LEU B N 1
ATOM 2630 C CA . LEU B 1 118 ? 33.849 22.327 45.868 1.00 26.20 118 LEU B CA 1
ATOM 2631 C C . LEU B 1 118 ? 35.112 22.588 46.685 1.00 28.15 118 LEU B C 1
ATOM 2632 O O . LEU B 1 118 ? 35.530 21.752 47.491 1.00 27.62 118 LEU B O 1
ATOM 2637 N N . ARG B 1 119 ? 35.721 23.751 46.478 1.00 25.00 119 ARG B N 1
ATOM 2638 C CA . ARG B 1 119 ? 36.931 24.106 47.205 1.00 24.00 119 ARG B CA 1
ATOM 2639 C C . ARG B 1 119 ? 36.621 24.170 48.704 1.00 23.37 119 ARG B C 1
ATOM 2640 O O . ARG B 1 119 ? 37.406 23.713 49.539 1.00 21.76 119 ARG B O 1
ATOM 2648 N N . ARG B 1 120 ? 35.471 24.749 49.033 1.00 19.21 120 ARG B N 1
ATOM 2649 C CA . ARG B 1 120 ? 35.043 24.883 50.416 1.00 22.02 120 ARG B CA 1
ATOM 2650 C C . ARG B 1 120 ? 34.875 23.498 51.042 1.00 21.51 120 ARG B C 1
ATOM 2651 O O . ARG B 1 120 ? 35.368 23.248 52.141 1.00 23.09 120 ARG B O 1
ATOM 2659 N N . LEU B 1 121 ? 34.196 22.595 50.341 1.00 18.61 121 LEU B N 1
ATOM 2660 C CA . LEU B 1 121 ? 34.009 21.239 50.857 1.00 18.38 121 LEU B CA 1
ATOM 2661 C C . LEU B 1 121 ? 35.368 20.574 51.084 1.00 19.36 121 LEU B C 1
ATOM 2662 O O . LEU B 1 121 ? 35.546 19.817 52.042 1.00 17.29 121 LEU B O 1
ATOM 2667 N N . ARG B 1 122 ? 36.334 20.858 50.211 1.00 18.50 122 ARG B N 1
ATOM 2668 C CA . ARG B 1 122 ? 37.664 20.282 50.372 1.00 21.76 122 ARG B CA 1
ATOM 2669 C C . ARG B 1 122 ? 38.337 20.817 51.635 1.00 21.13 122 ARG B C 1
ATOM 2670 O O . ARG B 1 122 ? 39.115 20.114 52.277 1.00 22.64 122 ARG B O 1
ATOM 2678 N N . ALA B 1 123 ? 38.032 22.061 51.994 1.00 20.46 123 ALA B N 1
ATOM 2679 C CA . ALA B 1 123 ? 38.602 22.677 53.192 1.00 21.96 123 ALA B CA 1
ATOM 2680 C C . ALA B 1 123 ? 37.978 22.031 54.439 1.00 21.86 123 ALA B C 1
ATOM 2681 O O . ALA B 1 123 ? 38.652 21.820 55.457 1.00 21.00 123 ALA B O 1
ATOM 2683 N N . VAL B 1 124 ? 36.687 21.719 54.353 1.00 21.11 124 VAL B N 1
ATOM 2684 C CA . VAL B 1 124 ? 35.983 21.068 55.457 1.00 19.86 124 VAL B CA 1
ATOM 2685 C C . VAL B 1 124 ? 36.603 19.696 55.712 1.00 20.65 124 VAL B C 1
ATOM 2686 O O . VAL B 1 124 ? 36.837 19.314 56.855 1.00 20.00 124 VAL B O 1
ATOM 2690 N N . ALA B 1 125 ? 36.868 18.961 54.638 1.00 19.95 125 ALA B N 1
ATOM 2691 C CA . ALA B 1 125 ? 37.467 17.634 54.757 1.00 19.55 125 ALA B CA 1
ATOM 2692 C C . ALA B 1 125 ? 38.864 17.727 55.349 1.00 19.23 125 ALA B C 1
ATOM 2693 O O . ALA B 1 125 ? 39.231 16.933 56.211 1.00 20.13 125 ALA B O 1
ATOM 2695 N N . LEU B 1 126 ? 39.649 18.692 54.874 1.00 20.65 126 LEU B N 1
ATOM 2696 C CA . LEU B 1 126 ? 41.008 18.879 55.378 1.00 19.82 126 LEU B CA 1
ATOM 2697 C C . LEU B 1 126 ? 40.954 19.121 56.881 1.00 16.66 126 LEU B C 1
ATOM 2698 O O . LEU B 1 126 ? 41.683 18.501 57.636 1.00 17.75 126 LEU B O 1
ATOM 2703 N N . GLU B 1 127 ? 40.072 20.019 57.308 1.00 18.91 127 GLU B N 1
ATOM 2704 C CA . GLU B 1 127 ? 39.917 20.345 58.730 1.00 20.17 127 GLU B CA 1
ATOM 2705 C C . GLU B 1 127 ? 39.428 19.154 59.567 1.00 19.75 127 GLU B C 1
ATOM 2706 O O . GLU B 1 127 ? 39.969 18.865 60.639 1.00 22.28 127 GLU B O 1
ATOM 2712 N N . ALA B 1 128 ? 38.390 18.476 59.086 1.00 17.84 128 ALA B N 1
ATOM 2713 C CA . ALA B 1 128 ? 37.829 17.331 59.801 1.00 16.78 128 ALA B CA 1
ATOM 2714 C C . ALA B 1 128 ? 38.855 16.196 59.927 1.00 17.76 128 ALA B C 1
ATOM 2715 O O . ALA B 1 128 ? 38.877 15.462 60.921 1.00 14.47 128 ALA B O 1
ATOM 2717 N N . ALA B 1 129 ? 39.697 16.047 58.908 1.00 18.16 129 ALA B N 1
ATOM 2718 C CA . ALA B 1 129 ? 40.716 15.010 58.928 1.00 20.46 129 ALA B CA 1
ATOM 2719 C C . ALA B 1 129 ? 41.684 15.297 60.076 1.00 23.27 129 ALA B C 1
ATOM 2720 O O . ALA B 1 129 ? 42.012 14.411 60.869 1.00 22.69 129 ALA B O 1
ATOM 2722 N N . LYS B 1 130 ? 42.123 16.546 60.177 1.00 23.49 130 LYS B N 1
ATOM 2723 C CA . LYS B 1 130 ? 43.047 16.919 61.237 1.00 25.10 130 LYS B CA 1
ATOM 2724 C C . LYS B 1 130 ? 42.436 16.665 62.606 1.00 21.54 130 LYS B C 1
ATOM 2725 O O . LYS B 1 130 ? 43.049 16.028 63.457 1.00 21.81 130 LYS B O 1
ATOM 2731 N N . GLN B 1 131 ? 41.221 17.154 62.815 1.00 22.04 131 GLN B N 1
ATOM 2732 C CA . GLN B 1 131 ? 40.571 16.991 64.106 1.00 22.38 131 GLN B CA 1
ATOM 2733 C C . GLN B 1 131 ? 40.254 15.541 64.465 1.00 22.75 131 GLN B C 1
ATOM 2734 O O . GLN B 1 131 ? 40.162 15.205 65.643 1.00 22.47 131 GLN B O 1
ATOM 2740 N N . SER B 1 132 ? 40.092 14.683 63.461 1.00 21.85 132 SER B N 1
ATOM 2741 C CA . SER B 1 132 ? 39.801 13.273 63.719 1.00 20.56 132 SER B CA 1
ATOM 2742 C C . SER B 1 132 ? 41.088 12.440 63.846 1.00 20.62 132 SER B C 1
ATOM 2743 O O . SER B 1 132 ? 41.036 11.224 64.018 1.00 16.67 132 SER B O 1
ATOM 2746 N N . GLY B 1 133 ? 42.238 13.103 63.759 1.00 23.30 133 GLY B N 1
ATOM 2747 C CA . GLY B 1 133 ? 43.510 12.408 63.884 1.00 20.98 133 GLY B CA 1
ATOM 2748 C C . GLY B 1 133 ? 44.041 11.772 62.614 1.00 24.22 133 GLY B C 1
ATOM 2749 O O . GLY B 1 133 ? 45.055 11.080 62.650 1.00 26.63 133 GLY B O 1
ATOM 2750 N N . ARG B 1 134 ? 43.374 11.997 61.487 1.00 22.81 134 ARG B N 1
ATOM 2751 C CA . ARG B 1 134 ? 43.821 11.410 60.224 1.00 22.80 134 ARG B CA 1
ATOM 2752 C C . ARG B 1 134 ? 44.925 12.233 59.572 1.00 26.33 134 ARG B C 1
ATOM 2753 O O . ARG B 1 134 ? 45.007 13.442 59.777 1.00 23.08 134 ARG B O 1
ATOM 2761 N N . VAL B 1 135 ? 45.787 11.563 58.811 1.00 25.99 135 VAL B N 1
ATOM 2762 C CA . VAL B 1 135 ? 46.856 12.233 58.078 1.00 31.26 135 VAL B CA 1
ATOM 2763 C C . VAL B 1 135 ? 46.446 12.126 56.611 1.00 32.94 135 VAL B C 1
ATOM 2764 O O . VAL B 1 135 ? 47.016 12.768 55.733 1.00 36.37 135 VAL B O 1
ATOM 2768 N N . VAL B 1 136 ? 45.442 11.294 56.358 1.00 30.60 136 VAL B N 1
ATOM 2769 C CA . VAL B 1 136 ? 44.918 11.119 55.015 1.00 29.45 136 VAL B CA 1
ATOM 2770 C C . VAL B 1 136 ? 43.691 12.022 54.901 1.00 28.71 136 VAL B C 1
ATOM 2771 O O . VAL B 1 136 ? 42.807 11.996 55.759 1.00 30.63 136 VAL B O 1
ATOM 2775 N N . VAL B 1 137 ? 43.644 12.835 53.856 1.00 27.22 137 VAL B N 1
ATOM 2776 C CA . VAL B 1 137 ? 42.508 13.716 53.660 1.00 27.35 137 VAL B CA 1
ATOM 2777 C C . VAL B 1 137 ? 41.653 13.118 52.552 1.00 28.46 137 VAL B C 1
ATOM 2778 O O . VAL B 1 137 ? 42.154 12.810 51.473 1.00 24.72 137 VAL B O 1
ATOM 2782 N N . PRO B 1 138 ? 40.353 12.920 52.821 1.00 26.64 138 PRO B N 1
ATOM 2783 C CA . PRO B 1 138 ? 39.447 12.356 51.828 1.00 28.91 138 PRO B CA 1
ATOM 2784 C C . PRO B 1 138 ? 39.381 13.250 50.602 1.00 30.18 138 PRO B C 1
ATOM 2785 O O . PRO B 1 138 ? 39.407 14.476 50.702 1.00 28.55 138 PRO B O 1
ATOM 2789 N N . GLU B 1 139 ? 39.287 12.619 49.444 1.00 30.88 139 GLU B N 1
ATOM 2790 C CA . GLU B 1 139 ? 39.192 13.325 48.187 1.00 31.32 139 GLU B CA 1
ATOM 2791 C C . GLU B 1 139 ? 37.722 13.641 47.919 1.00 29.36 139 GLU B C 1
ATOM 2792 O O . GLU B 1 139 ? 36.866 12.770 48.040 1.00 31.42 139 GLU B O 1
ATOM 2798 N N . VAL B 1 140 ? 37.430 14.895 47.596 1.00 25.53 140 VAL B N 1
ATOM 2799 C CA . VAL B 1 140 ? 36.068 15.310 47.278 1.00 25.29 140 VAL B CA 1
ATOM 2800 C C . VAL B 1 140 ? 36.128 15.680 45.801 1.00 30.37 140 VAL B C 1
ATOM 2801 O O . VAL B 1 140 ? 36.953 16.507 45.403 1.00 31.37 140 VAL B O 1
ATOM 2805 N N . LEU B 1 141 ? 35.258 15.076 44.996 1.00 29.12 141 LEU B N 1
ATOM 2806 C CA . LEU B 1 141 ? 35.260 15.293 43.552 1.00 26.84 141 LEU B CA 1
ATOM 2807 C C . LEU B 1 141 ? 34.088 16.060 42.956 1.00 28.64 141 LEU B C 1
ATOM 2808 O O . LEU B 1 141 ? 33.044 16.235 43.591 1.00 25.76 141 LEU B O 1
ATOM 2813 N N . PRO B 1 142 ? 34.248 16.521 41.700 1.00 28.82 142 PRO B N 1
ATOM 2814 C CA . PRO B 1 142 ? 33.182 17.263 41.020 1.00 27.67 142 PRO B CA 1
ATOM 2815 C C . PRO B 1 142 ? 32.010 16.297 40.858 1.00 28.44 142 PRO B C 1
ATOM 2816 O O . PRO B 1 142 ? 32.212 15.093 40.681 1.00 28.80 142 PRO B O 1
ATOM 2820 N N . PRO B 1 143 ? 30.772 16.804 40.921 1.00 26.53 143 PRO B N 1
ATOM 2821 C CA . PRO B 1 143 ? 29.609 15.923 40.777 1.00 26.89 143 PRO B CA 1
ATOM 2822 C C . PRO B 1 143 ? 29.603 15.101 39.485 1.00 29.17 143 PRO B C 1
ATOM 2823 O O . PRO B 1 143 ? 30.237 15.476 38.494 1.00 30.08 143 PRO B O 1
ATOM 2827 N N . ILE B 1 144 ? 28.896 13.974 39.512 1.00 26.38 144 ILE B N 1
ATOM 2828 C CA . ILE B 1 144 ? 28.747 13.119 38.339 1.00 26.29 144 ILE B CA 1
ATOM 2829 C C . ILE B 1 144 ? 27.302 12.627 38.326 1.00 29.79 144 ILE B C 1
ATOM 2830 O O . ILE B 1 144 ? 26.655 12.539 39.379 1.00 28.22 144 ILE B O 1
ATOM 2835 N N . PRO B 1 145 ? 26.761 12.327 37.133 1.00 29.77 145 PRO B N 1
ATOM 2836 C CA . PRO B 1 145 ? 25.380 11.842 37.066 1.00 28.50 145 PRO B CA 1
ATOM 2837 C C . PRO B 1 145 ? 25.326 10.465 37.708 1.00 29.57 145 PRO B C 1
ATOM 2838 O O . PRO B 1 145 ? 26.345 9.768 37.774 1.00 29.18 145 PRO B O 1
ATOM 2842 N N . LEU B 1 146 ? 24.154 10.074 38.196 1.00 30.46 146 LEU B N 1
ATOM 2843 C CA . LEU B 1 146 ? 24.018 8.774 38.837 1.00 31.15 146 LEU B CA 1
ATOM 2844 C C . LEU B 1 146 ? 24.417 7.633 37.917 1.00 33.23 146 LEU B C 1
ATOM 2845 O O . LEU B 1 146 ? 25.155 6.739 38.318 1.00 34.17 146 LEU B O 1
ATOM 2850 N N . LYS B 1 147 ? 23.923 7.653 36.684 1.00 36.30 147 LYS B N 1
ATOM 2851 C CA . LYS B 1 147 ? 24.244 6.580 35.752 1.00 37.87 147 LYS B CA 1
ATOM 2852 C C . LYS B 1 147 ? 25.741 6.473 35.469 1.00 36.81 147 LYS B C 1
ATOM 2853 O O . LYS B 1 147 ? 26.191 5.531 34.816 1.00 38.02 147 LYS B O 1
ATOM 2859 N N . ALA B 1 148 ? 26.511 7.424 35.993 1.00 34.18 148 ALA B N 1
ATOM 2860 C CA . ALA B 1 148 ? 27.958 7.430 35.815 1.00 30.63 148 ALA B CA 1
ATOM 2861 C C . ALA B 1 148 ? 28.664 6.672 36.942 1.00 31.66 148 ALA B C 1
ATOM 2862 O O . ALA B 1 148 ? 29.881 6.488 36.906 1.00 28.89 148 ALA B O 1
ATOM 2864 N N . VAL B 1 149 ? 27.907 6.250 37.954 1.00 30.05 149 VAL B N 1
ATOM 2865 C CA . VAL B 1 149 ? 28.495 5.496 39.060 1.00 29.44 149 VAL B CA 1
ATOM 2866 C C . VAL B 1 149 ? 29.038 4.201 38.462 1.00 28.08 149 VAL B C 1
ATOM 2867 O O . VAL B 1 149 ? 28.380 3.568 37.635 1.00 28.06 149 VAL B O 1
ATOM 2871 N N . PRO B 1 150 ? 30.248 3.794 38.868 1.00 27.11 150 PRO B N 1
ATOM 2872 C CA . PRO B 1 150 ? 30.859 2.575 38.342 1.00 27.16 150 PRO B CA 1
ATOM 2873 C C . PRO B 1 150 ? 30.404 1.269 38.957 1.00 28.40 150 PRO B C 1
ATOM 2874 O O . PRO B 1 150 ? 29.725 1.245 39.987 1.00 23.67 150 PRO B O 1
ATOM 2878 N N . GLN B 1 151 ? 30.799 0.182 38.296 1.00 27.54 151 GLN B N 1
ATOM 2879 C CA . GLN B 1 151 ? 30.511 -1.161 38.769 1.00 29.81 151 GLN B CA 1
ATOM 2880 C C . GLN B 1 151 ? 31.417 -1.250 39.991 1.00 31.02 151 GLN B C 1
ATOM 2881 O O . GLN B 1 151 ? 32.542 -0.743 39.964 1.00 31.03 151 GLN B O 1
ATOM 2887 N N . VAL B 1 152 ? 30.938 -1.875 41.059 1.00 29.62 152 VAL B N 1
ATOM 2888 C CA . VAL B 1 152 ? 31.744 -1.988 42.266 1.00 28.16 152 VAL B CA 1
ATOM 2889 C C . VAL B 1 152 ? 31.864 -3.426 42.738 1.00 30.04 152 VAL B C 1
ATOM 2890 O O . VAL B 1 152 ? 31.002 -4.261 42.442 1.00 31.10 152 VAL B O 1
ATOM 2894 N N . ALA B 1 153 ? 32.937 -3.704 43.475 1.00 28.64 153 ALA B N 1
ATOM 2895 C CA . ALA B 1 153 ? 33.175 -5.032 44.019 1.00 28.34 153 ALA B CA 1
ATOM 2896 C C . ALA B 1 153 ? 32.218 -5.244 45.191 1.00 28.59 153 ALA B C 1
ATOM 2897 O O . ALA B 1 153 ? 31.641 -6.322 45.359 1.00 24.65 153 ALA B O 1
ATOM 2899 N N . GLN B 1 154 ? 32.049 -4.200 46.000 1.00 25.43 154 GLN B N 1
ATOM 2900 C CA . GLN B 1 154 ? 31.162 -4.279 47.152 1.00 24.69 154 GLN B CA 1
ATOM 2901 C C . GLN B 1 154 ? 30.505 -2.940 47.431 1.00 24.84 154 GLN B C 1
ATOM 2902 O O . GLN B 1 154 ? 31.185 -1.964 47.743 1.00 22.38 154 GLN B O 1
ATOM 2908 N N . GLY B 1 155 ? 29.180 -2.900 47.333 1.00 23.87 155 GLY B N 1
ATOM 2909 C CA . GLY B 1 155 ? 28.472 -1.660 47.591 1.00 22.67 155 GLY B CA 1
ATOM 2910 C C . GLY B 1 155 ? 27.243 -1.863 48.456 1.00 23.78 155 GLY B C 1
ATOM 2911 O O . GLY B 1 155 ? 26.644 -2.948 48.461 1.00 19.54 155 GLY B O 1
ATOM 2912 N N . LEU B 1 156 ? 26.867 -0.820 49.194 1.00 20.25 156 LEU B N 1
ATOM 2913 C CA . LEU B 1 156 ? 25.689 -0.886 50.053 1.00 19.14 156 LEU B CA 1
ATOM 2914 C C . LEU B 1 156 ? 24.816 0.343 49.811 1.00 20.95 156 LEU B C 1
ATOM 2915 O O . LEU B 1 156 ? 25.320 1.452 49.644 1.00 22.19 156 LEU B O 1
ATOM 2920 N N . VAL B 1 157 ? 23.507 0.136 49.760 1.00 16.24 157 VAL B N 1
ATOM 2921 C CA . VAL B 1 157 ? 22.576 1.235 49.581 1.00 16.13 157 VAL B CA 1
ATOM 2922 C C . VAL B 1 157 ? 21.396 0.930 50.497 1.00 18.47 157 VAL B C 1
ATOM 2923 O O . VAL B 1 157 ? 20.874 -0.184 50.488 1.00 17.01 157 VAL B O 1
ATOM 2927 N N . ALA B 1 158 ? 21.007 1.902 51.320 1.00 18.80 158 ALA B N 1
ATOM 2928 C CA . ALA B 1 158 ? 19.886 1.699 52.231 1.00 17.25 158 ALA B CA 1
ATOM 2929 C C . ALA B 1 158 ? 18.587 1.722 51.439 1.00 19.73 158 ALA B C 1
ATOM 2930 O O . ALA B 1 158 ? 18.394 2.590 50.587 1.00 20.20 158 ALA B O 1
ATOM 2932 N N . HIS B 1 159 ? 17.700 0.768 51.708 1.00 17.67 159 HIS B N 1
ATOM 2933 C CA . HIS B 1 159 ? 16.421 0.743 51.012 1.00 18.56 159 HIS B CA 1
ATOM 2934 C C . HIS B 1 159 ? 15.313 0.209 51.907 1.00 16.54 159 HIS B C 1
ATOM 2935 O O . HIS B 1 159 ? 15.493 -0.785 52.618 1.00 17.04 159 HIS B O 1
ATOM 2942 N N . VAL B 1 160 ? 14.165 0.872 51.857 1.00 20.30 160 VAL B N 1
ATOM 2943 C CA . VAL B 1 160 ? 13.007 0.496 52.658 1.00 22.80 160 VAL B CA 1
ATOM 2944 C C . VAL B 1 160 ? 12.567 -0.953 52.490 1.00 26.35 160 VAL B C 1
ATOM 2945 O O . VAL B 1 160 ? 12.086 -1.573 53.439 1.00 28.55 160 VAL B O 1
ATOM 2949 N N . GLY B 1 161 ? 12.722 -1.495 51.289 1.00 25.30 161 GLY B N 1
ATOM 2950 C CA . GLY B 1 161 ? 12.321 -2.874 51.075 1.00 30.38 161 GLY B CA 1
ATOM 2951 C C . GLY B 1 161 ? 13.306 -3.919 51.584 1.00 30.77 161 GLY B C 1
ATOM 2952 O O . GLY B 1 161 ? 12.936 -5.073 51.790 1.00 28.90 161 GLY B O 1
ATOM 2953 N N . ALA B 1 162 ? 14.556 -3.518 51.803 1.00 27.68 162 ALA B N 1
ATOM 2954 C CA . ALA B 1 162 ? 15.605 -4.441 52.261 1.00 24.52 162 ALA B CA 1
ATOM 2955 C C . ALA B 1 162 ? 15.420 -5.040 53.657 1.00 23.30 162 ALA B C 1
ATOM 2956 O O . ALA B 1 162 ? 14.888 -4.395 54.560 1.00 24.28 162 ALA B O 1
ATOM 2958 N N . THR B 1 163 ? 15.867 -6.281 53.827 1.00 19.65 163 THR B N 1
ATOM 2959 C CA . THR B 1 163 ? 15.790 -6.950 55.121 1.00 24.58 163 THR B CA 1
ATOM 2960 C C . THR B 1 163 ? 17.179 -7.273 55.695 1.00 21.57 163 THR B C 1
ATOM 2961 O O . THR B 1 163 ? 17.329 -7.464 56.898 1.00 23.16 163 THR B O 1
ATOM 2965 N N . ALA B 1 164 ? 18.193 -7.339 54.839 1.00 21.57 164 ALA B N 1
ATOM 2966 C CA . ALA B 1 164 ? 19.542 -7.658 55.307 1.00 19.59 164 ALA B CA 1
ATOM 2967 C C . ALA B 1 164 ? 20.186 -6.498 56.078 1.00 17.10 164 ALA B C 1
ATOM 2968 O O . ALA B 1 164 ? 20.026 -5.336 55.716 1.00 16.48 164 ALA B O 1
ATOM 2970 N N . ARG B 1 165 ? 20.904 -6.829 57.147 1.00 13.19 165 ARG B N 1
ATOM 2971 C CA . ARG B 1 165 ? 21.580 -5.828 57.962 1.00 16.02 165 ARG B CA 1
ATOM 2972 C C . ARG B 1 165 ? 23.005 -5.647 57.428 1.00 16.38 165 ARG B C 1
ATOM 2973 O O . ARG B 1 165 ? 23.582 -6.574 56.861 1.00 15.18 165 ARG B O 1
ATOM 2981 N N . VAL B 1 166 ? 23.568 -4.458 57.613 1.00 12.23 166 VAL B N 1
ATOM 2982 C CA . VAL B 1 166 ? 24.925 -4.208 57.150 1.00 13.19 166 VAL B CA 1
ATOM 2983 C C . VAL B 1 166 ? 25.906 -5.260 57.688 1.00 14.77 166 VAL B C 1
ATOM 2984 O O . VAL B 1 166 ? 26.733 -5.765 56.938 1.00 18.70 166 VAL B O 1
ATOM 2988 N N . ARG B 1 167 ? 25.805 -5.614 58.967 1.00 11.86 167 ARG B N 1
ATOM 2989 C CA . ARG B 1 167 ? 26.732 -6.590 59.531 1.00 15.87 167 ARG B CA 1
ATOM 2990 C C . ARG B 1 167 ? 26.599 -7.996 58.940 1.00 15.06 167 ARG B C 1
ATOM 2991 O O . ARG B 1 167 ? 27.487 -8.824 59.120 1.00 16.60 167 ARG B O 1
ATOM 2999 N N . GLU B 1 168 ? 25.506 -8.258 58.235 1.00 14.56 168 GLU B N 1
ATOM 3000 C CA . GLU B 1 168 ? 25.270 -9.575 57.635 1.00 18.90 168 GLU B CA 1
ATOM 3001 C C . GLU B 1 168 ? 25.787 -9.707 56.203 1.00 19.81 168 GLU B C 1
ATOM 3002 O O . GLU B 1 168 ? 25.898 -10.815 55.681 1.00 19.46 168 GLU B O 1
ATOM 3008 N N . VAL B 1 169 ? 26.124 -8.587 55.570 1.00 23.56 169 VAL B N 1
ATOM 3009 C CA . VAL B 1 169 ? 26.608 -8.642 54.194 1.00 21.95 169 VAL B CA 1
ATOM 3010 C C . VAL B 1 169 ? 28.018 -8.097 54.010 1.00 23.22 169 VAL B C 1
ATOM 3011 O O . VAL B 1 169 ? 28.695 -8.418 53.032 1.00 19.09 169 VAL B O 1
ATOM 3015 N N . LEU B 1 170 ? 28.458 -7.280 54.961 1.00 20.91 170 LEU B N 1
ATOM 3016 C CA . LEU B 1 170 ? 29.769 -6.655 54.907 1.00 19.81 170 LEU B CA 1
ATOM 3017 C C . LEU B 1 170 ? 30.983 -7.590 54.960 1.00 22.72 170 LEU B C 1
ATOM 3018 O O . LEU B 1 170 ? 31.073 -8.475 55.819 1.00 18.44 170 LEU B O 1
ATOM 3023 N N . ASP B 1 171 ? 31.910 -7.375 54.031 1.00 20.90 171 ASP B N 1
ATOM 3024 C CA . ASP B 1 171 ? 33.173 -8.117 53.991 1.00 21.26 171 ASP B CA 1
ATOM 3025 C C . ASP B 1 171 ? 34.193 -7.027 54.311 1.00 22.53 171 ASP B C 1
ATOM 3026 O O . ASP B 1 171 ? 34.475 -6.164 53.483 1.00 23.06 171 ASP B O 1
ATOM 3031 N N . PRO B 1 172 ? 34.742 -7.042 55.532 1.00 24.04 172 PRO B N 1
ATOM 3032 C CA . PRO B 1 172 ? 35.723 -6.055 55.985 1.00 25.83 172 PRO B CA 1
ATOM 3033 C C . PRO B 1 172 ? 37.050 -5.943 55.234 1.00 28.39 172 PRO B C 1
ATOM 3034 O O . PRO B 1 172 ? 37.795 -4.991 55.454 1.00 28.46 172 PRO B O 1
ATOM 3038 N N . GLU B 1 173 ? 37.364 -6.884 54.350 1.00 28.39 173 GLU B N 1
ATOM 3039 C CA . GLU B 1 173 ? 38.632 -6.781 53.631 1.00 28.40 173 GLU B CA 1
ATOM 3040 C C . GLU B 1 173 ? 38.455 -6.298 52.206 1.00 29.04 173 GLU B C 1
ATOM 3041 O O . GLU B 1 173 ? 39.427 -6.066 51.494 1.00 30.23 173 GLU B O 1
ATOM 3047 N N . LYS B 1 174 ? 37.208 -6.139 51.791 1.00 26.67 174 LYS B N 1
ATOM 3048 C CA . LYS B 1 174 ? 36.934 -5.685 50.441 1.00 29.58 174 LYS B CA 1
ATOM 3049 C C . LYS B 1 174 ? 36.752 -4.171 50.427 1.00 28.74 174 LYS B C 1
ATOM 3050 O O . LYS B 1 174 ? 36.400 -3.570 51.449 1.00 25.43 174 LYS B O 1
ATOM 3056 N N . PRO B 1 175 ? 37.027 -3.526 49.279 1.00 28.29 175 PRO B N 1
ATOM 3057 C CA . PRO B 1 175 ? 36.854 -2.074 49.209 1.00 27.97 175 PRO B CA 1
ATOM 3058 C C . PRO B 1 175 ? 35.376 -1.847 49.495 1.00 27.58 175 PRO B C 1
ATOM 3059 O O . PRO B 1 175 ? 34.574 -2.783 49.384 1.00 22.88 175 PRO B O 1
ATOM 3063 N N . LEU B 1 176 ? 35.009 -0.622 49.851 1.00 24.85 176 LEU B N 1
ATOM 3064 C CA . LEU B 1 176 ? 33.616 -0.328 50.154 1.00 24.19 176 LEU B CA 1
ATOM 3065 C C . LEU B 1 176 ? 33.065 0.902 49.435 1.00 24.92 176 LEU B C 1
ATOM 3066 O O . LEU B 1 176 ? 33.685 1.969 49.412 1.00 25.84 176 LEU B O 1
ATOM 3071 N N . ALA B 1 177 ? 31.887 0.730 48.847 1.00 25.32 177 ALA B N 1
ATOM 3072 C CA . ALA B 1 177 ? 31.190 1.800 48.149 1.00 23.77 177 ALA B CA 1
ATOM 3073 C C . ALA B 1 177 ? 29.815 1.915 48.809 1.00 22.16 177 ALA B C 1
ATOM 3074 O O . ALA B 1 177 ? 29.131 0.916 49.019 1.00 21.10 177 ALA B O 1
ATOM 3076 N N . LEU B 1 178 ? 29.424 3.136 49.145 1.00 21.03 178 LEU B N 1
ATOM 3077 C CA . LEU B 1 178 ? 28.142 3.393 49.776 1.00 17.88 178 LEU B CA 1
ATOM 3078 C C . LEU B 1 178 ? 27.417 4.431 48.920 1.00 21.09 178 LEU B C 1
ATOM 3079 O O . LEU B 1 178 ? 28.012 5.427 48.500 1.00 19.93 178 LEU B O 1
ATOM 3084 N N . ALA B 1 179 ? 26.139 4.193 48.644 1.00 20.26 179 ALA B N 1
ATOM 3085 C CA . ALA B 1 179 ? 25.360 5.120 47.842 1.00 19.33 179 ALA B CA 1
ATOM 3086 C C . ALA B 1 179 ? 24.181 5.651 48.651 1.00 19.98 179 ALA B C 1
ATOM 3087 O O . ALA B 1 179 ? 23.400 4.872 49.224 1.00 19.22 179 ALA B O 1
ATOM 3089 N N . VAL B 1 180 ? 24.060 6.977 48.690 1.00 17.26 180 VAL B N 1
ATOM 3090 C CA . VAL B 1 180 ? 22.994 7.655 49.433 1.00 18.91 180 VAL B CA 1
ATOM 3091 C C . VAL B 1 180 ? 22.305 8.687 48.541 1.00 19.56 180 VAL B C 1
ATOM 3092 O O . VAL B 1 180 ? 22.970 9.548 47.976 1.00 18.33 180 VAL B O 1
ATOM 3096 N N . GLY B 1 181 ? 20.981 8.595 48.431 1.00 17.92 181 GLY B N 1
ATOM 3097 C CA . GLY B 1 181 ? 20.216 9.510 47.595 1.00 18.20 181 GLY B CA 1
ATOM 3098 C C . GLY B 1 181 ? 19.902 10.838 48.272 1.00 19.90 181 GLY B C 1
ATOM 3099 O O . GLY B 1 181 ? 20.285 11.041 49.427 1.00 15.08 181 GLY B O 1
ATOM 3100 N N . PRO B 1 182 ? 19.212 11.763 47.580 1.00 17.13 182 PRO B N 1
ATOM 3101 C CA . PRO B 1 182 ? 18.849 13.084 48.122 1.00 17.91 182 PRO B CA 1
ATOM 3102 C C . PRO B 1 182 ? 17.655 13.035 49.080 1.00 20.26 182 PRO B C 1
ATOM 3103 O O . PRO B 1 182 ? 17.185 11.953 49.438 1.00 19.67 182 PRO B O 1
ATOM 3107 N N . GLU B 1 183 ? 17.168 14.205 49.496 1.00 18.98 183 GLU B N 1
ATOM 3108 C CA . GLU B 1 183 ? 16.024 14.259 50.404 1.00 21.05 183 GLU B CA 1
ATOM 3109 C C . GLU B 1 183 ? 14.866 13.500 49.766 1.00 23.75 183 GLU B C 1
ATOM 3110 O O . GLU B 1 183 ? 14.100 12.802 50.444 1.00 20.45 183 GLU B O 1
ATOM 3116 N N . GLY B 1 184 ? 14.759 13.634 48.448 1.00 23.25 184 GLY B N 1
ATOM 3117 C CA . GLY B 1 184 ? 13.694 12.966 47.720 1.00 23.69 184 GLY B CA 1
ATOM 3118 C C . GLY B 1 184 ? 13.954 11.478 47.561 1.00 21.37 184 GLY B C 1
ATOM 3119 O O . GLY B 1 184 ? 13.058 10.726 47.191 1.00 22.39 184 GLY B O 1
ATOM 3120 N N . GLY B 1 185 ? 15.176 11.049 47.856 1.00 21.65 185 GLY B N 1
ATOM 3121 C CA . GLY B 1 185 ? 15.511 9.642 47.729 1.00 20.14 185 GLY B CA 1
ATOM 3122 C C . GLY B 1 185 ? 15.874 9.225 46.310 1.00 21.78 185 GLY B C 1
ATOM 3123 O O . GLY B 1 185 ? 15.746 10.004 45.353 1.00 16.66 185 GLY B O 1
ATOM 3124 N N . PHE B 1 186 ? 16.365 7.997 46.182 1.00 22.14 186 PHE B N 1
ATOM 3125 C CA . PHE B 1 186 ? 16.718 7.444 44.882 1.00 23.66 186 PHE B CA 1
ATOM 3126 C C . PHE B 1 186 ? 15.395 6.967 44.288 1.00 25.99 186 PHE B C 1
ATOM 3127 O O . PHE B 1 186 ? 14.522 6.508 45.025 1.00 26.71 186 PHE B O 1
ATOM 3135 N N . ALA B 1 187 ? 15.228 7.085 42.974 1.00 24.81 187 ALA B N 1
ATOM 3136 C CA . ALA B 1 187 ? 14.000 6.598 42.345 1.00 24.61 187 ALA B CA 1
ATOM 3137 C C . ALA B 1 187 ? 14.223 5.093 42.184 1.00 23.05 187 ALA B C 1
ATOM 3138 O O . ALA B 1 187 ? 15.367 4.639 42.160 1.00 18.25 187 ALA B O 1
ATOM 3140 N N . GLU B 1 188 ? 13.157 4.309 42.077 1.00 24.12 188 GLU B N 1
ATOM 3141 C CA . GLU B 1 188 ? 13.358 2.868 41.944 1.00 25.70 188 GLU B CA 1
ATOM 3142 C C . GLU B 1 188 ? 14.252 2.519 40.756 1.00 28.82 188 GLU B C 1
ATOM 3143 O O . GLU B 1 188 ? 15.129 1.661 40.872 1.00 30.25 188 GLU B O 1
ATOM 3149 N N . GLU B 1 189 ? 14.051 3.188 39.622 1.00 26.91 189 GLU B N 1
ATOM 3150 C CA . GLU B 1 189 ? 14.884 2.924 38.450 1.00 29.87 189 GLU B CA 1
ATOM 3151 C C . GLU B 1 189 ? 16.356 3.131 38.815 1.00 27.91 189 GLU B C 1
ATOM 3152 O O . GLU B 1 189 ? 17.230 2.407 38.338 1.00 25.96 189 GLU B O 1
ATOM 3158 N N . GLU B 1 190 ? 16.619 4.120 39.670 1.00 28.61 190 GLU B N 1
ATOM 3159 C CA . GLU B 1 190 ? 17.981 4.421 40.116 1.00 28.01 190 GLU B CA 1
ATOM 3160 C C . GLU B 1 190 ? 18.507 3.318 41.034 1.00 25.28 190 GLU B C 1
ATOM 3161 O O . GLU B 1 190 ? 19.646 2.876 40.908 1.00 26.73 190 GLU B O 1
ATOM 3167 N N . VAL B 1 191 ? 17.678 2.879 41.971 1.00 25.41 191 VAL B N 1
ATOM 3168 C CA . VAL B 1 191 ? 18.074 1.803 42.869 1.00 21.77 191 VAL B CA 1
ATOM 3169 C C . VAL B 1 191 ? 18.388 0.581 41.998 1.00 23.59 191 VAL B C 1
ATOM 3170 O O . VAL B 1 191 ? 19.336 -0.165 42.256 1.00 18.84 191 VAL B O 1
ATOM 3174 N N . ALA B 1 192 ? 17.600 0.411 40.940 1.00 23.97 192 ALA B N 1
ATOM 3175 C CA . ALA B 1 192 ? 17.779 -0.704 40.018 1.00 25.22 192 ALA B CA 1
ATOM 3176 C C . ALA B 1 192 ? 19.150 -0.638 39.371 1.00 23.84 192 ALA B C 1
ATOM 3177 O O . ALA B 1 192 ? 19.844 -1.647 39.258 1.00 24.79 192 ALA B O 1
ATOM 3179 N N . LEU B 1 193 ? 19.544 0.556 38.946 1.00 26.60 193 LEU B N 1
ATOM 3180 C CA . LEU B 1 193 ? 20.849 0.733 38.321 1.00 27.86 193 LEU B CA 1
ATOM 3181 C C . LEU B 1 193 ? 21.949 0.468 39.343 1.00 28.42 193 LEU B C 1
ATOM 3182 O O . LEU B 1 193 ? 22.963 -0.164 39.025 1.00 29.63 193 LEU B O 1
ATOM 3187 N N . LEU B 1 194 ? 21.747 0.942 40.572 1.00 26.06 194 LEU B N 1
ATOM 3188 C CA . LEU B 1 194 ? 22.722 0.737 41.650 1.00 27.23 194 LEU B CA 1
ATOM 3189 C C . LEU B 1 194 ? 22.968 -0.753 41.906 1.00 25.76 194 LEU B C 1
ATOM 3190 O O . LEU B 1 194 ? 24.112 -1.193 42.029 1.00 22.94 194 LEU B O 1
ATOM 3195 N N . GLU B 1 195 ? 21.893 -1.530 42.007 1.00 27.55 195 GLU B N 1
ATOM 3196 C CA . GLU B 1 195 ? 22.035 -2.966 42.236 1.00 28.38 195 GLU B CA 1
ATOM 3197 C C . GLU B 1 195 ? 22.752 -3.611 41.051 1.00 27.27 195 GLU B C 1
ATOM 3198 O O . GLU B 1 195 ? 23.552 -4.532 41.219 1.00 24.64 195 GLU B O 1
ATOM 3204 N N . ALA B 1 196 ? 22.464 -3.117 39.852 1.00 28.92 196 ALA B N 1
ATOM 3205 C CA . ALA B 1 196 ? 23.099 -3.639 38.647 1.00 30.74 196 ALA B CA 1
ATOM 3206 C C . ALA B 1 196 ? 24.598 -3.390 38.756 1.00 32.50 196 ALA B C 1
ATOM 3207 O O . ALA B 1 196 ? 25.413 -4.222 38.346 1.00 31.78 196 ALA B O 1
ATOM 3209 N N . ARG B 1 197 ? 24.951 -2.239 39.325 1.00 31.20 197 ARG B N 1
ATOM 3210 C CA . ARG B 1 197 ? 26.348 -1.849 39.503 1.00 31.05 197 ARG B CA 1
ATOM 3211 C C . ARG B 1 197 ? 27.050 -2.601 40.625 1.00 29.60 197 ARG B C 1
ATOM 3212 O O . ARG B 1 197 ? 28.249 -2.437 40.830 1.00 32.40 197 ARG B O 1
ATOM 3220 N N . GLY B 1 198 ? 26.305 -3.419 41.360 1.00 28.76 198 GLY B N 1
ATOM 3221 C CA . GLY B 1 198 ? 26.914 -4.178 42.436 1.00 29.49 198 GLY B CA 1
ATOM 3222 C C . GLY B 1 198 ? 26.620 -3.678 43.837 1.00 27.14 198 GLY B C 1
ATOM 3223 O O . GLY B 1 198 ? 27.289 -4.071 44.791 1.00 28.31 198 GLY B O 1
ATOM 3224 N N . PHE B 1 199 ? 25.633 -2.803 43.978 1.00 27.47 199 PHE B N 1
ATOM 3225 C CA . PHE B 1 199 ? 25.290 -2.305 45.301 1.00 24.38 199 PHE B CA 1
ATOM 3226 C C . PHE B 1 199 ? 24.245 -3.210 45.944 1.00 25.38 199 PHE B C 1
ATOM 3227 O O . PHE B 1 199 ? 23.248 -3.564 45.319 1.00 25.45 199 PHE B O 1
ATOM 3235 N N . THR B 1 200 ? 24.488 -3.597 47.194 1.00 24.53 200 THR B N 1
ATOM 3236 C CA . THR B 1 200 ? 23.559 -4.458 47.912 1.00 21.91 200 THR B CA 1
ATOM 3237 C C . THR B 1 200 ? 22.620 -3.612 48.764 1.00 23.87 200 THR B C 1
ATOM 3238 O O . THR B 1 200 ? 23.066 -2.738 49.507 1.00 20.86 200 THR B O 1
ATOM 3242 N N . PRO B 1 201 ? 21.301 -3.823 48.625 1.00 22.44 201 PRO B N 1
ATOM 3243 C CA . PRO B 1 201 ? 20.356 -3.046 49.428 1.00 20.95 201 PRO B CA 1
ATOM 3244 C C . PRO B 1 201 ? 20.346 -3.585 50.853 1.00 17.37 201 PRO B C 1
ATOM 3245 O O . PRO B 1 201 ? 20.346 -4.794 51.063 1.00 13.32 201 PRO B O 1
ATOM 3249 N N . VAL B 1 202 ? 20.365 -2.684 51.830 1.00 17.59 202 VAL B N 1
ATOM 3250 C CA . VAL B 1 202 ? 20.364 -3.075 53.237 1.00 16.03 202 VAL B CA 1
ATOM 3251 C C . VAL B 1 202 ? 19.348 -2.251 54.018 1.00 16.25 202 VAL B C 1
ATOM 3252 O O . VAL B 1 202 ? 18.930 -1.177 53.584 1.00 13.27 202 VAL B O 1
ATOM 3256 N N . SER B 1 203 ? 18.966 -2.755 55.183 1.00 14.86 203 SER B N 1
ATOM 3257 C CA . SER B 1 203 ? 17.994 -2.058 56.011 1.00 17.02 203 SER B CA 1
ATOM 3258 C C . SER B 1 203 ? 18.603 -1.039 56.953 1.00 15.85 203 SER B C 1
ATOM 3259 O O . SER B 1 203 ? 19.678 -1.271 57.509 1.00 16.61 203 SER B O 1
ATOM 3262 N N . LEU B 1 204 ? 17.911 0.089 57.120 1.00 12.11 204 LEU B N 1
ATOM 3263 C CA . LEU B 1 204 ? 18.328 1.100 58.083 1.00 10.49 204 LEU B CA 1
ATOM 3264 C C . LEU B 1 204 ? 17.216 1.287 59.111 1.00 13.64 204 LEU B C 1
ATOM 3265 O O . LEU B 1 204 ? 17.093 2.328 59.735 1.00 13.62 204 LEU B O 1
ATOM 3270 N N . GLY B 1 205 ? 16.377 0.275 59.275 1.00 17.22 205 GLY B N 1
ATOM 3271 C CA . GLY B 1 205 ? 15.358 0.390 60.300 1.00 18.35 205 GLY B CA 1
ATOM 3272 C C . GLY B 1 205 ? 13.963 0.835 59.935 1.00 15.45 205 GLY B C 1
ATOM 3273 O O . GLY B 1 205 ? 13.632 1.062 58.770 1.00 13.05 205 GLY B O 1
ATOM 3274 N N . ARG B 1 206 ? 13.169 0.995 60.985 1.00 15.18 206 ARG B N 1
ATOM 3275 C CA . ARG B 1 206 ? 11.751 1.340 60.913 1.00 15.95 206 ARG B CA 1
ATOM 3276 C C . ARG B 1 206 ? 11.328 2.793 60.736 1.00 16.12 206 ARG B C 1
ATOM 3277 O O . ARG B 1 206 ? 10.154 3.048 60.473 1.00 19.82 206 ARG B O 1
ATOM 3285 N N . ARG B 1 207 ? 12.251 3.742 60.866 1.00 17.56 207 ARG B N 1
ATOM 3286 C CA . ARG B 1 207 ? 11.876 5.158 60.759 1.00 15.37 207 ARG B CA 1
ATOM 3287 C C . ARG B 1 207 ? 12.419 5.875 59.523 1.00 15.94 207 ARG B C 1
ATOM 3288 O O . ARG B 1 207 ? 13.383 5.433 58.901 1.00 13.90 207 ARG B O 1
ATOM 3296 N N . ILE B 1 208 ? 11.789 6.994 59.180 1.00 15.53 208 ILE B N 1
ATOM 3297 C CA . ILE B 1 208 ? 12.205 7.797 58.038 1.00 16.25 208 ILE B CA 1
ATOM 3298 C C . ILE B 1 208 ? 13.398 8.643 58.480 1.00 16.75 208 ILE B C 1
ATOM 3299 O O . ILE B 1 208 ? 13.293 9.406 59.429 1.00 18.74 208 ILE B O 1
ATOM 3304 N N . LEU B 1 209 ? 14.523 8.509 57.786 1.00 15.88 209 LEU B N 1
ATOM 3305 C CA . LEU B 1 209 ? 15.745 9.241 58.125 1.00 17.55 209 LEU B CA 1
ATOM 3306 C C . LEU B 1 209 ? 16.080 10.363 57.140 1.00 19.70 209 LEU B C 1
ATOM 3307 O O . LEU B 1 209 ? 15.808 10.247 55.946 1.00 16.53 209 LEU B O 1
ATOM 3312 N N . ARG B 1 210 ? 16.683 11.438 57.639 1.00 14.81 210 ARG B N 1
ATOM 3313 C CA . ARG B 1 210 ? 17.110 12.498 56.745 1.00 17.40 210 ARG B CA 1
ATOM 3314 C C . ARG B 1 210 ? 18.262 11.863 55.959 1.00 20.38 210 ARG B C 1
ATOM 3315 O O . ARG B 1 210 ? 18.903 10.918 56.436 1.00 15.97 210 ARG B O 1
ATOM 3323 N N . ALA B 1 211 ? 18.508 12.369 54.756 1.00 17.82 211 ALA B N 1
ATOM 3324 C CA . ALA B 1 211 ? 19.577 11.857 53.905 1.00 15.99 211 ALA B CA 1
ATOM 3325 C C . ALA B 1 211 ? 20.938 11.892 54.599 1.00 14.40 211 ALA B C 1
ATOM 3326 O O . ALA B 1 211 ? 21.722 10.951 54.483 1.00 13.18 211 ALA B O 1
ATOM 3328 N N . GLU B 1 212 ? 21.223 12.980 55.315 1.00 16.98 212 GLU B N 1
ATOM 3329 C CA . GLU B 1 212 ? 22.502 13.111 56.015 1.00 16.32 212 GLU B CA 1
ATOM 3330 C C . GLU B 1 212 ? 22.647 12.000 57.042 1.00 16.49 212 GLU B C 1
ATOM 3331 O O . GLU B 1 212 ? 23.689 11.352 57.140 1.00 18.17 212 GLU B O 1
ATOM 3337 N N . THR B 1 213 ? 21.592 11.792 57.816 1.00 15.50 213 THR B N 1
ATOM 3338 C CA . THR B 1 213 ? 21.607 10.772 58.844 1.00 14.97 213 THR B CA 1
ATOM 3339 C C . THR B 1 213 ? 21.772 9.357 58.276 1.00 15.50 213 THR B C 1
ATOM 3340 O O . THR B 1 213 ? 22.487 8.528 58.846 1.00 15.11 213 THR B O 1
ATOM 3344 N N . ALA B 1 214 ? 21.131 9.078 57.148 1.00 17.25 214 ALA B N 1
ATOM 3345 C CA . ALA B 1 214 ? 21.251 7.758 56.531 1.00 15.31 214 ALA B CA 1
ATOM 3346 C C . ALA B 1 214 ? 22.691 7.576 56.082 1.00 16.88 214 ALA B C 1
ATOM 3347 O O . ALA B 1 214 ? 23.283 6.509 56.250 1.00 16.33 214 ALA B O 1
ATOM 3349 N N . ALA B 1 215 ? 23.263 8.632 55.520 1.00 16.41 215 ALA B N 1
ATOM 3350 C CA . ALA B 1 215 ? 24.639 8.564 55.062 1.00 15.26 215 ALA B CA 1
ATOM 3351 C C . ALA B 1 215 ? 25.590 8.240 56.203 1.00 18.05 215 ALA B C 1
ATOM 3352 O O . ALA B 1 215 ? 26.415 7.341 56.092 1.00 16.91 215 ALA B O 1
ATOM 3354 N N . LEU B 1 216 ? 25.474 8.976 57.303 1.00 14.97 216 LEU B N 1
ATOM 3355 C CA . LEU B 1 216 ? 26.362 8.768 58.437 1.00 15.68 216 LEU B CA 1
ATOM 3356 C C . LEU B 1 216 ? 26.133 7.434 59.152 1.00 12.80 216 LEU B C 1
ATOM 3357 O O . LEU B 1 216 ? 27.073 6.809 59.633 1.00 12.64 216 LEU B O 1
ATOM 3362 N N . ALA B 1 217 ? 24.884 6.995 59.224 1.00 15.61 217 ALA B N 1
ATOM 3363 C CA . ALA B 1 217 ? 24.586 5.724 59.875 1.00 13.87 217 ALA B CA 1
ATOM 3364 C C . ALA B 1 217 ? 25.184 4.572 59.050 1.00 15.28 217 ALA B C 1
ATOM 3365 O O . ALA B 1 217 ? 25.801 3.657 59.599 1.00 14.49 217 ALA B O 1
ATOM 3367 N N . LEU B 1 218 ? 25.017 4.621 57.731 1.00 14.03 218 LEU B N 1
ATOM 3368 C CA . LEU B 1 218 ? 25.565 3.564 56.876 1.00 15.81 218 LEU B CA 1
ATOM 3369 C C . LEU B 1 218 ? 27.068 3.474 57.074 1.00 16.12 218 LEU B C 1
ATOM 3370 O O . LEU B 1 218 ? 27.633 2.387 57.237 1.00 14.59 218 LEU B O 1
ATOM 3375 N N . LEU B 1 219 ? 27.715 4.634 57.037 1.00 14.35 219 LEU B N 1
ATOM 3376 C CA . LEU B 1 219 ? 29.155 4.711 57.216 1.00 17.63 219 LEU B CA 1
ATOM 3377 C C . LEU B 1 219 ? 29.569 4.202 58.590 1.00 18.04 219 LEU B C 1
ATOM 3378 O O . LEU B 1 219 ? 30.482 3.387 58.710 1.00 19.01 219 LEU B O 1
ATOM 3383 N N . ALA B 1 220 ? 28.903 4.703 59.628 1.00 14.67 220 ALA B N 1
ATOM 3384 C CA . ALA B 1 220 ? 29.231 4.308 60.992 1.00 12.67 220 ALA B CA 1
ATOM 3385 C C . ALA B 1 220 ? 29.115 2.799 61.171 1.00 14.75 220 ALA B C 1
ATOM 3386 O O . ALA B 1 220 ? 29.886 2.203 61.919 1.00 13.17 220 ALA B O 1
ATOM 3388 N N . LEU B 1 221 ? 28.168 2.179 60.475 1.00 10.91 221 LEU B N 1
ATOM 3389 C CA . LEU B 1 221 ? 27.991 0.734 60.589 1.00 14.05 221 LEU B CA 1
ATOM 3390 C C . LEU B 1 221 ? 29.177 -0.030 59.990 1.00 16.99 221 LEU B C 1
ATOM 3391 O O . LEU B 1 221 ? 29.537 -1.110 60.460 1.00 18.72 221 LEU B O 1
ATOM 3396 N N . CYS B 1 222 ? 29.778 0.539 58.951 1.00 16.68 222 CYS B N 1
ATOM 3397 C CA . CYS B 1 222 ? 30.909 -0.086 58.268 1.00 18.01 222 CYS B CA 1
ATOM 3398 C C . CYS B 1 222 ? 32.303 0.238 58.822 1.00 17.98 222 CYS B C 1
ATOM 3399 O O . CYS B 1 222 ? 33.245 -0.540 58.656 1.00 14.91 222 CYS B O 1
ATOM 3402 N N . THR B 1 223 ? 32.453 1.379 59.471 1.00 16.45 223 THR B N 1
ATOM 3403 C CA . THR B 1 223 ? 33.772 1.734 59.973 1.00 15.69 223 THR B CA 1
ATOM 3404 C C . THR B 1 223 ? 33.875 1.780 61.488 1.00 16.44 223 THR B C 1
ATOM 3405 O O . THR B 1 223 ? 34.348 0.832 62.114 1.00 17.84 223 THR B O 1
ATOM 3409 N N . ALA B 1 224 ? 33.433 2.884 62.075 1.00 19.96 224 ALA B N 1
ATOM 3410 C CA . ALA B 1 224 ? 33.504 3.050 63.518 1.00 23.79 224 ALA B CA 1
ATOM 3411 C C . ALA B 1 224 ? 32.858 1.883 64.261 1.00 24.89 224 ALA B C 1
ATOM 3412 O O . ALA B 1 224 ? 33.395 1.402 65.260 1.00 28.22 224 ALA B O 1
ATOM 3414 N N . GLY B 1 225 ? 31.718 1.422 63.758 1.00 24.25 225 GLY B N 1
ATOM 3415 C CA . GLY B 1 225 ? 31.009 0.320 64.392 1.00 21.53 225 GLY B CA 1
ATOM 3416 C C . GLY B 1 225 ? 31.734 -1.013 64.327 1.00 24.01 225 GLY B C 1
ATOM 3417 O O . GLY B 1 225 ? 31.494 -1.892 65.153 1.00 22.90 225 GLY B O 1
ATOM 3418 N N . GLU B 1 226 ? 32.613 -1.173 63.342 1.00 22.56 226 GLU B N 1
ATOM 3419 C CA . GLU B 1 226 ? 33.377 -2.408 63.197 1.00 18.43 226 GLU B CA 1
ATOM 3420 C C . GLU B 1 226 ? 34.701 -2.274 63.939 1.00 19.93 226 GLU B C 1
ATOM 3421 O O . GLU B 1 226 ? 35.560 -3.153 63.858 1.00 16.53 226 GLU B O 1
ATOM 3427 N N . GLY B 1 227 ? 34.851 -1.163 64.658 1.00 18.52 227 GLY B N 1
ATOM 3428 C CA . GLY B 1 227 ? 36.060 -0.905 65.421 1.00 20.40 227 GLY B CA 1
ATOM 3429 C C . GLY B 1 227 ? 37.293 -0.564 64.604 1.00 22.95 227 GLY B C 1
ATOM 3430 O O . GLY B 1 227 ? 38.406 -0.755 65.078 1.00 22.90 227 GLY B O 1
ATOM 3431 N N . ARG B 1 228 ? 37.102 -0.051 63.389 1.00 22.23 228 ARG B N 1
ATOM 3432 C CA . ARG B 1 228 ? 38.217 0.302 62.503 1.00 21.75 228 ARG B CA 1
ATOM 3433 C C . ARG B 1 228 ? 38.232 1.798 62.187 1.00 23.54 228 ARG B C 1
ATOM 3434 O O . ARG B 1 228 ? 38.814 2.177 61.150 1.00 21.73 228 ARG B O 1
#

Radius of gyration: 23.67 Å; Cα contacts (8 Å, |Δi|>4): 1035; chains: 2; bounding box: 69×48×54 Å

InterPro domains:
  IPR006700 Ribosomal RNA small subunit methyltransferase E [PIRSF015601] (15-223)
  IPR006700 Ribosomal RNA small subunit methyltransferase E [PTHR30027] (15-223)
  IPR006700 Ribosomal RNA small subunit methyltransferase E [TIGR00046] (19-221)
  IPR015947 PUA-like superfamily [SSF88697] (4-66)
  IPR029026 tRNA (guanine-N1-)-methyltransferase, N-terminal [G3DSA:3.40.1280.10] (67-228)
  IPR029028 Alpha/beta knot methyltransferases [SSF75217] (68-222)
  IPR046886 Ribosomal RNA small subunit methyltransferase E, methyltransferase domain [PF04452] (71-221)
  IPR046886 Ribosomal RNA small subunit methyltransferase E, methyltransferase domain [cd18084] (73-213)
  IPR046887 Ribosomal RNA small subunit methyltransferase E, PUA-like domain [PF20260] (19-52)

Sequence (450 aa):
RPHRAFSPGLTGVLPLRETRHLVEVLRARVGDRFTVFDGEREALAEVVDLGPPLRYRVLEERRPEREVGVEVVLYVALLKGDKLAEVVRAATELGATRIQPLVTRHSVPKEGEGKLRRLRAVALEAAKQSGRVVVPEVLPPIPLKAVPQVAQGLVAHVGATARVREVLDPEKPLALAVGPEGGFAEEEVALLEARGFTPVSLGRRILRAETAALALLALCTAGEGRHRAFSPGLTGVLPLRETRHLVEVLRARVGDRFTVFDGEREALAEVVDLGPPLRYRVLEERRPEREVGVEVVLYVALLKGDKLAEVVRAATELGATRIQPLVTRHSVPKEGEGKLRRLRAVALEAAKQSGRVVVPEVLPPIPLKAVPQVAQGLVAHVGATARVREVLDPEKPLALAVGPEGGFAEEEVALLEARGFTPVSLGRRILRAETAALALLALCTAGEGR

Foldseek 3Di:
DEDEAEAVPPPFWGDQVSLCCCCVPVVDDAQDWYKYDHLQWIAIWGFHASPVVTGIDGPGTDQDDQALQAAAEEEEEAAPDCLVLLLLLLCLLLHHQEYEYEQAPPRPDRADPVVQVSSQVSQVVSCVVSSHPHGHHYDGYDYLLPDAQAPEEEEEDAPADAACVNDDDSVHHYYYYFYAQVTHDPVSVVSVVVSPYDYHHPDDDRDHRSVVSSSVSCVHGVVVVD/DEAEAVPPPFWGDPVSLCCCCPVVNDDFQDWDWYDHPVFIAIWTFHASDVRTGIGGDGTDDDAQAQQAAAEEEEEAEPDCLVLVLLLLLLLLHHQEYEYEQAPPHPDRFDPVSQVVSQVSQVVSCVVSPHPHGHYYDGYDYLLPDAQAPEEEEEDPVADAACVRRDDSNGHYYYYFYYQVTHDVVSVVSVVVSHYDYHHPDDDDDHRSVVSSVSSCVNGVVVVD